Protein AF-A0A496PSF1-F1 (afdb_monomer)

Mean predicted aligned error: 16.34 Å

Sequence (475 aa):
MATSAGADCVTLDYVDIGDPTSEAGHVMAGWGPIEPSTSGGAFGGIDNCRPVYAPEDGDDWATIDLDFGDDPTVCKIFTIHHLDGHTQDSFEVYIDNLLVHTYAGDDLTTEHWYQLKLDMCFTGVKTVKLVSTAPKWASWDIYGQMCFDILMIEECSSDCSMLDMVNIGDPDSEATHSMTGWGPIEPATSGGSYGGIDNCRPVYALEDNSVWATVDLDFGDNIWMPKCITMHHLEGIGDDSFDLYVQPQGESTGNLLVYSFPGDSQNEEIWLQTSVLIGASGMQTLTFVSTAPKWSGWDTYGQMCFDIIRVDECPAQKAMVDIGDPVSEAGFNMVGWGPIEPETSGGAYGGIDNCRPVYAVEDGNDWATIDFDFGCCEGLKCLVMEHLDGATNDAFEVYMYPAGDPGSEQLIFTYPGDGMTAEIWKTSSVLVNGVGPQTIKFVSTEPQWSGWATYGQMCFNKIMLNDYLPAMDAV

Structure (mmCIF, N/CA/C/O backbone):
data_AF-A0A496PSF1-F1
#
_entry.id   AF-A0A496PSF1-F1
#
loop_
_atom_site.group_PDB
_atom_site.id
_atom_site.type_symbol
_atom_site.label_atom_id
_atom_site.label_alt_id
_atom_site.label_comp_id
_atom_site.label_asym_id
_atom_site.label_entity_id
_atom_site.label_seq_id
_atom_site.pdbx_PDB_ins_code
_atom_site.Cartn_x
_atom_site.Cartn_y
_atom_site.Cartn_z
_atom_site.occupancy
_atom_site.B_iso_or_equiv
_atom_site.auth_seq_id
_atom_site.auth_comp_id
_atom_site.auth_asym_id
_atom_site.auth_atom_id
_atom_site.pdbx_PDB_model_num
ATOM 1 N N . MET A 1 1 ? 25.930 4.004 27.716 1.00 32.50 1 MET A N 1
ATOM 2 C CA . MET A 1 1 ? 25.995 4.431 26.307 1.00 32.50 1 MET A CA 1
ATOM 3 C C . MET A 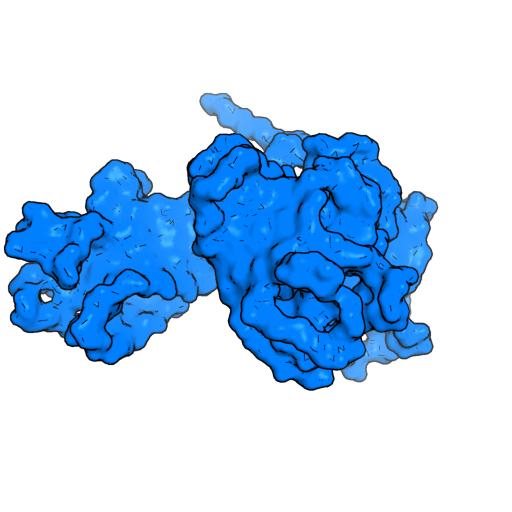1 1 ? 26.133 3.173 25.476 1.00 32.50 1 MET A C 1
ATOM 5 O O . MET A 1 1 ? 27.241 2.679 25.327 1.00 32.50 1 MET A O 1
ATOM 9 N N . ALA A 1 2 ? 25.002 2.588 25.090 1.00 28.31 2 ALA A N 1
ATOM 10 C CA . ALA A 1 2 ? 24.967 1.522 24.102 1.00 28.31 2 ALA A CA 1
ATOM 11 C C . ALA A 1 2 ? 24.776 2.213 22.751 1.00 28.31 2 ALA A C 1
ATOM 13 O O . ALA A 1 2 ? 23.810 2.947 22.571 1.00 28.31 2 ALA A O 1
ATOM 14 N N . THR A 1 3 ? 25.759 2.075 21.873 1.00 31.91 3 THR A N 1
ATOM 15 C CA . THR A 1 3 ? 25.634 2.400 20.455 1.00 31.91 3 THR A CA 1
ATOM 16 C C . THR A 1 3 ? 24.620 1.434 19.857 1.00 31.91 3 THR A C 1
ATOM 18 O O . THR A 1 3 ? 24.816 0.224 19.972 1.00 31.91 3 THR A O 1
ATOM 21 N N . SER A 1 4 ? 23.540 1.948 19.270 1.00 32.97 4 SER A N 1
ATOM 22 C CA . SER A 1 4 ? 22.685 1.162 18.385 1.00 32.97 4 SER A CA 1
ATOM 23 C C . SER A 1 4 ? 23.558 0.640 17.246 1.00 32.97 4 SER A C 1
ATOM 25 O O . SER A 1 4 ? 24.187 1.427 16.537 1.00 32.97 4 SER A O 1
ATOM 27 N N . ALA A 1 5 ? 23.664 -0.681 17.127 1.00 37.09 5 ALA A N 1
ATOM 28 C CA . ALA A 1 5 ? 24.095 -1.285 15.879 1.00 37.09 5 ALA A CA 1
ATOM 29 C C . ALA A 1 5 ? 23.034 -0.900 14.841 1.00 37.09 5 ALA A C 1
ATOM 31 O O . ALA A 1 5 ? 21.849 -1.119 15.092 1.00 37.09 5 ALA A O 1
ATOM 32 N N . GLY A 1 6 ? 23.439 -0.229 13.760 1.00 38.50 6 GLY A N 1
ATOM 33 C CA . GLY A 1 6 ? 22.570 -0.102 12.593 1.00 38.50 6 GLY A CA 1
ATOM 34 C C . GLY A 1 6 ? 22.255 -1.503 12.080 1.00 38.50 6 GLY A C 1
ATOM 35 O O . GLY A 1 6 ? 23.078 -2.403 12.252 1.00 38.50 6 GLY A O 1
ATOM 36 N N . ALA A 1 7 ? 21.063 -1.694 11.528 1.00 49.19 7 ALA A N 1
ATOM 37 C CA . ALA A 1 7 ? 20.730 -2.917 10.818 1.00 49.19 7 ALA A CA 1
ATOM 38 C C . ALA A 1 7 ? 21.828 -3.199 9.774 1.00 49.19 7 ALA A C 1
ATOM 40 O O . ALA A 1 7 ? 22.142 -2.330 8.959 1.00 49.19 7 ALA A O 1
ATOM 41 N N . ASP A 1 8 ? 22.468 -4.369 9.849 1.00 65.06 8 ASP A N 1
ATOM 42 C CA . ASP A 1 8 ? 23.405 -4.822 8.820 1.00 65.06 8 ASP A CA 1
ATOM 43 C C . ASP A 1 8 ? 22.559 -5.320 7.639 1.00 65.06 8 ASP A C 1
ATOM 45 O O . ASP A 1 8 ? 22.035 -6.433 7.673 1.00 65.06 8 ASP A O 1
ATOM 49 N N . CYS A 1 9 ? 22.387 -4.479 6.621 1.00 78.50 9 CYS A N 1
ATOM 50 C CA . CYS A 1 9 ? 21.849 -4.898 5.330 1.00 78.50 9 CYS A CA 1
ATOM 51 C C . CYS A 1 9 ? 22.972 -5.476 4.459 1.00 78.50 9 CYS A C 1
ATOM 53 O O . CYS A 1 9 ? 24.092 -4.956 4.441 1.00 78.50 9 CYS A O 1
ATOM 55 N N . VAL A 1 10 ? 22.677 -6.546 3.725 1.00 88.88 10 VAL A N 1
ATOM 56 C CA . VAL A 1 10 ? 23.576 -7.130 2.726 1.00 88.88 10 VAL A CA 1
ATOM 57 C C . VAL A 1 10 ? 23.006 -6.858 1.344 1.00 88.88 10 VAL A C 1
ATOM 59 O O . VAL A 1 10 ? 21.919 -7.319 1.023 1.00 88.88 10 VAL A O 1
ATOM 62 N N . THR A 1 11 ? 23.749 -6.143 0.503 1.00 93.06 11 THR A N 1
ATOM 63 C CA . THR A 1 11 ? 23.391 -5.984 -0.910 1.00 93.06 11 THR A CA 1
ATOM 64 C C . THR A 1 11 ? 23.509 -7.330 -1.625 1.00 93.06 11 THR A C 1
ATOM 66 O O . THR A 1 11 ? 24.598 -7.910 -1.673 1.00 93.06 11 THR A O 1
ATOM 69 N N . LEU A 1 12 ? 22.393 -7.820 -2.160 1.00 93.81 12 LEU A N 1
ATOM 70 C CA . LEU A 1 12 ? 22.314 -9.039 -2.964 1.00 93.81 12 LEU A CA 1
ATOM 71 C C . LEU A 1 12 ? 22.622 -8.738 -4.430 1.00 93.81 12 LEU A C 1
ATOM 73 O O . LEU A 1 12 ? 23.459 -9.409 -5.031 1.00 93.81 12 LEU A O 1
ATOM 77 N N . ASP A 1 13 ? 22.015 -7.677 -4.961 1.00 97.06 13 ASP A N 1
ATOM 78 C CA . ASP A 1 13 ? 22.252 -7.197 -6.318 1.00 97.06 13 ASP A CA 1
ATOM 79 C C . ASP A 1 13 ? 22.190 -5.666 -6.368 1.00 97.06 13 ASP A C 1
ATOM 81 O O . ASP A 1 13 ? 21.527 -5.017 -5.555 1.00 97.06 13 ASP A O 1
ATOM 85 N N . TYR A 1 14 ? 22.925 -5.083 -7.304 1.00 96.00 14 TYR A N 1
ATOM 86 C CA . TYR A 1 14 ? 23.047 -3.647 -7.483 1.00 96.00 14 TYR A CA 1
ATOM 87 C C . TYR A 1 14 ? 23.375 -3.321 -8.932 1.00 96.00 14 TYR A C 1
ATOM 89 O O . TYR A 1 14 ? 24.290 -3.897 -9.529 1.00 96.00 14 TYR A O 1
ATOM 97 N N . VAL A 1 15 ? 22.688 -2.313 -9.453 1.00 96.44 15 VAL A N 1
ATOM 98 C CA . VAL A 1 15 ? 22.991 -1.720 -10.746 1.00 96.44 15 VAL A CA 1
ATOM 99 C C . VAL A 1 15 ? 22.886 -0.198 -10.673 1.00 96.44 15 VAL A C 1
ATOM 101 O O . VAL A 1 15 ? 21.874 0.363 -10.253 1.00 96.44 15 VAL A O 1
ATOM 104 N N . ASP A 1 16 ? 23.969 0.452 -11.096 1.00 94.00 16 ASP A N 1
ATOM 105 C CA . ASP A 1 16 ? 24.044 1.877 -11.412 1.00 94.00 16 ASP A CA 1
ATOM 106 C C . ASP A 1 16 ? 23.584 2.068 -12.870 1.00 94.00 16 ASP A C 1
ATOM 108 O O . ASP A 1 16 ? 24.323 1.809 -13.827 1.00 94.00 16 ASP A O 1
ATOM 112 N N . ILE A 1 17 ? 22.310 2.415 -13.034 1.00 92.50 17 ILE A N 1
ATOM 113 C CA . ILE A 1 17 ? 21.656 2.656 -14.317 1.00 92.50 17 ILE A CA 1
ATOM 114 C C . ILE A 1 17 ? 22.198 3.963 -14.898 1.00 92.50 17 ILE A C 1
ATOM 116 O O . ILE A 1 17 ? 22.008 5.046 -14.363 1.00 92.50 17 ILE A O 1
ATOM 120 N N . GLY A 1 18 ? 22.852 3.873 -16.049 1.00 89.19 18 GLY A N 1
ATOM 121 C CA . GLY A 1 18 ? 23.622 4.966 -16.631 1.00 89.19 18 GLY A CA 1
ATOM 122 C C . GLY A 1 18 ? 25.135 4.731 -16.599 1.00 89.19 18 GLY A C 1
ATOM 123 O O . GLY A 1 18 ? 25.842 5.412 -17.344 1.00 89.19 18 GLY A O 1
ATOM 124 N N . ASP A 1 19 ? 25.646 3.753 -15.834 1.00 91.75 19 ASP A N 1
ATOM 125 C CA . ASP A 1 19 ? 27.040 3.286 -15.916 1.00 91.75 19 ASP A CA 1
ATOM 126 C C . ASP A 1 19 ? 27.143 1.985 -16.738 1.00 91.75 19 ASP A C 1
ATOM 128 O O . ASP A 1 19 ? 26.847 0.898 -16.231 1.00 91.75 19 ASP A O 1
ATOM 132 N N . PRO A 1 20 ? 27.687 2.030 -17.975 1.00 91.69 20 PRO A N 1
ATOM 133 C CA . PRO A 1 20 ? 27.876 0.841 -18.808 1.00 91.69 20 PRO A CA 1
ATOM 134 C C . PRO A 1 20 ? 28.674 -0.288 -18.146 1.00 91.69 20 PRO A C 1
ATOM 136 O O . PRO A 1 20 ? 28.588 -1.437 -18.577 1.00 91.69 20 PRO A O 1
ATOM 139 N N . THR A 1 21 ? 29.519 0.030 -17.161 1.00 93.06 21 THR A N 1
ATOM 140 C CA . THR A 1 21 ? 30.304 -0.969 -16.428 1.00 93.06 21 THR A CA 1
ATOM 141 C C . THR A 1 21 ? 29.430 -1.735 -15.447 1.00 93.06 21 THR A C 1
ATOM 143 O O . THR A 1 21 ? 29.566 -2.956 -15.365 1.00 93.06 21 THR A O 1
ATOM 146 N N . SER A 1 22 ? 28.551 -1.033 -14.726 1.00 93.94 22 SER A N 1
ATOM 147 C CA . SER A 1 22 ? 27.599 -1.651 -13.804 1.00 93.94 22 SER A CA 1
ATOM 148 C C . SER A 1 22 ? 26.550 -2.459 -14.564 1.00 93.94 22 SER A C 1
ATOM 150 O O . SER A 1 22 ? 26.261 -3.586 -14.186 1.00 93.94 22 SER A O 1
ATOM 152 N N . GLU A 1 23 ? 26.053 -1.928 -15.681 1.00 94.75 23 GLU A N 1
ATOM 153 C CA . GLU A 1 23 ? 25.014 -2.554 -16.510 1.00 94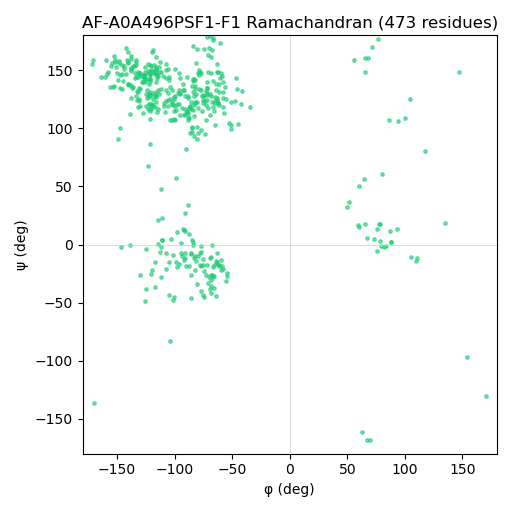.75 23 GLU A CA 1
ATOM 154 C C . GLU A 1 23 ? 25.467 -3.838 -17.217 1.00 94.75 23 GLU A C 1
ATOM 156 O O . GLU A 1 23 ? 24.657 -4.706 -17.529 1.00 94.75 23 GLU A O 1
ATOM 161 N N . ALA A 1 24 ? 26.768 -3.994 -17.491 1.00 92.50 24 ALA A N 1
ATOM 162 C CA . ALA A 1 24 ? 27.290 -5.133 -18.250 1.00 92.50 24 ALA A CA 1
ATOM 163 C C . ALA A 1 24 ? 27.092 -6.499 -17.558 1.00 92.50 24 ALA A C 1
ATOM 165 O O . ALA A 1 24 ? 27.298 -7.535 -18.197 1.00 92.50 24 ALA A O 1
ATOM 166 N N . GLY A 1 25 ? 26.748 -6.503 -16.265 1.00 90.38 25 GLY A N 1
ATOM 167 C CA . GLY A 1 25 ? 26.424 -7.701 -15.492 1.00 90.38 25 GLY A CA 1
ATOM 168 C C . GLY A 1 25 ? 24.993 -8.206 -15.679 1.00 90.38 25 GLY A C 1
ATOM 169 O O . GLY A 1 25 ? 24.723 -9.354 -15.330 1.00 90.38 25 GLY A O 1
ATOM 170 N N . HIS A 1 26 ? 24.108 -7.398 -16.267 1.00 95.38 26 HIS A N 1
ATOM 171 C CA . HIS A 1 26 ? 22.664 -7.610 -16.228 1.00 95.38 26 HIS A CA 1
ATOM 172 C C . HIS A 1 26 ? 22.072 -7.771 -17.631 1.00 95.38 26 HIS A C 1
ATOM 174 O O . HIS A 1 26 ? 22.606 -7.288 -18.634 1.00 95.38 26 HIS A O 1
ATOM 180 N N . VAL A 1 27 ? 20.946 -8.480 -17.722 1.00 96.31 27 VAL A N 1
ATOM 181 C CA . VAL A 1 27 ? 20.166 -8.575 -18.962 1.00 96.31 27 VAL A CA 1
ATOM 182 C C . VAL A 1 27 ? 19.187 -7.411 -18.976 1.00 96.31 27 VAL A C 1
ATOM 184 O O . VAL A 1 27 ? 18.293 -7.360 -18.142 1.00 96.31 27 VAL A O 1
ATOM 187 N N . MET A 1 28 ? 19.362 -6.476 -19.910 1.00 93.69 28 MET A N 1
ATOM 188 C CA . MET A 1 28 ? 18.579 -5.239 -19.993 1.00 93.69 28 MET A CA 1
ATOM 189 C C . MET A 1 28 ? 17.900 -5.094 -21.359 1.00 93.69 28 MET A C 1
ATOM 191 O O . MET A 1 28 ? 18.502 -5.411 -22.389 1.00 93.69 28 MET A O 1
ATOM 195 N N . ALA A 1 29 ? 16.671 -4.572 -21.388 1.00 91.69 29 ALA A N 1
ATOM 196 C CA . ALA A 1 29 ? 15.951 -4.225 -22.620 1.00 91.69 29 ALA A CA 1
ATOM 197 C C . ALA A 1 29 ? 15.022 -3.016 -22.411 1.00 91.69 29 ALA A C 1
ATOM 199 O O . ALA A 1 29 ? 14.661 -2.712 -21.281 1.00 91.69 29 ALA A O 1
ATOM 200 N N . GLY A 1 30 ? 14.664 -2.306 -23.486 1.00 87.69 30 GLY A N 1
ATOM 201 C CA . GLY A 1 30 ? 13.724 -1.168 -23.445 1.00 87.69 30 GLY A CA 1
ATOM 202 C C . GLY A 1 30 ? 14.279 0.146 -22.869 1.00 87.69 30 GLY A C 1
ATOM 203 O O . GLY A 1 30 ? 13.622 1.176 -22.932 1.00 87.69 30 GLY A O 1
ATOM 204 N N . TRP A 1 31 ? 15.507 0.148 -22.344 1.00 88.00 31 TRP A N 1
ATOM 205 C CA . TRP A 1 31 ? 16.122 1.344 -21.767 1.00 88.00 31 TRP A CA 1
ATOM 206 C C . TRP A 1 31 ? 16.521 2.382 -22.820 1.00 88.00 31 TRP A C 1
ATOM 208 O O . TRP A 1 31 ? 17.193 2.059 -23.807 1.00 88.00 31 TRP A O 1
ATOM 218 N N . GLY A 1 32 ? 16.203 3.648 -22.547 1.00 83.31 32 GLY A N 1
ATOM 219 C CA . GLY A 1 32 ? 16.702 4.789 -23.302 1.00 83.31 32 GLY A CA 1
ATOM 220 C C . GLY A 1 32 ? 18.219 4.998 -23.156 1.00 83.31 32 GLY A C 1
ATOM 221 O O . GLY A 1 32 ? 18.919 4.252 -22.457 1.00 83.31 32 GLY A O 1
ATOM 222 N N . PRO A 1 33 ? 18.784 5.996 -23.853 1.00 83.12 33 PRO A N 1
ATOM 223 C CA . PRO A 1 33 ? 20.210 6.274 -23.843 1.00 83.12 33 PRO A CA 1
ATOM 224 C C . PRO A 1 33 ? 20.661 6.833 -22.493 1.00 83.12 33 PRO A C 1
ATOM 226 O O . PRO A 1 33 ? 19.855 7.227 -21.661 1.00 83.12 33 PRO A O 1
ATOM 229 N N . ILE A 1 34 ? 21.976 6.906 -22.298 1.00 86.38 34 ILE A N 1
ATOM 230 C CA . ILE A 1 34 ? 22.547 7.517 -21.097 1.00 86.38 34 ILE A CA 1
ATOM 231 C C . ILE A 1 34 ? 22.433 9.034 -21.214 1.00 86.38 34 ILE A C 1
ATOM 233 O O . ILE A 1 34 ? 22.981 9.649 -22.145 1.00 86.38 34 ILE A O 1
ATOM 237 N N . GLU A 1 35 ? 21.756 9.633 -20.248 1.00 78.62 35 GLU A N 1
ATOM 238 C CA . GLU A 1 35 ? 21.510 11.066 -20.178 1.00 78.62 35 GLU A CA 1
ATOM 239 C C . GLU A 1 35 ? 22.347 11.742 -19.085 1.00 78.62 35 GLU A C 1
ATOM 241 O O . GLU A 1 35 ? 22.705 11.085 -18.106 1.00 78.62 35 GLU A O 1
ATOM 246 N N . PRO A 1 36 ? 22.714 13.032 -19.263 1.00 69.62 36 PRO A N 1
ATOM 247 C CA . PRO A 1 36 ? 22.323 13.979 -20.319 1.00 69.62 36 PRO A CA 1
ATOM 248 C C . PRO A 1 36 ? 23.179 13.878 -21.591 1.00 69.62 36 PRO A C 1
ATOM 250 O O . PRO A 1 36 ? 23.080 14.715 -22.494 1.00 69.62 36 PRO A O 1
ATOM 253 N N . SER A 1 37 ? 24.104 12.911 -21.644 1.00 64.69 37 SER A N 1
ATOM 254 C CA . SER A 1 37 ? 25.152 12.843 -22.670 1.00 64.69 37 SER A CA 1
ATOM 255 C C . SER A 1 37 ? 24.620 12.711 -24.103 1.00 64.69 37 SER A C 1
ATOM 257 O O . SER A 1 37 ? 25.346 13.019 -25.055 1.00 64.69 37 SER A O 1
ATOM 259 N N . THR A 1 38 ? 23.356 12.302 -24.252 1.00 63.66 38 THR A N 1
ATOM 260 C CA . THR A 1 38 ? 22.728 12.005 -25.539 1.00 63.66 38 THR A CA 1
ATOM 261 C C . THR A 1 38 ? 21.754 13.098 -25.988 1.00 63.66 38 THR A C 1
ATOM 263 O O . THR A 1 38 ? 21.830 13.509 -27.150 1.00 63.66 38 THR A O 1
ATOM 266 N N . SER A 1 39 ? 20.906 13.629 -25.098 1.00 62.91 39 SER A N 1
ATOM 267 C CA . SER A 1 39 ? 19.845 14.589 -25.455 1.00 62.91 39 SER A CA 1
ATOM 268 C C . SER A 1 39 ? 20.041 16.005 -24.897 1.00 62.91 39 SER A C 1
ATOM 270 O O . SER A 1 39 ? 19.329 16.923 -25.305 1.00 62.91 39 SER A O 1
ATOM 272 N N . GLY A 1 40 ? 21.047 16.239 -24.045 1.00 53.50 40 GLY A N 1
ATOM 273 C CA . GLY A 1 40 ? 21.519 17.585 -23.691 1.00 53.50 40 GLY A CA 1
ATOM 274 C C . GLY A 1 40 ? 20.661 18.376 -22.692 1.00 53.50 40 GLY A C 1
ATOM 275 O O . GLY A 1 40 ? 20.831 19.595 -22.603 1.00 53.50 40 GLY A O 1
ATOM 276 N N . GLY A 1 41 ? 19.771 17.714 -21.946 1.00 60.97 41 GLY A N 1
ATOM 277 C CA . GLY A 1 41 ? 19.022 18.279 -20.814 1.00 60.97 41 GLY A CA 1
ATOM 278 C C . GLY A 1 41 ? 19.392 17.568 -19.512 1.00 60.97 41 GLY A C 1
ATOM 279 O O . GLY A 1 41 ? 19.585 16.361 -19.532 1.00 60.97 41 GLY A O 1
ATOM 280 N N . ALA A 1 42 ? 19.534 18.305 -18.408 1.00 61.62 42 ALA A N 1
ATOM 281 C CA . ALA A 1 42 ? 19.840 17.718 -17.103 1.00 61.62 42 ALA A CA 1
ATOM 282 C C . ALA A 1 42 ? 18.545 17.224 -16.444 1.00 61.62 42 ALA A C 1
ATOM 284 O O . ALA A 1 42 ? 17.666 18.040 -16.201 1.00 61.62 42 ALA A O 1
ATOM 285 N N . PHE A 1 43 ? 18.464 15.928 -16.143 1.00 68.19 43 PHE A N 1
ATOM 286 C CA . PHE A 1 43 ? 17.364 15.298 -15.406 1.00 68.19 43 PHE A CA 1
ATOM 287 C C . PHE A 1 43 ? 17.560 15.544 -13.905 1.00 68.19 43 PHE A C 1
ATOM 289 O O . PHE A 1 43 ? 18.322 14.839 -13.239 1.00 68.19 43 PHE A O 1
ATOM 296 N N . GLY A 1 44 ? 17.007 16.631 -13.373 1.00 60.62 44 GLY A N 1
ATOM 297 C CA . GLY A 1 44 ? 17.141 17.001 -11.960 1.00 60.62 44 GLY A CA 1
ATOM 298 C C . GLY A 1 44 ? 18.584 17.240 -11.494 1.00 60.62 44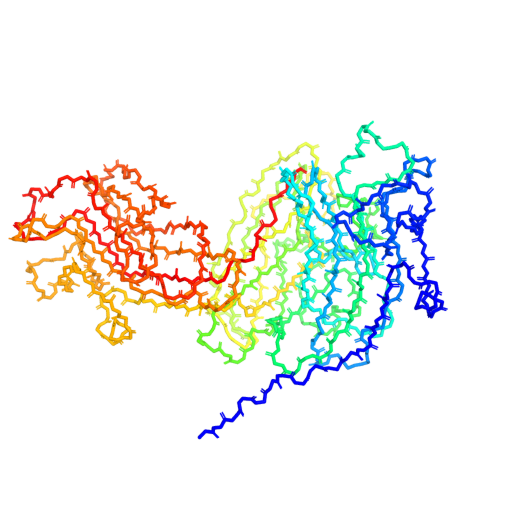 GLY A C 1
ATOM 299 O O . GLY A 1 44 ? 18.853 17.264 -10.296 1.00 60.62 44 GLY A O 1
ATOM 300 N N . GLY A 1 45 ? 19.534 17.403 -12.423 1.00 62.62 45 GLY A N 1
ATOM 301 C CA . GLY A 1 45 ? 20.957 17.599 -12.125 1.00 62.62 45 GLY A CA 1
ATOM 302 C C . GLY A 1 45 ? 21.804 16.329 -11.951 1.00 62.62 45 GLY A C 1
ATOM 303 O O . GLY A 1 45 ? 22.942 16.463 -11.498 1.00 62.62 45 GLY A O 1
ATOM 304 N N . ILE A 1 46 ? 21.303 15.137 -12.306 1.00 64.44 46 ILE A N 1
ATOM 305 C CA . ILE A 1 46 ? 22.112 13.905 -12.388 1.00 64.44 46 ILE A CA 1
ATOM 306 C C . ILE A 1 46 ? 22.649 13.702 -13.810 1.00 64.44 46 ILE A C 1
ATOM 308 O O . ILE A 1 46 ? 21.944 13.925 -14.795 1.00 64.44 46 ILE A O 1
ATOM 312 N N . ASP A 1 47 ? 23.919 13.281 -13.891 1.00 64.62 47 ASP A N 1
ATOM 313 C CA . ASP A 1 47 ? 24.682 13.169 -15.139 1.00 64.62 47 ASP A CA 1
ATOM 314 C C . ASP A 1 47 ? 24.846 11.726 -15.678 1.00 64.62 47 ASP A C 1
ATOM 316 O O . ASP A 1 47 ? 25.542 11.541 -16.675 1.00 64.62 47 ASP A O 1
ATOM 320 N N . ASN A 1 48 ? 24.227 10.718 -15.048 1.00 80.31 48 ASN A N 1
ATOM 321 C CA . ASN A 1 48 ? 24.221 9.320 -15.501 1.00 80.31 48 ASN A CA 1
ATOM 322 C C . ASN A 1 48 ? 22.914 8.639 -15.067 1.00 80.31 48 ASN A C 1
ATOM 324 O O . ASN A 1 48 ? 22.825 8.117 -13.966 1.00 80.31 48 ASN A O 1
ATOM 328 N N . CYS A 1 49 ? 21.894 8.687 -15.913 1.00 86.75 49 CYS A N 1
ATOM 329 C CA . CYS A 1 49 ? 20.641 7.956 -15.719 1.00 86.75 49 CYS A CA 1
ATOM 330 C C . CYS A 1 49 ? 20.142 7.446 -17.072 1.00 86.75 49 CYS A C 1
ATOM 332 O O . CYS A 1 49 ? 20.667 7.849 -18.123 1.00 86.75 49 CYS A O 1
ATOM 334 N N . ARG A 1 50 ? 19.135 6.568 -17.066 1.00 88.31 50 ARG A N 1
ATOM 335 C CA . ARG A 1 50 ? 18.445 6.157 -18.295 1.00 88.31 50 ARG A CA 1
ATOM 336 C C . ARG A 1 50 ? 16.946 6.412 -18.205 1.00 88.31 50 ARG A C 1
ATOM 338 O O . ARG A 1 50 ? 16.333 6.002 -17.216 1.00 88.31 50 ARG A O 1
ATOM 345 N N . PRO A 1 51 ? 16.348 7.019 -19.246 1.00 84.44 51 PRO A N 1
ATOM 346 C CA . PRO A 1 51 ? 14.915 7.179 -19.308 1.00 84.44 51 PRO A CA 1
ATOM 347 C C . PRO A 1 51 ? 14.236 5.866 -19.694 1.00 84.44 51 PRO A C 1
ATOM 349 O O . PRO A 1 51 ? 14.766 5.072 -20.480 1.00 84.44 51 PRO A O 1
ATOM 352 N N . VAL A 1 52 ? 13.036 5.675 -19.166 1.00 82.56 52 VAL A N 1
ATOM 353 C CA . VAL A 1 52 ? 12.052 4.705 -19.652 1.00 82.56 52 VAL A CA 1
ATOM 354 C C . VAL A 1 52 ? 11.050 5.463 -20.516 1.00 82.56 52 VAL A C 1
ATOM 356 O O . VAL A 1 52 ? 10.836 6.652 -20.289 1.00 82.56 52 VAL A O 1
ATOM 359 N N . TYR A 1 53 ? 10.458 4.775 -21.499 1.00 71.69 53 TYR A N 1
ATOM 360 C CA . TYR A 1 53 ? 9.560 5.305 -22.533 1.00 71.69 53 TYR A CA 1
ATOM 361 C C . TYR A 1 53 ? 10.304 5.849 -23.770 1.00 71.69 53 TYR A C 1
ATOM 363 O O . TYR A 1 53 ? 10.921 6.912 -23.753 1.00 71.69 53 TYR A O 1
ATOM 371 N N . ALA A 1 54 ? 10.224 5.114 -24.881 1.00 66.12 54 ALA A N 1
ATOM 372 C CA . ALA A 1 54 ? 10.751 5.472 -26.197 1.00 66.12 54 ALA A CA 1
ATOM 373 C C . ALA A 1 54 ? 9.584 5.480 -27.210 1.00 66.12 54 ALA A C 1
ATOM 375 O O . ALA A 1 54 ? 9.299 4.483 -27.873 1.00 66.12 54 ALA A O 1
ATOM 376 N N . PRO A 1 55 ? 8.862 6.604 -27.351 1.00 58.19 55 PRO A N 1
ATOM 377 C CA . PRO A 1 55 ? 7.611 6.665 -28.109 1.00 58.19 55 PRO A CA 1
ATOM 378 C C . PRO A 1 55 ? 7.787 6.444 -29.614 1.00 58.19 55 PRO A C 1
ATOM 380 O O . PRO A 1 55 ? 6.817 6.121 -30.297 1.00 58.19 55 P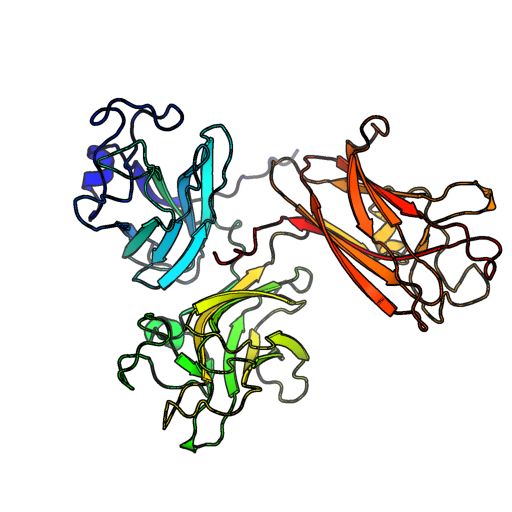RO A O 1
ATOM 383 N N . GLU A 1 56 ? 9.002 6.607 -30.148 1.00 62.09 56 GLU A N 1
ATOM 384 C CA . GLU A 1 56 ? 9.316 6.231 -31.534 1.00 62.09 56 GLU A CA 1
ATOM 385 C C . GLU A 1 56 ? 9.391 4.706 -31.729 1.00 62.09 56 GLU A C 1
ATOM 387 O O . GLU A 1 56 ? 9.097 4.221 -32.824 1.00 62.09 56 GLU A O 1
ATOM 392 N N . ASP A 1 57 ? 9.711 3.967 -30.664 1.00 61.12 57 ASP A N 1
ATOM 393 C CA . ASP A 1 57 ? 9.767 2.504 -30.633 1.00 61.12 57 ASP A CA 1
ATOM 394 C C . ASP A 1 57 ? 8.428 1.883 -30.189 1.00 61.12 57 ASP A C 1
ATOM 396 O O . ASP A 1 57 ? 8.179 0.702 -30.424 1.00 61.12 57 ASP A O 1
ATOM 400 N N . GLY A 1 58 ? 7.518 2.704 -29.648 1.00 66.06 58 GLY A N 1
ATOM 401 C CA . GLY A 1 58 ? 6.205 2.274 -29.160 1.00 66.06 58 GLY A CA 1
ATOM 402 C C . GLY A 1 58 ? 6.260 1.544 -27.818 1.00 66.06 58 GLY A C 1
ATOM 403 O O . GLY A 1 58 ? 5.264 0.937 -27.435 1.00 66.06 58 GLY A O 1
ATOM 404 N N . ASP A 1 59 ? 7.399 1.619 -27.130 1.00 75.81 59 ASP A N 1
ATOM 405 C CA . ASP A 1 59 ? 7.646 0.967 -25.850 1.00 75.81 59 ASP A CA 1
ATOM 406 C C . ASP A 1 59 ? 7.623 2.009 -24.725 1.00 75.81 59 ASP A C 1
ATOM 408 O O . ASP A 1 59 ? 8.365 2.993 -24.744 1.00 75.81 59 ASP A O 1
ATOM 412 N N . ASP A 1 60 ? 6.768 1.789 -23.733 1.00 85.19 60 ASP A N 1
ATOM 413 C CA . ASP A 1 60 ? 6.637 2.573 -22.502 1.00 85.19 60 ASP A CA 1
ATOM 414 C C . ASP A 1 60 ? 7.376 1.941 -21.316 1.00 85.19 60 ASP A C 1
ATOM 416 O O . ASP A 1 60 ? 7.225 2.371 -20.176 1.00 85.19 60 ASP A O 1
ATOM 420 N N . TRP A 1 61 ? 8.199 0.927 -21.576 1.00 89.06 61 TRP A N 1
ATOM 421 C CA . TRP A 1 61 ? 8.730 0.038 -20.555 1.00 89.06 61 TRP A CA 1
ATOM 422 C C . TRP A 1 61 ? 10.233 -0.204 -20.705 1.00 89.06 61 TRP A C 1
ATOM 424 O O . TRP A 1 61 ? 10.802 -0.083 -21.788 1.00 89.06 61 TRP A O 1
ATOM 434 N N . ALA A 1 62 ? 10.871 -0.615 -19.613 1.00 91.94 62 ALA A N 1
ATOM 435 C CA . ALA A 1 62 ? 12.210 -1.187 -19.619 1.00 91.94 62 ALA A CA 1
ATOM 436 C C . ALA A 1 62 ? 12.282 -2.389 -18.677 1.00 91.94 62 ALA A C 1
ATOM 438 O O . ALA A 1 62 ? 11.572 -2.439 -17.675 1.00 91.94 62 ALA A O 1
ATOM 439 N N . THR A 1 63 ? 13.132 -3.365 -18.998 1.00 95.06 63 THR A N 1
ATOM 440 C CA . THR A 1 63 ? 13.363 -4.547 -18.161 1.00 95.06 63 THR A CA 1
ATOM 441 C C . THR A 1 63 ? 14.815 -4.689 -17.754 1.00 95.06 63 THR A C 1
ATOM 443 O O . THR A 1 63 ? 15.724 -4.360 -18.524 1.00 95.06 63 THR A O 1
ATOM 446 N N . ILE A 1 64 ? 15.029 -5.265 -16.578 1.00 97.31 64 ILE A N 1
ATOM 447 C CA . ILE A 1 64 ? 16.331 -5.693 -16.088 1.00 97.31 64 ILE A CA 1
ATOM 448 C C . ILE A 1 64 ? 16.194 -6.935 -15.207 1.00 97.31 64 ILE A C 1
ATOM 450 O O . ILE A 1 64 ? 15.319 -6.998 -14.350 1.00 97.31 64 ILE A O 1
ATOM 454 N N . ASP A 1 65 ? 17.060 -7.921 -15.413 1.00 97.88 65 ASP A N 1
ATOM 455 C CA . ASP A 1 65 ? 17.130 -9.089 -14.534 1.00 97.88 65 ASP A CA 1
ATOM 456 C C . ASP A 1 65 ? 17.942 -8.750 -13.277 1.00 97.88 65 ASP A C 1
ATOM 458 O O . ASP A 1 65 ? 19.101 -8.373 -13.418 1.00 97.88 65 ASP A O 1
ATOM 462 N N . LEU A 1 66 ? 17.359 -8.901 -12.082 1.00 97.31 66 LEU A N 1
ATOM 463 C CA . LEU A 1 66 ? 18.019 -8.707 -10.780 1.00 97.31 66 LEU A CA 1
ATOM 464 C C . LEU A 1 66 ? 17.959 -9.989 -9.935 1.00 97.31 66 LEU A C 1
ATOM 466 O O . LEU A 1 66 ? 16.972 -10.724 -9.986 1.00 97.31 66 LEU A O 1
ATOM 470 N N . ASP A 1 67 ? 18.998 -10.255 -9.145 1.00 95.81 67 ASP A N 1
ATOM 471 C CA . ASP A 1 67 ? 19.082 -11.394 -8.226 1.00 95.81 67 ASP A CA 1
ATOM 472 C C . ASP A 1 67 ? 18.514 -11.055 -6.837 1.00 95.81 67 ASP A C 1
ATOM 474 O O . ASP A 1 67 ? 19.062 -10.251 -6.082 1.00 95.81 67 ASP A O 1
ATOM 478 N N . PHE A 1 68 ? 17.409 -11.713 -6.480 1.00 90.94 68 PHE A N 1
ATOM 479 C CA . PHE A 1 68 ? 16.761 -11.597 -5.173 1.00 90.94 68 PHE A CA 1
ATOM 480 C C . PHE A 1 68 ? 17.325 -12.575 -4.130 1.00 90.94 68 PHE A C 1
ATOM 482 O O . PHE A 1 68 ? 16.776 -12.690 -3.035 1.00 90.94 68 PHE A O 1
ATOM 489 N N . GLY A 1 69 ? 18.420 -13.274 -4.442 1.00 89.44 69 GLY A N 1
ATOM 490 C CA . GLY A 1 69 ? 19.075 -14.237 -3.561 1.00 89.44 69 GLY A CA 1
ATOM 491 C C . GLY A 1 69 ? 18.282 -15.533 -3.385 1.00 89.44 69 GLY A C 1
ATOM 492 O O . GLY A 1 69 ? 17.129 -15.652 -3.784 1.00 89.44 69 GLY A O 1
ATOM 493 N N . ASP A 1 70 ? 18.894 -16.542 -2.771 1.00 85.38 70 ASP A N 1
ATOM 494 C CA . ASP A 1 70 ? 18.318 -17.895 -2.728 1.00 85.38 70 ASP A CA 1
ATOM 495 C C . ASP A 1 70 ? 17.468 -18.190 -1.479 1.00 85.38 70 ASP A C 1
ATOM 497 O O . ASP A 1 70 ? 16.847 -19.250 -1.416 1.00 85.38 70 ASP A O 1
ATOM 501 N N . ASP A 1 71 ? 17.468 -17.321 -0.461 1.00 76.38 71 ASP A N 1
ATOM 502 C CA . ASP A 1 71 ? 16.799 -17.602 0.816 1.00 76.38 71 ASP A CA 1
ATOM 503 C C . ASP A 1 71 ? 15.320 -17.179 0.772 1.00 76.38 71 ASP A C 1
ATOM 505 O O . ASP A 1 71 ? 15.034 -15.980 0.780 1.00 76.38 71 ASP A O 1
ATOM 509 N N . PRO A 1 72 ? 14.353 -18.116 0.747 1.00 69.81 72 PRO A N 1
ATOM 510 C CA . PRO A 1 72 ? 12.930 -17.779 0.720 1.00 69.81 72 PRO A CA 1
ATOM 511 C C . PRO A 1 72 ? 12.396 -17.336 2.087 1.00 69.81 72 PRO A C 1
ATOM 513 O O . PRO A 1 72 ? 11.237 -16.957 2.189 1.00 69.81 72 PRO A O 1
ATOM 516 N N . THR A 1 73 ? 13.200 -17.429 3.149 1.00 64.00 73 THR A N 1
ATOM 517 C CA . THR A 1 73 ? 12.781 -17.109 4.520 1.00 64.00 73 THR A CA 1
ATOM 518 C C . THR A 1 73 ? 13.107 -15.681 4.933 1.00 64.00 73 THR A C 1
ATOM 520 O O . THR A 1 73 ? 12.692 -15.251 6.008 1.00 64.00 73 THR A O 1
ATOM 523 N N . VAL A 1 74 ? 13.840 -14.944 4.094 1.00 68.19 74 VAL A N 1
ATOM 524 C CA . VAL A 1 74 ? 14.212 -13.557 4.358 1.00 68.19 74 VAL A CA 1
ATOM 525 C C . VAL A 1 74 ? 13.579 -12.654 3.312 1.00 68.19 74 VAL A C 1
ATOM 527 O O . VAL A 1 74 ? 13.661 -12.910 2.111 1.00 68.19 74 VAL A O 1
ATOM 530 N N . CYS A 1 75 ? 12.939 -11.592 3.776 1.00 72.62 75 CYS A N 1
ATOM 531 C CA . CYS A 1 75 ? 12.425 -10.535 2.925 1.00 72.62 75 CYS A CA 1
ATOM 532 C C . CYS A 1 75 ? 13.552 -9.572 2.516 1.00 72.62 75 CYS A C 1
ATOM 534 O O . CYS A 1 75 ? 14.510 -9.344 3.258 1.00 72.62 75 CYS A O 1
ATOM 536 N N . LYS A 1 76 ? 13.433 -9.017 1.315 1.00 80.38 76 LYS A N 1
ATOM 537 C CA . LYS A 1 76 ? 14.399 -8.137 0.671 1.00 80.38 76 LYS A CA 1
ATOM 538 C C . LYS A 1 76 ? 13.788 -6.764 0.479 1.00 80.38 76 LYS A C 1
ATOM 540 O O . LYS A 1 76 ? 12.588 -6.638 0.269 1.00 80.38 76 LYS A O 1
ATOM 545 N N . ILE A 1 77 ? 14.632 -5.749 0.479 1.00 82.56 77 ILE A N 1
ATOM 546 C CA . ILE A 1 77 ? 14.263 -4.387 0.127 1.00 82.56 77 ILE A CA 1
ATOM 547 C C . ILE A 1 77 ? 14.727 -4.145 -1.301 1.00 82.56 77 ILE A C 1
ATOM 549 O O . ILE A 1 77 ? 15.926 -4.138 -1.580 1.00 82.56 77 ILE A O 1
ATOM 553 N N . PHE A 1 78 ? 13.775 -3.929 -2.201 1.00 88.25 78 PHE A N 1
ATOM 554 C CA . PHE A 1 78 ? 14.034 -3.412 -3.530 1.00 88.25 78 PHE A CA 1
ATOM 555 C C . PHE A 1 78 ? 14.004 -1.883 -3.490 1.00 88.25 78 PHE A C 1
ATOM 557 O O . PHE A 1 78 ? 12.955 -1.271 -3.296 1.00 88.25 78 PHE A O 1
ATOM 564 N N . THR A 1 79 ? 15.171 -1.264 -3.647 1.00 88.12 79 THR A N 1
ATOM 565 C CA . THR A 1 79 ? 15.318 0.187 -3.753 1.00 88.12 79 THR A CA 1
ATOM 566 C C . THR A 1 79 ? 15.370 0.604 -5.218 1.00 88.12 79 THR A C 1
ATOM 568 O O . THR A 1 79 ? 16.184 0.084 -5.982 1.00 88.12 79 THR A O 1
ATOM 571 N N . ILE A 1 80 ? 14.543 1.582 -5.575 1.00 92.56 80 ILE A N 1
ATOM 572 C CA . ILE A 1 80 ? 14.494 2.243 -6.877 1.00 92.56 80 ILE A CA 1
ATOM 573 C C . ILE A 1 80 ? 14.773 3.727 -6.643 1.00 92.56 80 ILE A C 1
ATOM 575 O O . ILE A 1 80 ? 14.047 4.381 -5.895 1.00 92.56 80 ILE A O 1
ATOM 579 N N . HIS A 1 81 ? 15.814 4.265 -7.266 1.00 90.94 81 HIS A N 1
ATOM 580 C CA . HIS A 1 81 ? 16.068 5.701 -7.290 1.00 90.94 81 HIS A CA 1
ATOM 581 C C . HIS A 1 81 ? 15.642 6.250 -8.651 1.00 90.94 81 HIS A C 1
ATOM 583 O O . HIS A 1 81 ? 16.082 5.767 -9.700 1.00 90.94 81 HIS A O 1
ATOM 589 N N . HIS A 1 82 ? 14.704 7.190 -8.619 1.00 88.75 82 HIS A N 1
ATOM 590 C CA . HIS A 1 82 ? 14.035 7.697 -9.807 1.00 88.75 82 HIS A CA 1
ATOM 591 C C . HIS A 1 82 ? 13.808 9.206 -9.717 1.00 88.75 82 HIS A C 1
ATOM 593 O O . HIS A 1 82 ? 13.798 9.791 -8.630 1.00 88.75 82 HIS A O 1
ATOM 599 N N . LEU A 1 83 ? 13.625 9.823 -10.878 1.00 84.81 83 LEU A N 1
ATOM 600 C CA . LEU A 1 83 ? 13.209 11.212 -11.011 1.00 84.81 83 LEU A CA 1
ATOM 601 C C . LEU A 1 83 ? 11.682 11.323 -10.904 1.00 84.81 83 LEU A C 1
ATOM 603 O O . LEU A 1 83 ? 10.979 10.452 -11.411 1.00 84.81 83 LEU A O 1
ATOM 607 N N . ASP A 1 84 ? 11.195 12.384 -10.268 1.00 83.62 84 ASP A N 1
ATOM 608 C CA . ASP A 1 84 ? 9.811 12.868 -10.372 1.00 83.62 84 ASP A CA 1
ATOM 609 C C . ASP A 1 84 ? 9.791 14.405 -10.222 1.00 83.62 84 ASP A C 1
ATOM 611 O O . ASP A 1 84 ? 10.739 14.990 -9.678 1.00 83.62 84 ASP A O 1
ATOM 615 N N . GLY A 1 85 ? 8.774 15.097 -10.740 1.00 75.69 85 GLY A N 1
ATOM 616 C CA . GLY A 1 85 ? 8.629 16.537 -10.552 1.00 75.69 85 GLY A CA 1
ATOM 617 C C . GLY A 1 85 ? 7.843 17.277 -11.629 1.00 75.69 85 GLY A C 1
ATOM 618 O O . GLY A 1 85 ? 6.636 17.450 -11.535 1.00 75.69 85 GLY A O 1
ATOM 619 N N . HIS A 1 86 ? 8.553 17.868 -12.605 1.00 70.19 86 HIS A N 1
ATOM 620 C CA . HIS A 1 86 ? 8.020 18.922 -13.499 1.00 70.19 86 HIS A CA 1
ATOM 621 C C . HIS A 1 86 ? 6.775 18.487 -14.310 1.00 70.19 86 HIS A C 1
ATOM 623 O O . HIS A 1 86 ? 6.045 19.318 -14.872 1.00 70.19 86 HIS A O 1
ATOM 629 N N . THR A 1 87 ? 6.563 17.188 -14.411 1.00 72.31 87 THR A N 1
ATOM 630 C CA . THR A 1 87 ? 5.450 16.514 -15.061 1.00 72.31 87 THR A CA 1
ATOM 631 C C . THR A 1 87 ? 5.139 15.258 -14.265 1.00 72.31 87 THR A C 1
ATOM 633 O O . THR A 1 87 ? 6.054 14.717 -13.661 1.00 72.31 87 THR A O 1
ATOM 636 N N . GLN A 1 88 ? 3.901 14.771 -14.337 1.00 75.38 88 GLN A N 1
ATOM 637 C CA . GLN A 1 88 ? 3.525 13.481 -13.770 1.00 75.38 88 GLN A CA 1
ATOM 638 C C . GLN A 1 88 ? 4.476 12.365 -14.223 1.00 75.38 88 GLN A C 1
ATOM 640 O O . GLN A 1 88 ? 4.368 11.866 -15.338 1.00 75.38 88 GLN A O 1
ATOM 645 N N . ASP A 1 89 ? 5.381 11.955 -13.342 1.00 79.50 89 ASP A N 1
ATOM 646 C CA . ASP A 1 89 ? 6.371 10.906 -13.574 1.00 79.50 89 ASP A CA 1
ATOM 647 C C . ASP A 1 89 ? 5.869 9.591 -12.952 1.00 79.50 89 ASP A C 1
ATOM 649 O O . ASP A 1 89 ? 6.470 8.984 -12.066 1.00 79.50 89 ASP A O 1
ATOM 653 N N . SER A 1 90 ? 4.681 9.163 -13.387 1.00 83.56 90 SER A N 1
ATOM 654 C CA . SER A 1 90 ? 4.036 7.953 -12.880 1.00 83.56 90 SER A CA 1
ATOM 655 C C . SER A 1 90 ? 4.570 6.695 -13.571 1.00 83.56 90 SER A C 1
ATOM 657 O O . SER A 1 90 ? 4.820 6.674 -14.786 1.00 83.56 90 SER A O 1
ATOM 659 N N . PHE A 1 91 ? 4.738 5.619 -12.802 1.00 87.38 91 PHE A N 1
ATOM 660 C CA . PHE A 1 91 ? 5.217 4.339 -13.315 1.00 87.38 91 PHE A CA 1
ATOM 661 C C . PHE A 1 91 ? 4.718 3.147 -12.507 1.00 87.38 91 PHE A C 1
ATOM 663 O O . PHE A 1 91 ? 4.388 3.252 -11.336 1.00 87.38 91 PHE A O 1
ATOM 670 N N . GLU A 1 92 ? 4.730 1.980 -13.125 1.00 87.62 92 GLU A N 1
ATOM 671 C CA . GLU A 1 92 ? 4.452 0.695 -12.503 1.00 87.62 92 GLU A CA 1
ATOM 672 C C . GLU A 1 92 ? 5.715 -0.161 -12.448 1.00 87.62 92 GLU A C 1
ATOM 674 O O . GLU A 1 92 ? 6.585 -0.090 -13.322 1.00 87.62 92 GLU A O 1
ATOM 679 N N . VAL A 1 93 ? 5.807 -0.995 -11.418 1.00 88.56 93 VAL A N 1
ATOM 680 C CA . VAL A 1 93 ? 6.895 -1.943 -11.194 1.00 88.56 93 VAL A CA 1
ATOM 681 C C . VAL A 1 93 ? 6.316 -3.340 -11.253 1.00 88.56 93 VAL A C 1
ATOM 683 O O . VAL A 1 93 ? 5.445 -3.679 -10.455 1.00 88.56 93 VAL A O 1
ATOM 686 N N . TYR A 1 94 ? 6.844 -4.170 -12.145 1.00 86.94 94 TYR A N 1
ATOM 687 C CA . TYR A 1 94 ? 6.494 -5.577 -12.233 1.00 86.94 94 TYR A CA 1
ATOM 688 C C . TYR A 1 94 ? 7.701 -6.472 -11.957 1.00 86.94 94 TYR A C 1
ATOM 690 O O . TYR A 1 94 ? 8.816 -6.145 -12.362 1.00 86.94 94 TYR A O 1
ATOM 698 N N . ILE A 1 95 ? 7.469 -7.631 -11.342 1.00 87.38 95 ILE A N 1
ATOM 699 C CA . ILE A 1 95 ? 8.456 -8.701 -11.148 1.00 87.38 95 ILE A CA 1
ATOM 700 C C . ILE A 1 95 ? 7.924 -9.964 -11.828 1.00 87.38 95 ILE A C 1
ATOM 702 O O . ILE A 1 95 ? 6.869 -10.457 -11.452 1.00 87.38 95 ILE A O 1
ATOM 706 N N . ASP A 1 96 ? 8.606 -10.478 -12.854 1.00 85.38 96 ASP A N 1
ATOM 707 C CA . ASP A 1 96 ? 8.131 -11.612 -13.673 1.00 85.38 96 ASP A CA 1
ATOM 708 C C . ASP A 1 96 ? 6.685 -11.422 -14.209 1.00 85.38 96 ASP A C 1
ATOM 710 O O . ASP A 1 96 ? 5.916 -12.374 -14.328 1.00 85.38 96 ASP A O 1
ATOM 714 N N . ASN A 1 97 ? 6.326 -10.183 -14.576 1.00 77.25 97 ASN A N 1
ATOM 715 C CA . ASN A 1 97 ? 4.982 -9.724 -14.992 1.00 77.25 97 ASN A CA 1
ATOM 716 C C . ASN A 1 97 ? 3.929 -9.601 -13.880 1.00 77.25 97 ASN A C 1
ATOM 718 O O . ASN A 1 97 ? 2.790 -9.259 -14.183 1.00 77.25 97 ASN A O 1
ATOM 722 N N . LEU A 1 98 ? 4.294 -9.809 -12.618 1.00 73.31 98 LEU A N 1
ATOM 723 C CA . LEU A 1 98 ? 3.435 -9.497 -11.481 1.00 73.31 98 LEU A CA 1
ATOM 724 C C . LEU A 1 98 ? 3.547 -8.012 -11.132 1.00 73.31 98 LEU A C 1
ATOM 726 O O . LEU A 1 98 ? 4.656 -7.572 -10.842 1.00 73.31 98 LEU A O 1
ATOM 730 N N . LEU A 1 99 ? 2.449 -7.251 -11.127 1.00 75.88 99 LEU A N 1
ATOM 731 C CA . LEU A 1 99 ? 2.460 -5.843 -10.708 1.00 75.88 99 LEU A CA 1
ATOM 732 C C . LEU A 1 99 ? 2.702 -5.749 -9.197 1.00 75.88 99 LEU A C 1
ATOM 734 O O . LEU A 1 99 ? 1.843 -6.123 -8.413 1.00 75.88 99 LEU A O 1
ATOM 738 N N . VAL A 1 100 ? 3.853 -5.233 -8.768 1.00 72.88 100 VAL A N 1
ATOM 739 C CA . VAL A 1 100 ? 4.201 -5.133 -7.339 1.00 72.88 100 VAL A CA 1
ATOM 740 C C . VAL A 1 100 ? 4.084 -3.718 -6.772 1.00 72.88 100 VAL A C 1
ATOM 742 O O . VAL A 1 100 ? 4.118 -3.551 -5.551 1.00 72.88 100 VAL A O 1
ATOM 745 N N . HIS A 1 101 ? 3.999 -2.692 -7.626 1.00 77.06 101 HIS A N 1
ATOM 746 C CA . HIS A 1 101 ? 3.863 -1.298 -7.196 1.00 77.06 101 HIS A CA 1
ATOM 747 C C . HIS A 1 101 ? 3.402 -0.374 -8.334 1.00 77.06 101 HIS A C 1
ATOM 749 O O . HIS A 1 101 ? 3.897 -0.507 -9.450 1.00 77.06 101 HIS A O 1
ATOM 755 N N . THR A 1 102 ? 2.575 0.629 -8.022 1.00 76.56 102 THR A N 1
ATOM 756 C CA . THR A 1 102 ? 2.216 1.747 -8.914 1.00 76.56 102 THR A CA 1
ATOM 757 C C . THR A 1 102 ? 2.592 3.090 -8.285 1.00 76.56 102 THR A C 1
ATOM 759 O O . THR A 1 102 ? 1.962 3.585 -7.359 1.00 76.56 102 THR A O 1
ATOM 762 N N . TYR A 1 103 ? 3.622 3.735 -8.797 1.00 80.44 103 TYR A N 1
ATOM 763 C CA . TYR A 1 103 ? 3.996 5.082 -8.404 1.00 80.44 103 TYR A CA 1
ATOM 764 C C . TYR A 1 103 ? 3.147 6.121 -9.149 1.00 80.44 103 TYR A C 1
ATOM 766 O O . TYR A 1 103 ? 3.145 6.162 -10.379 1.00 80.44 103 TYR A O 1
ATOM 774 N N . ALA A 1 104 ? 2.430 6.972 -8.410 1.00 77.75 104 ALA A N 1
ATOM 775 C CA . ALA A 1 104 ? 1.462 7.916 -8.980 1.00 77.75 104 ALA A CA 1
ATOM 776 C C . ALA A 1 104 ? 2.087 9.146 -9.670 1.00 77.75 104 ALA A C 1
ATOM 778 O O . ALA A 1 104 ? 1.397 9.810 -10.449 1.00 77.75 104 ALA A O 1
ATOM 779 N N . GLY A 1 105 ? 3.364 9.441 -9.399 1.00 72.88 105 GLY A N 1
ATOM 780 C CA . GLY A 1 105 ? 4.008 10.692 -9.805 1.00 72.88 105 GLY A CA 1
ATOM 781 C C . GLY A 1 105 ? 3.445 11.917 -9.078 1.00 72.88 105 GLY A C 1
ATOM 782 O O . GLY A 1 105 ? 2.331 11.897 -8.542 1.00 72.88 105 GLY A O 1
ATOM 783 N N . ASP A 1 106 ? 4.202 13.004 -9.070 1.00 69.00 106 ASP A N 1
ATOM 784 C CA . ASP A 1 106 ? 3.754 14.324 -8.656 1.00 69.00 106 ASP A CA 1
ATOM 785 C C . ASP A 1 106 ? 3.802 15.320 -9.834 1.00 69.00 106 ASP A C 1
ATOM 787 O O . ASP A 1 106 ? 4.384 15.066 -10.880 1.00 69.00 106 ASP A O 1
ATOM 791 N N . ASP A 1 107 ? 3.076 16.436 -9.716 1.00 70.06 107 ASP A N 1
ATOM 792 C CA . ASP A 1 107 ? 3.088 17.534 -10.700 1.00 70.06 107 ASP A CA 1
ATOM 793 C C . ASP A 1 107 ? 3.755 18.769 -10.063 1.00 70.06 107 ASP A C 1
ATOM 795 O O . ASP A 1 107 ? 3.208 19.886 -10.037 1.00 70.06 107 ASP A O 1
ATOM 799 N N . LEU A 1 108 ? 4.916 18.574 -9.433 1.00 70.69 108 LEU A N 1
ATOM 800 C CA . LEU A 1 108 ? 5.660 19.671 -8.825 1.00 70.69 108 LEU A CA 1
ATOM 801 C C . LEU A 1 108 ? 6.289 20.591 -9.880 1.00 70.69 108 LEU A C 1
ATOM 803 O O . LEU A 1 108 ? 6.432 20.296 -11.057 1.00 70.69 108 LEU A O 1
ATOM 807 N N . THR A 1 109 ? 6.691 21.792 -9.464 1.00 68.94 109 THR A N 1
ATOM 808 C CA . THR A 1 109 ? 7.360 22.744 -10.376 1.00 68.94 109 THR A CA 1
ATOM 809 C C . THR A 1 109 ? 8.866 22.500 -10.511 1.00 68.94 109 THR A C 1
ATOM 811 O O . THR A 1 109 ? 9.555 23.270 -11.184 1.00 68.94 109 THR A O 1
ATOM 814 N N . THR A 1 110 ? 9.400 21.502 -9.806 1.00 72.62 110 THR A N 1
ATOM 815 C CA . THR A 1 110 ? 10.831 21.217 -9.680 1.00 72.62 110 THR A CA 1
ATOM 816 C C . THR A 1 110 ? 11.073 19.720 -9.717 1.00 72.62 110 THR A C 1
ATOM 818 O O . THR A 1 110 ? 10.344 18.972 -9.087 1.00 72.62 110 THR A O 1
ATOM 821 N N . GLU A 1 111 ? 12.121 19.319 -10.428 1.00 77.50 111 GLU A N 1
ATOM 822 C CA . GLU A 1 111 ? 12.599 17.939 -10.486 1.00 77.50 111 GLU A CA 1
ATOM 823 C C . GLU A 1 111 ? 13.294 17.542 -9.176 1.00 77.50 111 GLU A C 1
ATOM 825 O O . GLU A 1 111 ? 14.169 18.258 -8.672 1.00 77.50 111 GLU A O 1
ATOM 830 N N . HIS A 1 112 ? 12.915 16.382 -8.655 1.00 81.69 112 HIS A N 1
ATOM 831 C CA . HIS A 1 112 ? 13.428 15.767 -7.445 1.00 81.69 112 HIS A CA 1
ATOM 832 C C . HIS A 1 112 ? 13.804 14.313 -7.717 1.00 81.69 112 HIS A C 1
ATOM 834 O O . HIS A 1 112 ? 13.195 13.628 -8.529 1.00 81.69 112 HIS A O 1
ATOM 840 N N . TRP A 1 113 ? 14.836 13.849 -7.019 1.00 83.06 113 TRP A N 1
ATOM 841 C CA . TRP A 1 113 ? 15.234 12.451 -7.039 1.00 83.06 113 TRP A CA 1
ATOM 842 C C . TRP A 1 113 ? 14.736 11.782 -5.765 1.00 83.06 113 TRP A C 1
ATOM 844 O O . TRP A 1 113 ? 15.052 12.231 -4.658 1.00 83.06 113 TRP A O 1
ATOM 854 N N . TYR A 1 114 ? 13.943 10.733 -5.934 1.00 84.25 114 TYR A N 1
ATOM 855 C CA . TYR A 1 114 ? 13.299 10.005 -4.855 1.00 84.25 114 TYR A CA 1
ATOM 856 C C . TYR A 1 114 ? 13.823 8.578 -4.774 1.00 84.25 114 TYR A C 1
ATOM 858 O O . TYR A 1 114 ? 14.142 7.949 -5.780 1.00 84.25 114 TYR A O 1
ATOM 866 N N . GLN A 1 115 ? 13.903 8.062 -3.547 1.00 82.94 115 GLN A N 1
ATOM 867 C CA . GLN A 1 115 ? 14.183 6.655 -3.282 1.00 82.94 115 GLN A CA 1
ATOM 868 C C . GLN A 1 115 ? 12.889 5.960 -2.876 1.00 82.94 115 GLN A C 1
ATOM 870 O O . GLN A 1 115 ? 12.405 6.136 -1.757 1.00 82.94 115 GLN A O 1
ATOM 875 N N . LEU A 1 116 ? 12.360 5.146 -3.779 1.00 80.69 116 LEU A N 1
ATOM 876 C CA . LEU A 1 116 ? 11.295 4.204 -3.493 1.00 80.69 116 LEU A CA 1
ATOM 877 C C . LEU A 1 116 ? 11.910 2.925 -2.918 1.00 80.69 116 LEU A C 1
ATOM 879 O O . LEU A 1 116 ? 12.867 2.389 -3.471 1.00 80.69 116 LEU A O 1
ATOM 883 N N . LYS A 1 117 ? 11.369 2.437 -1.803 1.00 80.00 117 LYS A N 1
ATOM 884 C CA . LYS A 1 117 ? 11.780 1.178 -1.173 1.00 80.00 117 LYS A CA 1
ATOM 885 C C . LYS A 1 117 ? 10.585 0.253 -1.066 1.00 80.00 117 LYS A C 1
ATOM 887 O O . LYS A 1 117 ? 9.557 0.650 -0.523 1.00 80.00 117 LYS A O 1
ATOM 892 N N . LEU A 1 118 ? 10.738 -0.961 -1.573 1.00 77.81 118 LEU A N 1
ATOM 893 C CA . LEU A 1 118 ? 9.686 -1.961 -1.617 1.00 77.81 118 LEU A CA 1
ATOM 894 C C . LEU A 1 118 ? 10.141 -3.240 -0.920 1.00 77.81 118 LEU A C 1
ATOM 896 O O . LEU A 1 118 ? 11.159 -3.819 -1.290 1.00 77.81 118 LEU A O 1
ATOM 900 N N . ASP A 1 119 ? 9.358 -3.707 0.043 1.00 77.94 119 ASP A N 1
ATOM 901 C CA . ASP A 1 119 ? 9.574 -5.009 0.673 1.00 77.94 119 ASP A CA 1
ATOM 902 C C . ASP A 1 119 ? 9.105 -6.137 -0.255 1.00 77.94 119 ASP A C 1
ATOM 904 O O . ASP A 1 119 ? 7.969 -6.107 -0.736 1.00 77.94 119 ASP A O 1
ATOM 908 N N . MET A 1 120 ? 9.977 -7.117 -0.500 1.00 74.56 120 MET A N 1
ATOM 909 C CA . MET A 1 120 ? 9.843 -8.163 -1.519 1.00 74.56 120 MET A CA 1
ATOM 910 C C . MET A 1 120 ? 10.335 -9.526 -1.005 1.00 74.56 120 MET A C 1
ATOM 912 O O . MET A 1 120 ? 11.403 -9.624 -0.415 1.00 74.56 120 MET A O 1
ATOM 916 N N . CYS A 1 121 ? 9.616 -10.612 -1.295 1.00 75.06 121 CYS A N 1
ATOM 917 C CA . CYS A 1 121 ? 9.960 -11.975 -0.844 1.00 75.06 121 CYS A CA 1
ATOM 918 C C . CYS A 1 121 ? 10.325 -12.910 -2.002 1.00 75.06 121 CYS A C 1
ATOM 920 O O . CYS A 1 121 ? 10.274 -14.131 -1.872 1.00 75.06 121 CYS A O 1
ATOM 922 N N . PHE A 1 122 ? 10.717 -12.352 -3.146 1.00 81.50 122 PHE A N 1
ATOM 923 C CA . PHE A 1 122 ? 11.195 -13.155 -4.265 1.00 81.50 122 PHE A CA 1
ATOM 924 C C . PHE A 1 122 ? 12.545 -13.814 -3.954 1.00 81.50 122 PHE A C 1
ATOM 926 O O . PHE A 1 122 ? 13.278 -13.405 -3.049 1.00 81.50 122 PHE A O 1
ATOM 933 N N . THR A 1 123 ? 12.866 -14.850 -4.723 1.00 84.31 123 THR A N 1
ATOM 934 C CA . THR A 1 123 ? 14.164 -15.530 -4.701 1.00 84.31 123 THR A CA 1
ATOM 935 C C . THR A 1 123 ? 14.660 -15.793 -6.113 1.00 84.31 123 THR A C 1
ATOM 937 O O . THR A 1 123 ? 13.856 -16.001 -7.026 1.00 84.31 123 THR A O 1
ATOM 940 N N 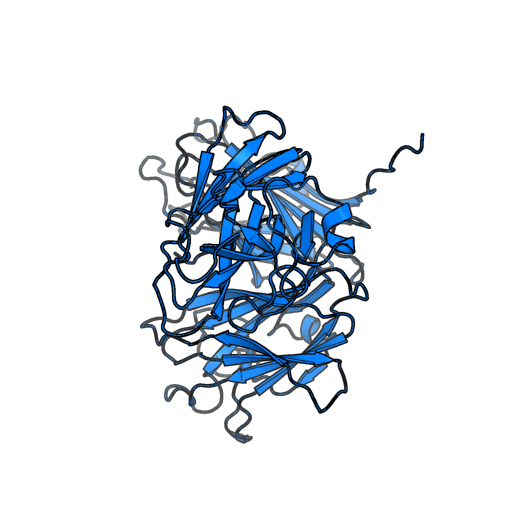. GLY A 1 124 ? 15.976 -15.884 -6.259 1.00 88.50 124 GLY A N 1
ATOM 941 C CA . GLY A 1 124 ? 16.676 -16.092 -7.513 1.00 88.50 124 GLY A CA 1
ATOM 942 C C . GLY A 1 124 ? 16.605 -14.874 -8.424 1.00 88.50 124 GLY A C 1
ATOM 943 O O . GLY A 1 124 ? 16.174 -13.789 -8.036 1.00 88.50 124 GLY A O 1
ATOM 944 N N . VAL A 1 125 ? 17.015 -15.079 -9.671 1.00 95.06 125 VAL A N 1
ATOM 945 C CA . VAL A 1 125 ? 16.971 -14.036 -10.696 1.00 95.06 125 VAL A CA 1
ATOM 946 C C . VAL A 1 125 ? 15.534 -13.817 -11.158 1.00 95.06 125 VAL A C 1
ATOM 948 O O . VAL A 1 125 ? 14.855 -14.772 -11.548 1.00 95.06 125 VAL A O 1
ATOM 951 N N . LYS A 1 126 ? 15.101 -12.557 -11.132 1.00 93.69 126 LYS A N 1
ATOM 952 C CA . LYS A 1 126 ? 13.777 -12.098 -11.551 1.00 93.69 126 LYS A CA 1
ATOM 953 C C . LYS A 1 126 ? 13.888 -10.983 -12.571 1.00 93.69 126 LYS A C 1
ATOM 955 O O . LYS A 1 126 ? 14.761 -10.125 -12.449 1.00 93.69 126 LYS A O 1
ATOM 960 N N . THR A 1 127 ? 12.975 -10.958 -13.536 1.00 95.81 127 THR A N 1
ATOM 961 C CA . THR A 1 127 ? 12.879 -9.842 -14.476 1.00 95.81 127 THR A CA 1
ATOM 962 C C . THR A 1 127 ? 12.062 -8.730 -13.835 1.00 95.81 127 THR A C 1
ATOM 964 O O . THR A 1 127 ? 10.849 -8.852 -13.665 1.00 95.81 127 THR A O 1
ATOM 967 N N . VAL A 1 128 ? 12.722 -7.623 -13.509 1.00 96.44 128 VAL A N 1
ATOM 968 C CA . VAL A 1 128 ? 12.067 -6.376 -13.121 1.00 96.44 128 VAL A CA 1
ATOM 969 C C . VAL A 1 128 ? 11.668 -5.625 -14.380 1.00 96.44 128 VAL A C 1
ATOM 971 O O . VAL A 1 128 ? 12.510 -5.398 -15.247 1.00 96.44 128 VAL A O 1
ATOM 974 N N . LYS A 1 129 ? 10.406 -5.215 -14.484 1.00 94.06 129 LYS A N 1
ATOM 975 C CA . LYS A 1 129 ? 9.896 -4.360 -15.558 1.00 94.06 129 LYS A CA 1
ATOM 976 C C . LYS A 1 129 ? 9.367 -3.060 -14.965 1.00 94.06 129 LYS A C 1
ATOM 978 O O . LYS A 1 129 ? 8.508 -3.086 -14.094 1.00 94.06 129 LYS A O 1
ATOM 983 N N . LEU A 1 130 ? 9.867 -1.939 -15.458 1.00 93.50 130 LEU A N 1
ATOM 984 C CA . LEU A 1 130 ? 9.403 -0.596 -15.122 1.00 93.50 130 LEU A CA 1
ATOM 985 C C . LEU A 1 130 ? 8.578 -0.092 -16.302 1.00 93.50 130 LEU A C 1
ATOM 987 O O . LEU A 1 130 ? 9.075 -0.122 -17.427 1.00 93.50 130 LEU A O 1
ATOM 991 N N . VAL A 1 131 ? 7.337 0.327 -16.071 1.00 90.12 131 VAL A N 1
ATOM 992 C CA . VAL A 1 131 ? 6.413 0.791 -17.119 1.00 90.12 131 VAL A CA 1
ATOM 993 C C . VAL A 1 131 ? 5.992 2.212 -16.800 1.00 90.12 131 VAL A C 1
ATOM 995 O O . VAL A 1 131 ? 5.389 2.447 -15.765 1.00 90.12 131 VAL A O 1
ATOM 998 N N . SER A 1 132 ? 6.307 3.172 -17.660 1.00 87.81 132 SER A N 1
ATOM 999 C CA . SER A 1 132 ? 5.809 4.536 -17.506 1.00 87.81 132 SER A CA 1
ATOM 1000 C C . SER A 1 132 ? 4.317 4.570 -17.833 1.00 87.81 132 SER A C 1
ATOM 1002 O O . SER A 1 132 ? 3.911 4.156 -18.916 1.00 87.81 132 SER A O 1
ATOM 1004 N N . THR A 1 133 ? 3.506 5.062 -16.899 1.00 84.69 133 THR A N 1
ATOM 1005 C CA . THR A 1 133 ? 2.047 5.173 -17.068 1.00 84.69 133 THR A CA 1
ATOM 1006 C C . THR A 1 133 ? 1.615 6.580 -17.469 1.00 84.69 133 THR A C 1
ATOM 1008 O O . THR A 1 133 ? 0.506 6.782 -17.968 1.00 84.69 133 THR A O 1
ATOM 1011 N N . ALA A 1 134 ? 2.505 7.559 -17.313 1.00 78.75 134 ALA A N 1
ATOM 1012 C CA . ALA A 1 134 ? 2.259 8.931 -17.709 1.00 78.75 134 ALA A CA 1
ATOM 1013 C C . ALA A 1 134 ? 2.430 9.162 -19.221 1.00 78.75 134 ALA A C 1
ATOM 1015 O O . ALA A 1 134 ? 3.254 8.530 -19.892 1.00 78.75 134 ALA A O 1
ATOM 1016 N N . PRO A 1 135 ? 1.690 10.125 -19.797 1.00 72.75 135 PRO A N 1
ATOM 1017 C CA . PRO A 1 135 ? 1.874 10.508 -21.187 1.00 72.75 135 PRO A CA 1
ATOM 1018 C C . PRO A 1 135 ? 3.220 11.211 -21.413 1.00 72.75 135 PRO A C 1
ATOM 1020 O O . PRO A 1 135 ? 3.676 12.015 -20.602 1.00 72.75 135 PRO A O 1
ATOM 1023 N N . LYS A 1 136 ? 3.801 11.014 -22.606 1.00 71.56 136 LYS A N 1
ATOM 1024 C CA . LYS A 1 136 ? 5.007 11.733 -23.056 1.00 71.56 136 LYS A CA 1
ATOM 1025 C C . LYS A 1 136 ? 4.918 13.239 -22.816 1.00 71.56 136 LYS A C 1
ATOM 1027 O O . LYS A 1 136 ? 3.904 13.872 -23.127 1.00 71.56 136 LYS A O 1
ATOM 1032 N N . TRP A 1 137 ? 6.042 13.862 -22.453 1.00 68.94 137 TRP A N 1
ATOM 1033 C CA . TRP A 1 137 ? 6.101 15.321 -22.422 1.00 68.94 137 TRP A CA 1
ATOM 1034 C C . TRP A 1 137 ? 6.055 15.881 -23.832 1.00 68.94 137 TRP A C 1
ATOM 1036 O O . TRP A 1 137 ? 6.859 15.520 -24.690 1.00 68.94 137 TRP A O 1
ATOM 1046 N N . ALA A 1 138 ? 5.161 16.837 -24.062 1.00 67.50 138 ALA A N 1
ATOM 1047 C CA . ALA A 1 138 ? 5.027 17.481 -25.363 1.00 67.50 138 ALA A CA 1
ATOM 1048 C C . ALA A 1 138 ? 6.312 18.195 -25.834 1.00 67.50 138 ALA A C 1
ATOM 1050 O O . ALA A 1 138 ? 6.460 18.434 -27.030 1.00 67.50 138 ALA A O 1
ATOM 1051 N N . SER A 1 139 ? 7.218 18.552 -24.915 1.00 65.44 139 SER A N 1
ATOM 1052 C CA . SER A 1 139 ? 8.462 19.270 -25.226 1.00 65.44 139 SER A CA 1
ATOM 1053 C C . SER A 1 139 ? 9.658 18.356 -25.509 1.00 65.44 139 SER A C 1
ATOM 1055 O O . SER A 1 139 ? 10.701 18.869 -25.918 1.00 65.44 139 SER A O 1
ATOM 1057 N N . TRP A 1 140 ? 9.534 17.037 -25.305 1.00 65.00 140 TRP A N 1
ATOM 1058 C CA . TRP A 1 140 ? 10.637 16.097 -25.494 1.00 65.00 140 TRP A CA 1
ATOM 1059 C C . TRP A 1 140 ? 10.287 15.012 -26.499 1.00 65.00 140 TRP A C 1
ATOM 1061 O O . TRP A 1 140 ? 9.349 14.243 -26.310 1.00 65.00 140 TRP A O 1
ATOM 1071 N N . ASP A 1 141 ? 11.009 14.979 -27.620 1.00 57.38 141 ASP A N 1
ATOM 1072 C CA . ASP A 1 141 ? 10.517 14.250 -28.782 1.00 57.38 141 ASP A CA 1
ATOM 1073 C C . ASP A 1 141 ? 10.850 12.752 -28.805 1.00 57.38 141 ASP A C 1
ATOM 1075 O O . ASP A 1 141 ? 10.053 12.005 -29.367 1.00 57.38 141 ASP A O 1
ATOM 1079 N N . ILE A 1 142 ? 11.930 12.313 -28.145 1.00 59.72 142 ILE A N 1
ATOM 1080 C CA . ILE A 1 142 ? 12.567 11.011 -28.429 1.00 59.72 142 ILE A CA 1
ATOM 1081 C C . ILE A 1 142 ? 12.519 10.027 -27.247 1.00 59.72 142 ILE A C 1
ATOM 1083 O O . ILE A 1 142 ? 12.324 8.840 -27.477 1.00 59.72 142 ILE A O 1
ATOM 1087 N N . TYR A 1 143 ? 12.646 10.498 -26.003 1.00 60.75 143 TYR A N 1
ATOM 1088 C CA . TYR A 1 143 ? 12.597 9.663 -24.795 1.00 60.75 143 TYR A CA 1
ATOM 1089 C C . TYR A 1 143 ? 11.687 10.304 -23.739 1.00 60.75 143 TYR A C 1
ATOM 1091 O O . TYR A 1 143 ? 11.436 11.511 -23.790 1.00 60.75 143 TYR A O 1
ATOM 1099 N N . GLY A 1 144 ? 11.128 9.478 -22.857 1.00 61.59 144 GLY A N 1
ATOM 1100 C CA . GLY A 1 144 ? 10.178 9.863 -21.821 1.00 61.59 144 GLY A CA 1
ATOM 1101 C C . GLY A 1 144 ? 10.776 10.661 -20.674 1.00 61.59 144 GLY A C 1
ATOM 1102 O O . GLY A 1 144 ? 11.967 10.959 -20.649 1.00 61.59 144 GLY A O 1
ATOM 1103 N N . GLN A 1 145 ? 9.891 11.039 -19.753 1.00 67.00 145 GLN A N 1
ATOM 1104 C CA . GLN A 1 145 ? 10.160 11.934 -18.621 1.00 67.00 145 GLN A CA 1
ATOM 1105 C C . GLN A 1 145 ? 10.834 11.205 -17.443 1.00 67.00 145 GLN A C 1
ATOM 1107 O O . GLN A 1 145 ? 11.730 11.745 -16.799 1.00 67.00 145 GLN A O 1
ATOM 1112 N N . MET A 1 146 ? 10.473 9.935 -17.261 1.00 80.69 146 MET A N 1
ATOM 1113 C CA . MET A 1 146 ? 10.886 9.074 -16.159 1.00 80.69 146 MET A CA 1
ATOM 1114 C C . MET A 1 146 ? 12.316 8.557 -16.317 1.00 80.69 146 MET A C 1
ATOM 1116 O O . MET A 1 146 ? 12.582 7.742 -17.203 1.00 80.69 146 MET A O 1
ATOM 1120 N N . CYS A 1 147 ? 13.214 8.967 -15.421 1.00 86.00 147 CYS A N 1
ATOM 1121 C CA . CYS A 1 147 ? 14.606 8.515 -15.382 1.00 86.00 147 CYS A CA 1
ATOM 1122 C C . CYS A 1 147 ? 14.923 7.728 -14.112 1.00 86.00 147 CYS A C 1
ATOM 1124 O O . CYS A 1 147 ? 14.471 8.082 -13.027 1.00 86.00 147 CYS A O 1
ATOM 1126 N N . PHE A 1 148 ? 15.760 6.702 -14.258 1.00 90.69 148 PHE A N 1
ATOM 1127 C CA . PHE A 1 148 ? 16.254 5.872 -13.160 1.00 90.69 148 PHE A CA 1
ATOM 1128 C C . PHE A 1 148 ? 17.782 5.826 -13.185 1.00 90.69 148 PHE A C 1
ATOM 1130 O O . PHE A 1 148 ? 18.381 5.827 -14.265 1.00 90.69 148 PHE A O 1
ATOM 1137 N N . ASP A 1 149 ? 18.402 5.769 -12.009 1.00 91.31 149 ASP A N 1
ATOM 1138 C CA . ASP A 1 149 ? 19.862 5.678 -11.852 1.00 91.31 149 ASP A CA 1
ATOM 1139 C C . ASP A 1 149 ? 20.305 4.554 -10.895 1.00 91.31 149 ASP A C 1
ATOM 1141 O O . ASP A 1 149 ? 21.396 4.023 -11.048 1.00 91.31 149 ASP A O 1
ATOM 1145 N N . ILE A 1 150 ? 19.489 4.127 -9.928 1.00 93.06 150 ILE A N 1
ATOM 1146 C CA . ILE A 1 150 ? 19.856 3.036 -9.014 1.00 93.06 150 ILE A CA 1
ATOM 1147 C C . ILE A 1 150 ? 18.709 2.050 -8.881 1.00 93.06 150 ILE A C 1
ATOM 1149 O O . ILE A 1 150 ? 17.599 2.420 -8.500 1.00 93.06 150 ILE A O 1
ATOM 1153 N N . LEU A 1 151 ? 19.025 0.775 -9.101 1.00 95.94 151 LEU A N 1
ATOM 1154 C CA . LEU A 1 151 ? 18.203 -0.351 -8.674 1.00 95.94 151 LEU A CA 1
ATOM 1155 C C . LEU A 1 151 ? 19.053 -1.248 -7.772 1.00 95.94 151 LEU A C 1
ATOM 1157 O O . LEU A 1 151 ? 20.183 -1.603 -8.116 1.00 95.94 151 LEU A O 1
ATOM 1161 N N . MET A 1 152 ? 18.538 -1.588 -6.595 1.00 93.62 152 MET A N 1
ATOM 1162 C CA . MET A 1 152 ? 19.303 -2.330 -5.594 1.00 93.62 152 MET A CA 1
ATOM 1163 C C . MET A 1 152 ? 18.411 -3.282 -4.810 1.00 93.62 152 MET A C 1
ATOM 1165 O O . MET A 1 152 ? 17.353 -2.877 -4.334 1.00 93.62 152 MET A O 1
ATOM 1169 N N . ILE A 1 153 ? 18.870 -4.520 -4.637 1.00 93.62 153 ILE A N 1
ATOM 1170 C CA . ILE A 1 153 ? 18.243 -5.511 -3.768 1.00 93.62 153 ILE A CA 1
ATOM 1171 C C . ILE A 1 153 ? 19.107 -5.692 -2.526 1.00 93.62 153 ILE A C 1
ATOM 1173 O O . ILE A 1 153 ? 20.286 -6.039 -2.620 1.00 93.62 153 ILE A O 1
ATOM 1177 N N . GLU A 1 154 ? 18.517 -5.485 -1.355 1.00 89.38 154 GLU A N 1
ATOM 1178 C CA . GLU A 1 154 ? 19.179 -5.680 -0.068 1.00 89.38 154 GLU A CA 1
ATOM 1179 C C . GLU A 1 154 ? 18.430 -6.697 0.787 1.00 89.38 154 GLU A C 1
ATOM 1181 O O . GLU A 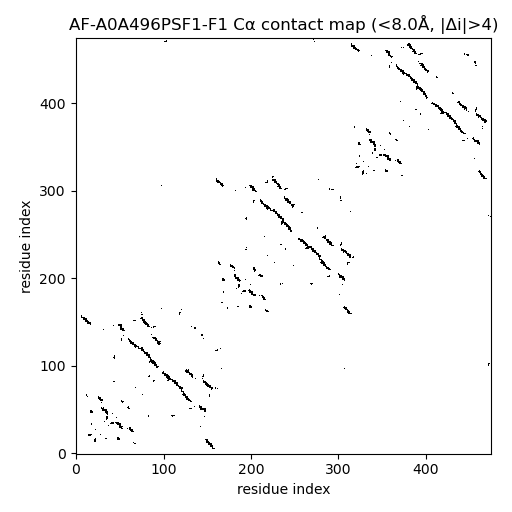1 154 ? 17.208 -6.688 0.862 1.00 89.38 154 GLU A O 1
ATOM 1186 N N . GLU A 1 155 ? 19.166 -7.547 1.486 1.00 84.25 155 GLU A N 1
ATOM 1187 C CA . GLU A 1 155 ? 18.650 -8.379 2.564 1.00 84.25 155 GLU A CA 1
ATOM 1188 C C . GLU A 1 155 ? 18.911 -7.669 3.897 1.00 84.25 155 GLU A C 1
ATOM 1190 O O . GLU A 1 155 ? 20.064 -7.520 4.309 1.00 84.25 155 GLU A O 1
ATOM 1195 N N . CYS A 1 156 ? 17.857 -7.208 4.573 1.00 70.31 156 CYS A N 1
ATOM 1196 C CA . CYS A 1 156 ? 17.960 -6.471 5.833 1.00 70.31 156 CYS A CA 1
ATOM 1197 C C . CYS A 1 156 ? 17.276 -7.251 6.957 1.00 70.31 156 CYS A C 1
ATOM 1199 O O . CYS A 1 156 ? 16.065 -7.451 6.941 1.00 70.31 156 CYS A O 1
ATOM 1201 N N . SER A 1 157 ? 18.027 -7.645 7.987 1.00 58.41 157 SER A N 1
ATOM 1202 C CA . SER A 1 157 ? 17.526 -8.524 9.058 1.00 58.41 157 SER A CA 1
ATOM 1203 C C . SER A 1 157 ? 16.450 -7.922 9.988 1.00 58.41 157 SER A C 1
ATOM 1205 O O . SER A 1 157 ? 16.040 -8.592 10.935 1.00 58.41 157 SER A O 1
ATOM 1207 N N . SER A 1 158 ? 16.029 -6.667 9.793 1.00 56.50 158 SER A N 1
ATOM 1208 C CA . SER A 1 158 ? 15.097 -5.968 10.700 1.00 56.50 158 SER A CA 1
ATOM 1209 C C . SER A 1 158 ? 14.136 -4.969 10.054 1.00 56.50 158 SER A C 1
ATOM 1211 O O . SER A 1 158 ? 13.337 -4.387 10.782 1.00 56.50 158 SER A O 1
ATOM 1213 N N . ASP A 1 159 ? 14.217 -4.747 8.740 1.00 55.91 159 ASP A N 1
ATOM 1214 C CA . ASP A 1 159 ? 13.582 -3.578 8.109 1.00 55.91 159 ASP A CA 1
ATOM 1215 C C . ASP A 1 159 ? 12.449 -3.947 7.142 1.00 55.91 159 ASP A C 1
ATOM 1217 O O . ASP A 1 159 ? 11.827 -3.050 6.584 1.00 55.91 159 ASP A O 1
ATOM 1221 N N . CYS A 1 160 ? 12.150 -5.239 6.969 1.00 61.47 160 CYS A N 1
ATOM 1222 C CA . CYS A 1 160 ? 11.006 -5.653 6.169 1.00 61.47 160 CYS A CA 1
ATOM 1223 C C . CYS A 1 160 ? 9.727 -5.676 7.008 1.00 61.47 160 CYS A C 1
ATOM 1225 O O . CYS A 1 160 ? 9.643 -6.374 8.021 1.00 61.47 160 CYS A O 1
ATOM 1227 N N . SER A 1 161 ? 8.736 -4.915 6.554 1.00 67.94 161 SER A N 1
ATOM 1228 C CA . SER A 1 161 ? 7.389 -4.884 7.117 1.00 67.94 161 SER A CA 1
ATOM 1229 C C . SER A 1 161 ? 6.513 -6.026 6.602 1.00 67.94 161 SER A C 1
ATOM 1231 O O . SER A 1 161 ? 5.565 -6.414 7.273 1.00 67.94 161 SER A O 1
ATOM 1233 N N . MET A 1 162 ? 6.838 -6.613 5.452 1.00 73.69 162 MET A N 1
ATOM 1234 C CA . MET A 1 162 ? 6.064 -7.708 4.877 1.00 73.69 162 MET A CA 1
ATOM 1235 C C . MET A 1 162 ? 6.233 -9.011 5.660 1.00 73.69 162 MET A C 1
ATOM 1237 O O . MET A 1 162 ? 7.345 -9.470 5.920 1.00 73.69 162 MET A O 1
ATOM 1241 N N . LEU A 1 163 ? 5.100 -9.610 6.014 1.00 79.31 163 LEU A N 1
ATOM 1242 C CA . LEU A 1 163 ? 5.011 -10.824 6.819 1.00 79.31 163 LEU A CA 1
ATOM 1243 C C . LEU A 1 163 ? 4.755 -12.055 5.966 1.00 79.31 163 LEU A C 1
ATOM 1245 O O . LEU A 1 163 ? 5.408 -13.075 6.164 1.00 79.31 163 LEU A O 1
ATOM 1249 N N . ASP A 1 164 ? 3.824 -11.946 5.020 1.00 86.75 164 ASP A N 1
ATOM 1250 C CA . ASP A 1 164 ? 3.476 -13.046 4.131 1.00 86.75 164 ASP A CA 1
ATOM 1251 C C . ASP A 1 164 ? 2.874 -12.534 2.820 1.00 86.75 164 ASP A C 1
ATOM 1253 O O . ASP A 1 164 ? 2.302 -11.442 2.762 1.00 86.75 164 ASP A O 1
ATOM 1257 N N . MET A 1 165 ? 3.008 -13.311 1.751 1.00 87.56 165 MET A N 1
ATOM 1258 C CA . MET A 1 165 ? 2.487 -12.965 0.433 1.00 87.56 165 MET A CA 1
ATOM 1259 C C . MET A 1 165 ? 2.254 -14.215 -0.402 1.00 87.56 165 MET A C 1
ATOM 1261 O O . MET A 1 165 ? 3.134 -15.061 -0.553 1.00 87.56 165 MET A O 1
ATOM 1265 N N . VAL A 1 166 ? 1.106 -14.243 -1.067 1.00 89.50 166 VAL A N 1
ATOM 1266 C CA . VAL A 1 166 ? 0.793 -15.205 -2.116 1.00 89.50 166 VAL A CA 1
ATOM 1267 C C . VAL A 1 166 ? 0.587 -14.477 -3.445 1.00 89.50 166 VAL A C 1
ATOM 1269 O O . VAL A 1 166 ? -0.198 -13.530 -3.541 1.00 89.50 166 VAL A O 1
ATOM 1272 N N . ASN A 1 167 ? 1.299 -14.933 -4.476 1.00 86.62 167 ASN A N 1
ATOM 1273 C CA . ASN A 1 167 ? 1.029 -14.585 -5.867 1.00 86.62 167 ASN A CA 1
ATOM 1274 C C . ASN A 1 167 ? -0.048 -15.545 -6.393 1.00 86.62 167 ASN A C 1
ATOM 1276 O O . ASN A 1 167 ? 0.215 -16.715 -6.679 1.00 86.62 167 ASN A O 1
ATOM 1280 N N . ILE A 1 168 ? -1.284 -15.060 -6.437 1.00 89.12 168 ILE A N 1
ATOM 1281 C CA . ILE A 1 168 ? -2.452 -15.801 -6.892 1.00 89.12 168 ILE A CA 1
ATOM 1282 C C . ILE A 1 168 ? -2.374 -15.942 -8.413 1.00 89.12 168 ILE A C 1
ATOM 1284 O O . ILE A 1 168 ? -2.408 -14.971 -9.145 1.00 89.12 168 ILE A O 1
ATOM 1288 N N . GLY A 1 169 ? -2.331 -17.170 -8.908 1.00 85.69 169 GLY A N 1
ATOM 1289 C CA . GLY A 1 169 ? -2.116 -17.481 -10.317 1.00 85.69 169 GLY A CA 1
ATOM 1290 C C . GLY A 1 169 ? -0.719 -18.020 -10.622 1.00 85.69 169 GLY A C 1
ATOM 1291 O O . GLY A 1 169 ? -0.532 -18.570 -11.707 1.00 85.69 169 GLY A O 1
ATOM 1292 N N . ASP A 1 170 ? 0.227 -17.961 -9.677 1.00 83.44 170 ASP A N 1
ATOM 1293 C CA . ASP A 1 170 ? 1.553 -18.584 -9.784 1.00 83.44 170 ASP A CA 1
ATOM 1294 C C . ASP A 1 170 ? 1.607 -19.914 -9.004 1.00 83.44 170 ASP A C 1
ATOM 1296 O O . ASP A 1 170 ? 1.661 -19.908 -7.771 1.00 83.44 170 ASP A O 1
ATOM 1300 N N . PRO A 1 171 ? 1.651 -21.078 -9.686 1.00 85.88 171 PRO A N 1
ATOM 1301 C CA . PRO A 1 171 ? 1.661 -22.381 -9.027 1.00 85.88 171 PRO A CA 1
ATOM 1302 C C . PRO A 1 171 ? 2.773 -22.583 -7.992 1.00 85.88 171 PRO A C 1
ATOM 1304 O O . PRO A 1 171 ? 2.568 -23.348 -7.048 1.00 85.88 171 PRO A O 1
ATOM 1307 N N . ASP A 1 172 ? 3.940 -21.957 -8.172 1.00 79.56 172 ASP A N 1
ATOM 1308 C CA . ASP A 1 172 ? 5.069 -22.138 -7.259 1.00 79.56 172 ASP A CA 1
ATOM 1309 C C . ASP A 1 172 ? 4.857 -21.338 -5.961 1.00 79.56 172 ASP A C 1
ATOM 1311 O O . ASP A 1 172 ? 5.096 -21.870 -4.874 1.00 79.56 172 ASP A O 1
ATOM 1315 N N . SER A 1 173 ? 4.329 -20.110 -6.054 1.00 82.31 173 SER A N 1
ATOM 1316 C CA . SER A 1 173 ? 3.939 -19.300 -4.886 1.00 82.31 173 SER A CA 1
ATOM 1317 C C . SER A 1 173 ? 2.717 -19.877 -4.162 1.00 82.31 173 SER A C 1
ATOM 1319 O O . SER A 1 173 ? 2.659 -19.916 -2.933 1.00 82.31 173 SER A O 1
ATOM 1321 N N . GLU A 1 174 ? 1.744 -20.402 -4.901 1.00 88.44 174 GLU A N 1
ATOM 1322 C CA . GLU A 1 174 ? 0.551 -21.014 -4.312 1.00 88.44 174 GLU A CA 1
ATOM 1323 C C . GLU A 1 174 ? 0.859 -22.323 -3.582 1.00 88.44 174 GLU A C 1
ATOM 1325 O O . GLU A 1 174 ? 0.208 -22.652 -2.592 1.00 88.44 174 GLU A O 1
ATOM 1330 N N . ALA A 1 175 ? 1.869 -23.077 -4.030 1.00 86.88 175 ALA A N 1
ATOM 1331 C CA . ALA A 1 175 ? 2.254 -24.345 -3.413 1.00 86.88 175 ALA A CA 1
ATOM 1332 C C . ALA A 1 175 ? 2.802 -24.193 -1.983 1.00 86.88 175 ALA A C 1
ATOM 1334 O O . ALA A 1 175 ? 2.852 -25.184 -1.245 1.00 86.88 175 ALA A O 1
ATOM 1335 N N . THR A 1 176 ? 3.210 -22.986 -1.583 1.00 86.06 176 THR A N 1
ATOM 1336 C CA . THR A 1 176 ? 3.645 -22.698 -0.210 1.00 86.06 176 THR A CA 1
ATOM 1337 C C . THR A 1 176 ? 2.484 -22.346 0.720 1.00 86.06 176 THR A C 1
ATOM 1339 O O . THR A 1 176 ? 2.687 -22.293 1.930 1.00 86.06 176 THR A O 1
ATOM 1342 N N . HIS A 1 177 ? 1.269 -22.186 0.184 1.00 91.62 177 HIS A N 1
ATOM 1343 C CA . HIS A 1 177 ? 0.085 -21.757 0.919 1.00 91.62 177 HIS A CA 1
ATOM 1344 C C . HIS A 1 177 ? -1.019 -22.822 0.917 1.00 91.62 177 HIS A C 1
ATOM 1346 O O . HIS A 1 177 ? -1.136 -23.674 0.035 1.00 91.62 177 HIS A O 1
ATOM 1352 N N . SER A 1 178 ? -1.872 -22.776 1.939 1.00 94.25 178 SER A N 1
ATOM 1353 C CA . SER A 1 178 ? -3.091 -23.583 1.994 1.00 94.25 178 SER A CA 1
ATOM 1354 C C . SER A 1 178 ? -4.229 -22.778 1.377 1.00 94.25 178 SER A C 1
ATOM 1356 O O . SER A 1 178 ? -4.638 -21.748 1.908 1.00 94.25 178 SER A O 1
ATOM 1358 N N . MET A 1 179 ? -4.715 -23.235 0.222 1.00 93.12 179 MET A N 1
ATOM 1359 C CA . MET A 1 179 ? -5.714 -22.538 -0.587 1.00 93.12 179 MET A CA 1
ATOM 1360 C C . MET A 1 179 ? -6.902 -23.451 -0.896 1.00 93.12 179 MET A C 1
ATOM 1362 O O . MET A 1 179 ? -6.743 -24.652 -1.118 1.00 93.12 179 MET A O 1
ATOM 1366 N N . THR A 1 180 ? -8.123 -22.914 -0.902 1.00 91.06 180 THR A N 1
ATOM 1367 C CA . THR A 1 180 ? -9.348 -23.672 -1.226 1.00 91.06 180 THR A CA 1
ATOM 1368 C C . THR A 1 180 ? -10.368 -22.777 -1.925 1.00 91.06 180 THR A C 1
ATOM 1370 O O . THR A 1 180 ? -10.455 -21.597 -1.626 1.00 91.06 180 THR A O 1
ATOM 1373 N N . GLY A 1 181 ? -11.154 -23.323 -2.857 1.00 88.00 181 GLY A N 1
ATOM 1374 C CA . GLY A 1 181 ? -12.272 -22.604 -3.492 1.00 88.00 181 GLY A CA 1
ATOM 1375 C C . GLY A 1 181 ? -11.895 -21.667 -4.648 1.00 88.00 181 GLY A C 1
ATOM 1376 O O . GLY A 1 181 ? -12.787 -21.108 -5.280 1.00 88.00 181 GLY A O 1
ATOM 1377 N N . TRP A 1 182 ? -10.606 -21.535 -4.966 1.00 88.88 182 TRP A N 1
ATOM 1378 C CA . TRP A 1 182 ? -10.121 -20.743 -6.098 1.00 88.88 182 TRP A CA 1
ATOM 1379 C C . TRP A 1 182 ? -10.433 -21.397 -7.449 1.00 88.88 182 TRP A C 1
ATOM 1381 O O . TRP A 1 182 ? -10.291 -22.613 -7.616 1.00 88.88 182 TRP A O 1
ATOM 1391 N N . GLY A 1 183 ? -10.824 -20.579 -8.426 1.00 84.62 183 GLY A N 1
ATOM 1392 C CA . GLY A 1 183 ? -10.962 -20.974 -9.824 1.00 84.62 183 GLY A CA 1
ATOM 1393 C C . GLY A 1 183 ? -9.612 -21.254 -10.503 1.00 84.62 183 GLY A C 1
ATOM 1394 O O . GLY A 1 183 ? -8.556 -21.187 -9.865 1.00 84.62 183 GLY A O 1
ATOM 1395 N N . PRO A 1 184 ? -9.620 -21.632 -11.792 1.00 83.50 184 PRO A N 1
ATOM 1396 C CA . PRO A 1 184 ? -8.410 -21.953 -12.542 1.00 83.50 184 PRO A CA 1
ATOM 1397 C C . PRO A 1 184 ? -7.520 -20.722 -12.762 1.00 83.50 184 PRO A C 1
ATOM 1399 O O . PRO A 1 184 ? -7.950 -19.595 -12.553 1.00 83.50 184 PRO A O 1
ATOM 1402 N N . ILE A 1 185 ? -6.283 -20.951 -13.210 1.00 85.94 185 ILE A N 1
ATOM 1403 C CA . ILE A 1 185 ? -5.376 -19.870 -13.616 1.00 85.94 185 ILE A CA 1
ATOM 1404 C C . ILE A 1 185 ? -5.818 -19.353 -14.985 1.00 85.94 185 ILE A C 1
ATOM 1406 O O . ILE A 1 185 ? -5.986 -20.139 -15.931 1.00 85.94 185 ILE A O 1
ATOM 1410 N N . GLU A 1 186 ? -5.992 -18.043 -15.082 1.00 79.25 186 GLU A N 1
ATOM 1411 C CA . GLU A 1 186 ? -6.480 -17.352 -16.275 1.00 79.25 186 GLU A CA 1
ATOM 1412 C C . GLU A 1 186 ? -5.402 -16.446 -16.889 1.00 79.25 186 GLU A C 1
ATOM 1414 O O . GLU A 1 186 ? -4.491 -16.028 -16.175 1.00 79.25 186 GLU A O 1
ATOM 1419 N N . PRO A 1 187 ? -5.445 -16.188 -18.216 1.00 70.50 187 PRO A N 1
ATOM 1420 C CA . PRO A 1 187 ? -6.448 -16.625 -19.201 1.00 70.50 187 PRO A CA 1
ATOM 1421 C C . PRO A 1 187 ? -6.204 -18.036 -19.765 1.00 70.50 187 PRO A C 1
ATOM 1423 O O . PRO A 1 187 ? -6.917 -18.484 -20.668 1.00 70.50 187 PRO A O 1
ATOM 1426 N N . ALA A 1 188 ? -5.169 -18.741 -19.294 1.00 67.81 188 ALA A N 1
ATOM 1427 C CA . ALA A 1 188 ? -4.712 -20.004 -19.880 1.00 67.81 188 ALA A CA 1
ATOM 1428 C C . ALA A 1 188 ? -5.792 -21.103 -19.931 1.00 67.81 188 ALA A C 1
ATOM 1430 O O . ALA A 1 188 ? -5.677 -22.038 -20.731 1.00 67.81 188 ALA A O 1
ATOM 1431 N N . THR A 1 189 ? -6.834 -20.997 -19.100 1.00 67.81 189 THR A N 1
ATOM 1432 C CA . THR A 1 189 ? -7.877 -22.017 -18.966 1.00 67.81 189 THR A CA 1
ATOM 1433 C C . THR A 1 189 ? -9.165 -21.663 -19.708 1.00 67.81 189 THR A C 1
ATOM 1435 O O . THR A 1 189 ? -9.673 -22.509 -20.451 1.00 67.81 189 THR A O 1
ATOM 1438 N N . SER A 1 190 ? -9.687 -20.444 -19.556 1.00 64.69 190 SER A N 1
ATOM 1439 C CA . SER A 1 190 ? -10.981 -20.044 -20.127 1.00 64.69 190 SER A CA 1
ATOM 1440 C C . SER A 1 190 ? -10.858 -19.083 -21.318 1.00 64.69 190 SER A C 1
ATOM 1442 O O . SER A 1 190 ? -11.842 -18.855 -22.022 1.00 64.69 190 SER A O 1
ATOM 1444 N N . GLY A 1 191 ? -9.651 -18.595 -21.625 1.00 57.31 191 GLY A N 1
ATOM 1445 C CA . GLY A 1 191 ? -9.312 -17.917 -22.882 1.00 57.31 191 GLY A CA 1
ATOM 1446 C C . GLY A 1 191 ? -9.753 -16.456 -23.004 1.00 57.31 191 GLY A C 1
ATOM 1447 O O . GLY A 1 191 ? -9.547 -15.862 -24.063 1.00 57.31 191 GLY A O 1
ATOM 1448 N N . GLY A 1 192 ? -10.351 -15.878 -21.963 1.00 62.03 192 GLY A N 1
ATOM 1449 C CA . GLY A 1 192 ? -10.589 -14.437 -21.862 1.00 62.03 192 GLY A CA 1
ATOM 1450 C C . GLY A 1 192 ? -9.657 -13.817 -20.829 1.00 62.03 192 GLY A C 1
ATOM 1451 O O . GLY A 1 192 ? -9.333 -14.443 -19.825 1.00 62.03 192 GLY A O 1
ATOM 1452 N N . SER A 1 193 ? -9.198 -12.606 -21.124 1.00 63.75 193 SER A N 1
ATOM 1453 C CA . SER A 1 193 ? -8.298 -11.830 -20.279 1.00 63.75 193 SER A CA 1
ATOM 1454 C C . SER A 1 193 ? -9.110 -11.022 -19.271 1.00 63.75 193 SER A C 1
ATOM 1456 O O . SER A 1 193 ? -9.883 -10.161 -19.692 1.00 63.75 193 SER A O 1
ATOM 1458 N N . TYR A 1 194 ? -8.921 -11.281 -17.980 1.00 69.69 194 TYR A N 1
ATOM 1459 C CA . TYR A 1 194 ? -9.490 -10.484 -16.890 1.00 69.69 194 TYR A CA 1
ATOM 1460 C C . TYR A 1 194 ? -8.725 -9.156 -16.814 1.00 69.69 194 TYR A C 1
ATOM 1462 O O . TYR A 1 194 ? -7.601 -9.107 -16.319 1.00 69.69 194 TYR A O 1
ATOM 1470 N N . GLY A 1 195 ? -9.242 -8.108 -17.451 1.00 59.72 195 GLY A N 1
ATOM 1471 C CA . GLY A 1 195 ? -8.583 -6.800 -17.540 1.00 59.72 195 GLY A CA 1
ATOM 1472 C C . GLY A 1 195 ? -7.199 -6.802 -18.205 1.00 59.72 195 GLY A C 1
ATOM 1473 O O . GLY A 1 195 ? -6.449 -5.850 -18.044 1.00 59.72 195 GLY A O 1
ATOM 1474 N N . GLY A 1 196 ? -6.833 -7.856 -18.944 1.00 61.25 196 GLY A N 1
ATOM 1475 C CA . GLY A 1 196 ? -5.528 -7.949 -19.616 1.00 61.25 196 GLY A CA 1
ATOM 1476 C C . GLY A 1 196 ? -4.385 -8.550 -18.788 1.00 61.25 196 GLY A C 1
ATOM 1477 O O . GLY A 1 196 ? -3.284 -8.648 -19.326 1.00 61.25 196 GLY A O 1
ATOM 1478 N N . ILE A 1 197 ? -4.624 -8.988 -17.544 1.00 65.00 197 ILE A N 1
ATOM 1479 C CA . ILE A 1 197 ? -3.609 -9.687 -16.740 1.00 65.00 197 ILE A CA 1
ATOM 1480 C C . ILE A 1 197 ? -3.540 -11.172 -17.109 1.00 65.00 197 ILE A C 1
ATOM 1482 O O . ILE A 1 197 ? -4.560 -11.854 -17.261 1.00 65.00 197 ILE A O 1
ATOM 1486 N N . ASP A 1 198 ? -2.302 -11.657 -17.218 1.00 65.62 198 ASP A N 1
ATOM 1487 C CA . ASP A 1 198 ? -1.958 -13.071 -17.281 1.00 65.62 198 ASP A CA 1
ATOM 1488 C C . ASP A 1 198 ? -1.553 -13.546 -15.875 1.00 65.62 198 ASP A C 1
ATOM 1490 O O . ASP A 1 198 ? -0.680 -12.944 -15.256 1.00 65.62 198 ASP A O 1
ATOM 1494 N N . ASN A 1 199 ? -2.134 -14.658 -15.410 1.00 77.25 199 ASN A N 1
ATOM 1495 C CA . ASN A 1 199 ? -1.917 -15.295 -14.100 1.00 77.25 199 ASN A CA 1
ATOM 1496 C C . ASN A 1 199 ? -2.682 -14.661 -12.929 1.00 77.25 199 ASN A C 1
ATOM 1498 O O . ASN A 1 199 ? -2.083 -14.255 -11.947 1.00 77.25 199 ASN A O 1
ATOM 1502 N N . CYS A 1 200 ? -4.013 -14.662 -13.001 1.00 85.12 200 CYS A N 1
ATOM 1503 C CA . CYS A 1 200 ? -4.879 -14.432 -11.839 1.00 85.12 200 CYS A CA 1
ATOM 1504 C C . CYS A 1 200 ? -5.766 -15.660 -11.572 1.00 85.12 200 CYS A C 1
ATOM 1506 O O . CYS A 1 200 ? -5.881 -16.550 -12.430 1.00 85.12 200 CYS A O 1
ATOM 1508 N N . ARG A 1 201 ? -6.421 -15.724 -10.402 1.00 88.06 201 ARG A N 1
ATOM 1509 C CA . ARG A 1 201 ? -7.481 -16.716 -10.136 1.00 88.06 201 ARG A CA 1
ATOM 1510 C C . ARG A 1 201 ? -8.816 -16.073 -9.784 1.00 88.06 201 ARG A C 1
ATOM 1512 O O . ARG A 1 201 ? -8.869 -15.237 -8.878 1.00 88.06 201 ARG A O 1
ATOM 1519 N N . PRO A 1 202 ? -9.917 -16.513 -10.419 1.00 86.38 202 PRO A N 1
ATOM 1520 C CA . PRO A 1 202 ? -11.233 -16.018 -10.085 1.00 86.38 202 PRO A CA 1
ATOM 1521 C C . PRO A 1 202 ? -11.772 -16.674 -8.811 1.00 86.38 202 PRO A C 1
ATOM 1523 O O . PRO A 1 202 ? -11.570 -17.867 -8.564 1.00 86.38 202 PRO A O 1
ATOM 1526 N N . VAL A 1 203 ? -12.534 -15.911 -8.036 1.00 84.75 203 VAL A N 1
ATOM 1527 C CA . VAL A 1 203 ? -13.437 -16.438 -7.005 1.00 84.75 203 VAL A CA 1
ATOM 1528 C C . VAL A 1 203 ? -14.824 -16.543 -7.634 1.00 84.75 203 VAL A C 1
ATOM 1530 O O . VAL A 1 203 ? -15.195 -15.681 -8.428 1.00 84.75 203 VAL A O 1
ATOM 1533 N N . TYR A 1 204 ? -15.571 -17.597 -7.273 1.00 73.50 204 TYR A N 1
ATOM 1534 C CA . TYR A 1 204 ? -16.856 -18.042 -7.848 1.00 73.50 204 TYR A CA 1
ATOM 1535 C C . TYR A 1 204 ? -16.710 -19.210 -8.842 1.00 73.50 204 TYR A C 1
ATOM 1537 O O . TYR A 1 204 ? -16.270 -19.033 -9.978 1.00 73.50 204 TYR A O 1
ATOM 1545 N N . ALA A 1 205 ? -17.155 -20.407 -8.434 1.00 63.53 205 ALA A N 1
ATOM 1546 C CA . ALA A 1 205 ? -17.207 -21.613 -9.269 1.00 63.53 205 ALA A CA 1
ATOM 1547 C C . ALA A 1 205 ? -18.639 -22.165 -9.365 1.00 63.53 205 ALA A C 1
ATOM 1549 O O . ALA A 1 205 ? -19.268 -22.526 -8.363 1.00 63.53 205 ALA A O 1
ATOM 1550 N N . LEU A 1 206 ? -19.160 -22.248 -10.593 1.00 55.25 206 LEU A N 1
ATOM 1551 C CA . LEU A 1 206 ? -20.572 -22.549 -10.855 1.00 55.25 206 LEU A CA 1
ATOM 1552 C C . LEU A 1 206 ? -20.957 -24.003 -10.549 1.00 55.25 206 LEU A C 1
ATOM 1554 O O . LEU A 1 206 ? -22.079 -24.261 -10.115 1.00 55.25 206 LEU A O 1
ATOM 1558 N N . GLU A 1 207 ? -20.037 -24.951 -10.741 1.00 58.78 207 GLU A N 1
ATOM 1559 C CA . GLU A 1 207 ? -20.325 -26.383 -10.560 1.00 58.78 207 GLU A CA 1
ATOM 1560 C C . GLU A 1 207 ? -20.651 -26.746 -9.100 1.00 58.78 207 GLU A C 1
ATOM 1562 O O . GLU A 1 207 ? -21.463 -27.644 -8.866 1.00 58.78 207 GLU A O 1
ATOM 1567 N N . ASP A 1 208 ? -20.124 -25.978 -8.138 1.00 53.75 208 ASP A N 1
ATOM 1568 C CA . ASP A 1 208 ? -20.291 -26.216 -6.699 1.00 53.75 208 ASP A CA 1
ATOM 1569 C C . ASP A 1 208 ? -21.156 -25.157 -5.989 1.00 53.75 208 ASP A C 1
ATOM 1571 O O . ASP A 1 208 ? -21.403 -25.263 -4.785 1.00 53.75 208 ASP A O 1
ATOM 1575 N N . ASN A 1 209 ? -21.627 -24.127 -6.711 1.00 61.97 209 ASN A N 1
ATOM 1576 C CA . ASN A 1 209 ? -22.251 -22.927 -6.132 1.00 61.97 209 ASN A CA 1
ATOM 1577 C C . ASN A 1 209 ? -21.387 -22.315 -5.003 1.00 61.97 209 ASN A C 1
ATOM 1579 O O . ASN A 1 209 ? -21.908 -21.787 -4.015 1.00 61.97 209 ASN A O 1
ATOM 1583 N N . SER A 1 210 ? -20.062 -22.442 -5.139 1.00 71.69 210 SER A N 1
ATOM 1584 C CA . SER A 1 210 ? -19.088 -21.919 -4.188 1.00 71.69 210 SER A CA 1
ATOM 1585 C C . SER A 1 210 ? -18.760 -20.492 -4.584 1.00 71.69 210 SER A C 1
ATOM 1587 O O . SER A 1 210 ? -18.103 -20.253 -5.594 1.00 71.69 210 SER A O 1
ATOM 1589 N N . VAL A 1 211 ? -19.258 -19.548 -3.794 1.00 86.56 211 VAL A N 1
ATOM 1590 C CA . VAL A 1 211 ? -19.044 -18.104 -3.972 1.00 86.56 211 VAL A CA 1
ATOM 1591 C C . VAL A 1 211 ? -17.844 -17.599 -3.177 1.00 86.56 211 VAL A C 1
ATOM 1593 O O . VAL A 1 211 ? -17.709 -16.402 -2.963 1.00 86.56 211 VAL A O 1
ATOM 1596 N N . TRP A 1 212 ? -17.010 -18.509 -2.678 1.00 89.19 212 TRP A N 1
ATOM 1597 C CA . TRP A 1 212 ? -15.935 -18.180 -1.759 1.00 89.19 212 TRP A CA 1
ATOM 1598 C C . TRP A 1 212 ? -14.633 -18.887 -2.110 1.00 89.19 212 TRP A C 1
ATOM 1600 O O . TRP A 1 212 ? -14.646 -19.983 -2.678 1.00 89.19 212 TRP A O 1
ATOM 1610 N N . ALA A 1 213 ? -13.530 -18.264 -1.714 1.00 91.81 213 ALA A N 1
ATOM 1611 C CA . ALA A 1 213 ? -12.197 -18.841 -1.724 1.00 91.81 213 ALA A CA 1
ATOM 1612 C C . ALA A 1 213 ? -11.462 -18.475 -0.431 1.00 91.81 213 ALA A C 1
ATOM 1614 O O . ALA A 1 213 ? -11.746 -17.446 0.185 1.00 91.81 213 ALA A O 1
ATOM 1615 N N . THR A 1 214 ? -10.533 -19.329 -0.010 1.00 93.75 214 THR A N 1
ATOM 1616 C CA . THR A 1 214 ? -9.694 -19.097 1.163 1.00 93.75 214 THR A CA 1
ATOM 1617 C C . THR A 1 214 ? -8.222 -19.203 0.837 1.00 93.75 214 THR A C 1
ATOM 1619 O O . THR A 1 214 ? -7.817 -20.030 0.014 1.00 93.75 214 THR A O 1
ATOM 1622 N N . VAL A 1 215 ? -7.421 -18.426 1.553 1.00 95.88 215 VAL A N 1
ATOM 1623 C CA . VAL A 1 215 ? -5.974 -18.602 1.636 1.00 95.88 215 VAL A CA 1
ATOM 1624 C C . VAL A 1 215 ? -5.526 -18.408 3.077 1.00 95.88 215 VAL A C 1
ATOM 1626 O O . VAL A 1 215 ? -6.025 -17.524 3.776 1.00 95.88 215 VAL A O 1
ATOM 1629 N N . ASP A 1 216 ? -4.627 -19.273 3.528 1.00 95.75 216 ASP A N 1
ATOM 1630 C CA . ASP A 1 216 ? -3.975 -19.126 4.821 1.00 95.75 216 ASP A CA 1
ATOM 1631 C C . ASP A 1 216 ? -2.717 -18.266 4.659 1.00 95.75 216 ASP A C 1
ATOM 1633 O O . ASP A 1 216 ? -1.889 -18.590 3.814 1.00 95.75 216 ASP A O 1
ATOM 1637 N N . LEU A 1 217 ? -2.581 -17.213 5.469 1.00 94.25 217 LEU A N 1
ATOM 1638 C CA . LEU A 1 217 ? -1.425 -16.307 5.499 1.00 94.25 217 LEU A CA 1
ATOM 1639 C C . LEU A 1 217 ? -0.938 -16.112 6.941 1.00 94.25 217 LEU A C 1
ATOM 1641 O O . LEU A 1 217 ? -1.742 -16.123 7.882 1.00 94.25 217 LEU A O 1
ATOM 1645 N N . ASP A 1 218 ? 0.366 -15.929 7.124 1.00 91.44 218 ASP A N 1
ATOM 1646 C CA . ASP A 1 218 ? 0.996 -15.649 8.412 1.00 91.44 218 ASP A CA 1
ATOM 1647 C C . ASP A 1 218 ? 0.979 -14.147 8.732 1.00 91.44 218 ASP A C 1
ATOM 1649 O O . ASP A 1 218 ? 1.596 -13.321 8.066 1.00 91.44 218 ASP A O 1
ATOM 1653 N N . PHE A 1 219 ? 0.273 -13.777 9.801 1.00 86.81 219 PHE A N 1
ATOM 1654 C CA . PHE A 1 219 ? 0.199 -12.400 10.289 1.00 86.81 219 PHE A CA 1
ATOM 1655 C C . PHE A 1 219 ? 1.294 -12.109 11.317 1.00 86.81 219 PHE A C 1
ATOM 1657 O O . PHE A 1 219 ? 1.231 -11.088 11.999 1.00 86.81 219 PHE A O 1
ATOM 1664 N N . GLY A 1 220 ? 2.282 -12.993 11.470 1.00 81.62 220 GLY A N 1
ATOM 1665 C CA . GLY A 1 220 ? 3.394 -12.847 12.400 1.00 81.62 220 GLY A CA 1
ATOM 1666 C C . GLY A 1 220 ? 2.967 -12.880 13.871 1.00 81.62 220 GLY A C 1
ATOM 1667 O O . GLY A 1 220 ? 1.820 -12.642 14.240 1.00 81.62 220 GLY A O 1
ATOM 1668 N N . ASP A 1 221 ? 3.901 -13.147 14.776 1.00 76.88 221 ASP A N 1
ATOM 1669 C CA . ASP A 1 221 ? 3.562 -13.383 16.190 1.00 76.88 221 ASP A CA 1
ATOM 1670 C C . ASP A 1 221 ? 3.270 -12.103 17.002 1.00 76.88 221 ASP A C 1
ATOM 1672 O O . ASP A 1 221 ? 2.879 -12.164 18.174 1.00 76.88 221 ASP A O 1
ATOM 1676 N N . ASN A 1 222 ? 3.483 -10.920 16.420 1.00 64.75 222 ASN A N 1
ATOM 1677 C CA . ASN A 1 222 ? 3.372 -9.658 17.142 1.00 64.75 222 ASN A CA 1
ATOM 1678 C C . ASN A 1 222 ? 1.920 -9.170 17.234 1.00 64.75 222 ASN A C 1
ATOM 1680 O O . ASN A 1 222 ? 1.443 -8.436 16.368 1.00 64.75 222 ASN A O 1
ATOM 1684 N N . ILE A 1 223 ? 1.265 -9.530 18.342 1.00 60.66 223 ILE A N 1
ATOM 1685 C CA . ILE A 1 223 ? -0.123 -9.167 18.680 1.00 60.66 223 ILE A CA 1
ATOM 1686 C C . ILE A 1 223 ? -0.371 -7.662 18.867 1.00 60.66 223 ILE A C 1
ATOM 1688 O O . ILE A 1 223 ? -1.523 -7.240 18.907 1.00 60.66 223 ILE A O 1
ATOM 1692 N N . TRP A 1 224 ? 0.680 -6.859 19.054 1.00 55.44 224 TRP A N 1
ATOM 1693 C CA . TRP A 1 224 ? 0.550 -5.431 19.368 1.00 55.44 224 TRP A CA 1
ATOM 1694 C C . TRP A 1 224 ? 0.666 -4.539 18.137 1.00 55.44 224 TRP A C 1
ATOM 1696 O O . TRP A 1 224 ? 0.284 -3.375 18.200 1.00 55.44 224 TRP A O 1
ATOM 1706 N N . MET A 1 225 ? 1.195 -5.072 17.036 1.00 56.62 225 MET A N 1
ATOM 1707 C CA . MET A 1 225 ? 1.346 -4.331 15.790 1.00 56.62 225 MET A CA 1
ATOM 1708 C C . MET A 1 225 ? 0.163 -4.632 14.873 1.00 56.62 225 MET A C 1
ATOM 1710 O O . MET A 1 225 ? -0.016 -5.802 14.514 1.00 56.62 225 MET A O 1
ATOM 1714 N N . PRO A 1 226 ? -0.624 -3.624 14.461 1.00 63.25 226 PRO A N 1
ATOM 1715 C CA . PRO A 1 226 ? -1.666 -3.837 13.472 1.00 63.25 226 PRO A CA 1
ATOM 1716 C C . PRO A 1 226 ? -1.049 -4.269 12.139 1.00 63.25 226 PRO A C 1
ATOM 1718 O O . PRO A 1 226 ? 0.072 -3.888 11.795 1.00 63.25 226 PRO A O 1
ATOM 1721 N N . LYS A 1 227 ? -1.794 -5.079 11.393 1.00 73.25 227 LYS A N 1
ATOM 1722 C CA . LYS A 1 227 ? -1.400 -5.579 10.079 1.00 73.25 227 LYS A CA 1
ATOM 1723 C C . LYS A 1 227 ? -2.207 -4.906 8.988 1.00 73.25 227 LYS A C 1
ATOM 1725 O O . LYS A 1 227 ? -3.323 -4.450 9.239 1.00 73.25 227 LYS A O 1
ATOM 1730 N N . CYS A 1 228 ? -1.646 -4.868 7.791 1.00 76.81 228 CYS A N 1
ATOM 1731 C CA . CYS A 1 228 ? -2.328 -4.411 6.596 1.00 76.81 228 CYS A CA 1
ATOM 1732 C C . CYS A 1 228 ? -2.377 -5.547 5.576 1.00 76.81 228 CYS A C 1
ATOM 1734 O O . CYS A 1 228 ? -1.346 -6.085 5.193 1.00 76.81 228 CYS A O 1
ATOM 1736 N N . ILE A 1 229 ? -3.593 -5.939 5.192 1.00 82.88 229 ILE A N 1
ATOM 1737 C CA . ILE A 1 229 ? -3.838 -6.891 4.108 1.00 82.88 229 ILE A CA 1
ATOM 1738 C C . ILE A 1 229 ? -3.952 -6.072 2.831 1.00 82.88 229 ILE A C 1
ATOM 1740 O O . ILE A 1 229 ? -4.901 -5.302 2.710 1.00 82.88 229 ILE A O 1
ATOM 1744 N N . THR A 1 230 ? -3.024 -6.237 1.900 1.00 80.75 230 THR A N 1
ATOM 1745 C CA . THR A 1 230 ? -3.056 -5.595 0.584 1.00 80.75 230 THR A CA 1
ATOM 1746 C C . THR A 1 230 ? -3.438 -6.623 -0.469 1.00 80.75 230 THR A C 1
ATOM 1748 O O . THR A 1 230 ? -2.886 -7.720 -0.509 1.00 80.75 230 THR A O 1
ATOM 1751 N N . MET A 1 231 ? -4.415 -6.284 -1.302 1.00 84.62 231 MET A N 1
ATOM 1752 C CA . MET A 1 231 ? -4.980 -7.168 -2.318 1.00 84.62 231 MET A CA 1
ATOM 1753 C C . MET A 1 231 ? -5.002 -6.432 -3.643 1.00 84.62 231 MET A C 1
ATOM 1755 O O . MET A 1 231 ? -5.460 -5.289 -3.679 1.00 84.62 231 MET A O 1
ATOM 1759 N N . HIS A 1 232 ? -4.568 -7.091 -4.708 1.00 84.25 232 HIS A N 1
ATOM 1760 C CA . HIS A 1 232 ? -4.757 -6.611 -6.067 1.00 84.25 232 HIS A CA 1
ATOM 1761 C C . HIS A 1 232 ? -5.843 -7.461 -6.729 1.00 84.25 232 HIS A C 1
ATOM 1763 O O . HIS A 1 232 ? -5.793 -8.696 -6.727 1.00 84.25 232 HIS A O 1
ATOM 1769 N N . HIS A 1 233 ? -6.920 -6.789 -7.128 1.00 85.38 233 HIS A N 1
ATOM 1770 C CA . HIS A 1 233 ? -8.173 -7.424 -7.503 1.00 85.38 233 HIS A CA 1
ATOM 1771 C C . HIS A 1 233 ? -8.853 -6.701 -8.655 1.00 85.38 233 HIS A C 1
ATOM 1773 O O . HIS A 1 233 ? -8.649 -5.510 -8.880 1.00 85.38 233 HIS A O 1
ATOM 1779 N N . LEU A 1 234 ? -9.643 -7.456 -9.403 1.00 82.38 234 LEU A N 1
ATOM 1780 C CA . LEU A 1 234 ? -10.367 -6.970 -10.561 1.00 82.38 234 LEU A CA 1
ATOM 1781 C C . LEU A 1 234 ? -11.700 -6.328 -10.159 1.00 82.38 234 LEU A C 1
ATOM 1783 O O . LEU A 1 234 ? -12.472 -6.919 -9.405 1.00 82.38 234 LEU A O 1
ATOM 1787 N N . GLU A 1 235 ? -11.989 -5.184 -10.763 1.00 79.69 235 GLU A N 1
ATOM 1788 C CA . GLU A 1 235 ? -13.321 -4.595 -10.896 1.00 79.69 235 GLU A CA 1
ATOM 1789 C C . GLU A 1 235 ? -13.635 -4.427 -12.387 1.00 79.69 235 GLU A C 1
ATOM 1791 O O . GLU A 1 235 ? -12.725 -4.280 -13.205 1.00 79.69 235 GLU A O 1
ATOM 1796 N N . GLY A 1 236 ? -14.903 -4.405 -12.793 1.00 75.12 236 GLY A N 1
ATOM 1797 C CA . GLY A 1 236 ? -15.188 -4.080 -14.174 1.00 75.12 236 GLY A CA 1
ATOM 1798 C C . GLY A 1 236 ? -16.609 -4.269 -14.657 1.00 75.12 236 GLY A C 1
ATOM 1799 O O . GLY A 1 236 ? -17.565 -3.734 -14.118 1.00 75.12 236 GLY A O 1
ATOM 1800 N N . ILE A 1 237 ? -16.743 -4.955 -15.794 1.00 75.19 237 ILE A N 1
ATOM 1801 C CA . ILE A 1 237 ? -18.017 -5.084 -16.523 1.00 75.19 237 ILE A CA 1
ATOM 1802 C C . ILE A 1 237 ? -19.030 -5.930 -15.728 1.00 75.19 237 ILE A C 1
ATOM 1804 O O . ILE A 1 237 ? -20.250 -5.799 -15.910 1.00 75.19 237 ILE A O 1
ATOM 1808 N N . GLY A 1 238 ? -18.526 -6.828 -14.879 1.00 76.25 238 GLY A N 1
ATOM 1809 C CA . GLY A 1 238 ? -19.290 -7.526 -13.852 1.00 76.25 238 GLY A CA 1
ATOM 1810 C C . GLY A 1 238 ? -19.485 -6.668 -12.599 1.00 76.25 238 GLY A C 1
ATOM 1811 O O . GLY A 1 238 ? -18.894 -5.617 -12.450 1.00 76.25 238 GLY A O 1
ATOM 1812 N N . ASP A 1 239 ? -20.362 -7.097 -11.695 1.00 80.12 239 ASP A N 1
ATOM 1813 C CA . ASP A 1 239 ? -20.404 -6.541 -10.334 1.00 80.12 239 ASP A CA 1
ATOM 1814 C C . ASP A 1 239 ? -19.408 -7.331 -9.482 1.00 80.12 239 ASP A C 1
ATOM 1816 O O . ASP A 1 239 ? -19.727 -8.439 -9.058 1.00 80.12 239 ASP A O 1
ATOM 1820 N N . ASP A 1 240 ? -18.185 -6.844 -9.301 1.00 84.25 240 ASP A N 1
ATOM 1821 C CA . ASP A 1 240 ? -17.111 -7.632 -8.677 1.00 84.25 240 ASP A CA 1
ATOM 1822 C C . ASP A 1 240 ? -17.031 -7.445 -7.157 1.00 84.25 240 ASP A C 1
ATOM 1824 O O . ASP A 1 240 ? -16.001 -7.659 -6.518 1.00 84.25 240 ASP A O 1
ATOM 1828 N N . SER A 1 241 ? -18.176 -7.112 -6.555 1.00 85.25 241 SER A N 1
ATOM 1829 C CA . SER A 1 241 ? -18.332 -6.940 -5.117 1.00 85.25 241 SER A CA 1
ATOM 1830 C C . SER A 1 241 ? -18.024 -8.200 -4.307 1.00 85.25 241 SER A C 1
ATOM 1832 O O . SER A 1 241 ? -18.339 -9.345 -4.679 1.00 85.25 241 SER A O 1
ATOM 1834 N N . PHE A 1 242 ? -17.411 -7.974 -3.143 1.00 89.69 242 PHE A N 1
ATOM 1835 C CA . PHE A 1 242 ? -17.010 -9.036 -2.233 1.00 89.69 242 PHE A CA 1
ATOM 1836 C C . PHE A 1 242 ? -16.920 -8.601 -0.778 1.00 89.69 242 PHE A C 1
ATOM 1838 O O . PHE A 1 242 ? -16.665 -7.445 -0.459 1.00 89.69 242 PHE A O 1
ATOM 1845 N N . ASP A 1 243 ? -17.050 -9.580 0.106 1.00 89.62 243 ASP A N 1
ATOM 1846 C CA . ASP A 1 243 ? -16.715 -9.471 1.516 1.00 89.62 243 ASP A CA 1
ATOM 1847 C C . ASP A 1 243 ? -15.398 -10.203 1.801 1.00 89.62 243 ASP A C 1
ATOM 1849 O O . ASP A 1 243 ? -15.159 -11.306 1.299 1.00 89.62 243 ASP A O 1
ATOM 1853 N N . LEU A 1 244 ? -14.575 -9.618 2.670 1.00 91.25 244 LEU A N 1
ATOM 1854 C CA . LEU A 1 244 ? -13.387 -10.243 3.237 1.00 91.25 244 LEU A CA 1
ATOM 1855 C C . LEU A 1 244 ? -13.625 -10.561 4.710 1.00 91.25 244 LEU A C 1
ATOM 1857 O O . LEU A 1 244 ? -13.849 -9.669 5.536 1.00 91.25 244 LEU A O 1
ATOM 1861 N N . TYR A 1 245 ? -13.496 -11.840 5.045 1.00 89.19 245 TYR A N 1
ATOM 1862 C CA . TYR A 1 245 ? -13.502 -12.316 6.418 1.00 89.19 245 TYR A CA 1
ATOM 1863 C C . TYR A 1 245 ? -12.120 -12.814 6.829 1.00 89.19 245 TYR A C 1
ATOM 1865 O O . TYR A 1 245 ? -11.418 -13.430 6.030 1.00 89.19 245 TYR A O 1
ATOM 1873 N N . VAL A 1 246 ? -11.763 -12.608 8.095 1.00 87.31 246 VAL A N 1
ATOM 1874 C CA . VAL A 1 246 ? -10.525 -13.131 8.685 1.00 87.31 246 VAL A CA 1
ATOM 1875 C C . VAL A 1 246 ? -10.850 -13.923 9.943 1.00 87.31 246 VAL A C 1
ATOM 1877 O O . VAL A 1 246 ? -11.726 -13.545 10.725 1.00 87.31 246 VAL A O 1
ATOM 1880 N N . GLN A 1 247 ? -10.150 -15.039 10.127 1.00 87.06 247 GLN A N 1
ATOM 1881 C CA . GLN A 1 247 ? -10.224 -15.852 11.336 1.00 87.06 247 GLN A CA 1
ATOM 1882 C C . GLN A 1 247 ? -8.910 -16.609 11.586 1.00 87.06 247 GLN A C 1
ATOM 1884 O O . GLN A 1 247 ? -8.194 -16.897 10.626 1.00 87.06 247 GLN A O 1
ATOM 1889 N N . PRO A 1 248 ? -8.616 -17.013 12.836 1.00 88.44 248 PRO A N 1
ATOM 1890 C CA . PRO A 1 248 ? -7.474 -17.876 13.117 1.00 88.44 248 PRO A CA 1
ATOM 1891 C C . PRO A 1 248 ? -7.554 -19.201 12.351 1.00 88.44 248 PRO A C 1
ATOM 1893 O O . PRO A 1 248 ? -8.625 -19.814 12.249 1.00 88.44 248 PRO A O 1
ATOM 1896 N N . GLN A 1 249 ? -6.415 -19.668 11.836 1.00 88.31 249 GLN A N 1
ATOM 1897 C CA . GLN A 1 249 ? -6.357 -20.904 11.058 1.00 88.31 249 GLN A CA 1
ATOM 1898 C C . GLN A 1 249 ? -6.891 -22.101 11.865 1.00 88.31 249 GLN A C 1
ATOM 1900 O O . GLN A 1 249 ? -6.488 -22.356 13.002 1.00 88.31 249 GLN A O 1
ATOM 1905 N N . GLY A 1 250 ? -7.785 -22.879 11.250 1.00 81.25 250 GLY A N 1
ATOM 1906 C CA . GLY A 1 250 ? -8.355 -24.093 11.844 1.00 81.25 250 GLY A CA 1
ATOM 1907 C C . GLY A 1 250 ? -9.545 -23.866 12.782 1.00 81.25 250 GLY A C 1
ATOM 1908 O O . GLY A 1 250 ? -10.129 -24.844 13.260 1.00 81.25 250 GLY A O 1
ATOM 1909 N N . GLU A 1 251 ? -9.952 -22.618 13.017 1.00 77.75 251 GLU A N 1
ATOM 1910 C CA . GLU A 1 251 ? -11.213 -22.319 13.690 1.00 77.75 251 GLU A CA 1
ATOM 1911 C C . GLU A 1 251 ? -12.384 -22.350 12.695 1.00 77.75 251 GLU A C 1
ATOM 1913 O O . GLU A 1 251 ? -12.263 -21.981 11.532 1.00 77.75 251 GLU A O 1
ATOM 1918 N N . SER A 1 252 ? -13.539 -22.858 13.131 1.00 63.75 252 SER A N 1
ATOM 1919 C CA . SER A 1 252 ? -14.750 -22.961 12.295 1.00 63.75 252 SER A CA 1
ATOM 1920 C C . SER A 1 252 ? -15.869 -22.020 12.748 1.00 63.75 252 SER A C 1
ATOM 1922 O O . SER A 1 252 ? -16.999 -22.114 12.270 1.00 63.75 252 SER A O 1
ATOM 1924 N N . THR A 1 253 ? -15.603 -21.186 13.751 1.00 51.62 253 THR A N 1
ATOM 1925 C CA . THR A 1 253 ? -16.564 -20.261 14.353 1.00 51.62 253 THR A CA 1
ATOM 1926 C C . THR A 1 253 ? -15.860 -18.940 14.602 1.00 51.62 253 THR A C 1
ATOM 1928 O O . THR A 1 253 ? -15.013 -18.896 15.484 1.00 51.62 253 THR A O 1
ATOM 1931 N N . GLY A 1 254 ? -16.233 -17.878 13.886 1.00 56.41 254 GLY A N 1
ATOM 1932 C CA . GLY A 1 254 ? -15.702 -16.544 14.179 1.00 56.41 254 GLY A CA 1
ATOM 1933 C C . GLY A 1 254 ? -15.236 -15.700 12.999 1.00 56.41 254 GLY A C 1
ATOM 1934 O O . GLY A 1 254 ? -14.525 -14.745 13.270 1.00 56.41 254 GLY A O 1
ATOM 1935 N N . ASN A 1 255 ? -15.635 -15.995 11.752 1.00 71.44 255 ASN A N 1
ATOM 1936 C CA . ASN A 1 255 ? -15.393 -15.113 10.600 1.00 71.44 255 ASN A CA 1
ATOM 1937 C C . ASN A 1 255 ? -15.710 -13.651 10.952 1.00 71.44 255 ASN A C 1
ATOM 1939 O O . ASN A 1 255 ? -16.881 -13.262 11.022 1.00 71.44 255 ASN A O 1
ATOM 1943 N N . LEU A 1 256 ? -14.669 -12.852 11.177 1.00 79.88 256 LEU A N 1
ATOM 1944 C CA . LEU A 1 256 ? -14.799 -11.421 11.373 1.00 79.88 256 LEU A CA 1
ATOM 1945 C C . LEU A 1 256 ? -14.848 -10.793 9.989 1.00 79.88 256 LEU A C 1
ATOM 1947 O O . LEU A 1 256 ? -13.874 -10.897 9.251 1.00 79.88 256 LEU A O 1
ATOM 1951 N N . LEU A 1 257 ? -15.967 -10.162 9.638 1.00 81.75 257 LEU A N 1
ATOM 1952 C CA . LEU A 1 257 ? -16.024 -9.305 8.457 1.00 81.75 257 LEU A CA 1
ATOM 1953 C C . LEU A 1 257 ? -15.112 -8.105 8.714 1.00 81.75 257 LEU A C 1
ATOM 1955 O O . LEU A 1 257 ? -15.380 -7.326 9.629 1.00 81.75 257 LEU A O 1
ATOM 1959 N N . VAL A 1 258 ? -14.039 -7.984 7.939 1.00 77.56 258 VAL A N 1
ATOM 1960 C CA . VAL A 1 258 ? -13.061 -6.894 8.088 1.00 77.56 258 VAL A CA 1
ATOM 1961 C C . VAL A 1 258 ? -13.162 -5.870 6.970 1.00 77.56 258 VAL A C 1
ATOM 1963 O O . VAL A 1 258 ? -12.742 -4.732 7.150 1.00 77.56 258 VAL A O 1
ATOM 1966 N N . TYR A 1 259 ? -13.743 -6.253 5.833 1.00 84.19 259 TYR A N 1
ATOM 1967 C CA . TYR A 1 259 ? -13.918 -5.365 4.697 1.00 84.19 259 TYR A CA 1
ATOM 1968 C C . TYR A 1 259 ? -15.038 -5.847 3.773 1.00 84.19 259 TYR A C 1
ATOM 1970 O O . TYR A 1 259 ? -15.249 -7.050 3.632 1.00 84.19 259 TYR A O 1
ATOM 1978 N N . SER A 1 260 ? -15.718 -4.897 3.133 1.00 86.56 260 SER A N 1
ATOM 1979 C CA . SER A 1 260 ? -16.684 -5.139 2.061 1.00 86.56 260 SER A CA 1
ATOM 1980 C C . SER A 1 260 ? -16.372 -4.190 0.910 1.00 86.56 260 SER A C 1
ATOM 1982 O O . SER A 1 260 ? -16.452 -2.970 1.075 1.00 86.56 260 SER A O 1
ATOM 1984 N N . PHE A 1 261 ? -16.037 -4.748 -0.248 1.00 84.31 261 PHE A N 1
ATOM 1985 C CA . PHE A 1 261 ? -15.919 -4.015 -1.496 1.00 84.31 261 PHE A CA 1
ATOM 1986 C C . PHE A 1 261 ? -17.299 -3.951 -2.160 1.00 84.31 261 PHE A C 1
ATOM 1988 O O . PHE A 1 261 ? -17.885 -5.000 -2.445 1.00 84.31 261 PHE A O 1
ATOM 1995 N N . PRO A 1 262 ? -17.855 -2.750 -2.381 1.00 79.62 262 PRO A N 1
ATOM 1996 C CA . PRO A 1 262 ? -19.230 -2.610 -2.843 1.00 79.62 262 PRO A CA 1
ATOM 1997 C C . PRO A 1 262 ? -19.434 -3.024 -4.300 1.00 79.62 262 PRO A C 1
ATOM 1999 O O . PRO A 1 262 ? -20.584 -3.261 -4.663 1.00 79.62 262 PRO A O 1
ATOM 2002 N N . GLY A 1 263 ? -18.359 -3.109 -5.091 1.00 73.81 263 GLY A N 1
ATOM 2003 C CA . GLY A 1 263 ? -18.428 -3.220 -6.543 1.00 73.81 263 GLY A CA 1
ATOM 2004 C C . GLY A 1 263 ? -19.024 -1.962 -7.183 1.00 73.81 263 GLY A C 1
ATOM 2005 O O . GLY A 1 263 ? -19.877 -1.286 -6.600 1.00 73.81 263 GLY A O 1
ATOM 2006 N N . ASP A 1 264 ? -18.605 -1.619 -8.389 1.00 68.44 264 ASP A N 1
ATOM 2007 C CA . ASP A 1 264 ? -19.326 -0.642 -9.204 1.00 68.44 264 ASP A CA 1
ATOM 2008 C C . ASP A 1 264 ? -19.166 -1.026 -10.662 1.00 68.44 264 ASP A C 1
ATOM 2010 O O . ASP A 1 264 ? -18.131 -0.743 -11.244 1.00 68.44 264 ASP A O 1
ATOM 2014 N N . SER A 1 265 ? -20.190 -1.667 -11.233 1.00 66.62 265 SER A N 1
ATOM 2015 C CA . SER A 1 265 ? -20.171 -2.183 -12.602 1.00 66.62 265 SER A CA 1
ATOM 2016 C C . SER A 1 265 ? -19.727 -1.105 -13.601 1.00 66.62 265 SER A C 1
ATOM 2018 O O . SER A 1 265 ? -20.529 -0.254 -14.013 1.00 66.62 265 SER A O 1
ATOM 2020 N N . GLN A 1 266 ? -18.458 -1.149 -13.989 1.00 69.88 266 GLN A N 1
ATOM 2021 C CA . GLN A 1 266 ? -17.824 -0.230 -14.920 1.00 69.88 266 GLN A CA 1
ATOM 2022 C C . GLN A 1 266 ? -18.062 -0.660 -16.374 1.00 69.88 266 GLN A C 1
ATOM 2024 O O . GLN A 1 266 ? -18.585 -1.729 -16.693 1.00 69.88 266 GLN A O 1
ATOM 2029 N N . ASN A 1 267 ? -17.697 0.210 -17.313 1.00 71.75 267 ASN A N 1
ATOM 2030 C CA . ASN A 1 267 ? -17.722 -0.091 -18.747 1.00 71.75 267 ASN A CA 1
ATOM 2031 C C . ASN A 1 267 ? -16.479 -0.853 -19.238 1.00 71.75 267 ASN A C 1
ATOM 2033 O O . ASN A 1 267 ? -16.469 -1.293 -20.390 1.00 71.75 267 ASN A O 1
ATOM 2037 N N . GLU A 1 268 ? -15.454 -0.979 -18.399 1.00 72.62 268 GLU A N 1
ATOM 2038 C CA . GLU A 1 268 ? -14.153 -1.583 -18.692 1.00 72.62 268 GLU A CA 1
ATOM 2039 C C . GLU A 1 268 ? -13.699 -2.400 -17.482 1.00 72.62 268 GLU A C 1
ATOM 2041 O O . GLU A 1 268 ? -14.182 -2.165 -16.381 1.00 72.62 268 GLU A O 1
ATOM 2046 N N . GLU A 1 269 ? -12.811 -3.370 -17.692 1.00 75.88 269 GLU A N 1
ATOM 2047 C CA . GLU A 1 269 ? -12.185 -4.093 -16.586 1.00 75.88 269 GLU A CA 1
ATOM 2048 C C . GLU A 1 269 ? -10.921 -3.365 -16.138 1.00 75.88 269 GLU A C 1
ATOM 2050 O O . GLU A 1 269 ? -10.043 -3.077 -16.952 1.00 75.88 269 GLU A O 1
ATOM 2055 N N . ILE A 1 270 ? -10.865 -3.063 -14.847 1.00 74.56 270 ILE A N 1
ATOM 2056 C CA . ILE A 1 270 ? -9.821 -2.307 -14.172 1.00 74.56 270 ILE A CA 1
ATOM 2057 C C . ILE A 1 270 ? -9.282 -3.133 -13.008 1.00 74.56 270 ILE A C 1
ATOM 2059 O O . ILE A 1 270 ? -10.010 -3.872 -12.350 1.00 74.56 270 ILE A O 1
ATOM 2063 N N . TRP A 1 271 ? -7.994 -2.997 -12.741 1.00 74.56 271 TRP A N 1
ATOM 2064 C CA . TRP A 1 271 ? -7.370 -3.634 -11.596 1.00 74.56 271 TRP A CA 1
ATOM 2065 C C . TRP A 1 271 ? -7.151 -2.610 -10.489 1.00 74.56 271 TRP A C 1
ATOM 2067 O O . TRP A 1 271 ? -6.702 -1.491 -10.737 1.00 74.56 271 TRP A O 1
ATOM 2077 N N . LEU A 1 272 ? -7.530 -2.980 -9.271 1.00 72.69 272 LEU A N 1
ATOM 2078 C CA . LEU A 1 272 ? -7.512 -2.126 -8.097 1.00 72.69 272 LEU A CA 1
ATOM 2079 C C . LEU A 1 272 ? -6.651 -2.757 -7.014 1.00 72.69 272 LEU A C 1
ATOM 2081 O O . LEU A 1 272 ? -6.755 -3.948 -6.721 1.00 72.69 272 LEU A O 1
ATOM 2085 N N . GLN A 1 273 ? -5.849 -1.932 -6.350 1.00 72.25 273 GLN A N 1
ATOM 2086 C CA . GLN A 1 273 ? -5.185 -2.319 -5.115 1.00 72.25 273 GLN A CA 1
ATOM 2087 C C . GLN A 1 273 ? -5.999 -1.823 -3.916 1.00 72.25 273 GLN A C 1
ATOM 2089 O O . GLN A 1 273 ? -6.426 -0.674 -3.860 1.00 72.25 273 GLN A O 1
ATOM 2094 N N . THR A 1 274 ? -6.234 -2.682 -2.930 1.00 71.25 274 THR A N 1
ATOM 2095 C CA . THR A 1 274 ? -6.986 -2.348 -1.715 1.00 71.25 274 THR A CA 1
ATOM 2096 C C . THR A 1 274 ? -6.244 -2.827 -0.481 1.00 71.25 274 THR A C 1
ATOM 2098 O O . THR A 1 274 ? -5.849 -3.989 -0.418 1.00 71.25 274 THR A O 1
ATOM 2101 N N . SER A 1 275 ? -6.109 -1.950 0.517 1.00 76.94 275 SER A N 1
ATOM 2102 C CA . SER A 1 275 ? -5.470 -2.264 1.798 1.00 76.94 275 SER A CA 1
ATOM 2103 C C . SER A 1 275 ? -6.464 -2.209 2.960 1.00 76.94 275 SER A C 1
ATOM 2105 O O . SER A 1 275 ? -7.228 -1.253 3.097 1.00 76.94 275 SER A O 1
ATOM 2107 N N . VAL A 1 276 ? -6.438 -3.227 3.823 1.00 72.12 276 VAL A N 1
ATOM 2108 C CA . VAL A 1 276 ? -7.336 -3.383 4.978 1.00 72.12 276 VAL A CA 1
ATOM 2109 C C . VAL A 1 276 ? -6.520 -3.498 6.262 1.00 72.12 276 VAL A C 1
ATOM 2111 O O . VAL A 1 276 ? -5.717 -4.418 6.412 1.00 72.12 276 VAL A O 1
ATOM 2114 N N . LEU A 1 277 ? -6.750 -2.585 7.209 1.00 70.00 277 LEU A N 1
ATOM 2115 C CA . LEU A 1 277 ? -6.121 -2.603 8.532 1.00 70.00 277 LEU A CA 1
ATOM 2116 C C . LEU A 1 277 ? -6.808 -3.624 9.450 1.00 70.00 277 LEU A C 1
ATOM 2118 O O . LEU A 1 277 ? -8.033 -3.626 9.575 1.00 70.00 277 LEU A O 1
ATOM 2122 N N . ILE A 1 278 ? -6.028 -4.440 10.157 1.00 67.94 278 ILE A N 1
ATOM 2123 C CA . ILE A 1 278 ? -6.556 -5.463 11.063 1.00 67.94 278 ILE A CA 1
ATOM 2124 C C . ILE A 1 278 ? -5.632 -5.731 12.256 1.00 67.94 278 ILE A C 1
ATOM 2126 O O . ILE A 1 278 ? -4.412 -5.778 12.138 1.00 67.94 278 ILE A O 1
ATOM 2130 N N . GLY A 1 279 ? -6.225 -5.946 13.433 1.00 72.44 279 GLY A N 1
AT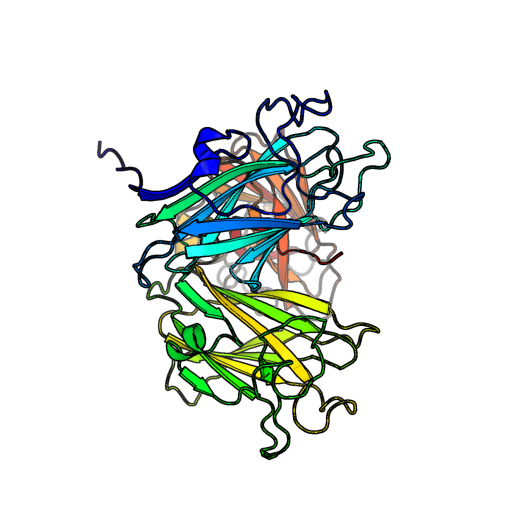OM 2131 C CA . GLY A 1 279 ? -5.524 -6.458 14.612 1.00 72.44 279 GLY A CA 1
ATOM 2132 C C . GLY A 1 279 ? -5.570 -7.984 14.667 1.00 72.44 279 GLY A C 1
ATOM 2133 O O . GLY A 1 279 ? -6.422 -8.538 15.358 1.00 72.44 279 GLY A O 1
ATOM 2134 N N . ALA A 1 280 ? -4.679 -8.656 13.937 1.00 73.56 280 ALA A N 1
ATOM 2135 C CA . ALA A 1 280 ? -4.541 -10.114 13.933 1.00 73.56 280 ALA A CA 1
ATOM 2136 C C . ALA A 1 280 ? -3.058 -10.527 13.955 1.00 73.56 280 ALA A C 1
ATOM 2138 O O . ALA A 1 280 ? -2.182 -9.730 13.627 1.00 73.56 280 ALA A O 1
ATOM 2139 N N . SER A 1 281 ? -2.781 -11.762 14.376 1.00 79.38 281 SER A N 1
ATOM 2140 C CA . SER A 1 281 ? -1.423 -12.302 14.542 1.00 79.38 281 SER A CA 1
ATOM 2141 C C . SER A 1 281 ? -1.398 -13.815 14.332 1.00 79.38 281 SER A C 1
ATOM 2143 O O . SER A 1 281 ? -2.374 -14.492 14.665 1.00 79.38 281 SER A O 1
ATOM 2145 N N . GLY A 1 282 ? -0.263 -14.354 13.902 1.00 85.12 282 GLY A N 1
ATOM 2146 C CA . GLY A 1 282 ? -0.055 -15.761 13.573 1.00 85.12 282 GLY A CA 1
ATOM 2147 C C . GLY A 1 282 ? -0.849 -16.180 12.339 1.00 85.12 282 GLY A C 1
ATOM 2148 O O . GLY A 1 282 ? -1.426 -15.345 11.647 1.00 85.12 282 GLY A O 1
ATOM 2149 N N . MET A 1 283 ? -0.939 -17.484 12.085 1.00 92.56 283 MET A N 1
ATOM 2150 C CA . MET A 1 283 ? -1.668 -18.002 10.924 1.00 92.56 283 MET A CA 1
ATOM 2151 C C . MET A 1 283 ? -3.159 -17.644 10.954 1.00 92.56 283 MET A C 1
ATOM 2153 O O . MET A 1 283 ? -3.899 -18.069 11.850 1.00 92.56 283 MET A O 1
ATOM 2157 N N . GLN A 1 284 ? -3.606 -16.922 9.929 1.00 92.94 284 GLN A N 1
ATOM 2158 C CA . GLN A 1 284 ? -5.006 -16.593 9.686 1.00 92.94 284 GLN A CA 1
ATOM 2159 C C . GLN A 1 284 ? -5.484 -17.221 8.381 1.00 92.94 284 GLN A C 1
ATOM 2161 O O . GLN A 1 284 ? -4.726 -17.347 7.427 1.00 92.94 284 GLN A O 1
ATOM 2166 N N . THR A 1 285 ? -6.769 -17.549 8.324 1.00 94.62 285 THR A N 1
ATOM 2167 C CA . THR A 1 285 ? -7.477 -17.879 7.090 1.00 94.62 285 THR A CA 1
ATOM 2168 C C . THR A 1 285 ? -8.241 -16.643 6.626 1.00 94.62 285 THR A C 1
ATOM 2170 O O . THR A 1 285 ? -9.182 -16.201 7.295 1.00 94.62 285 THR A O 1
ATOM 2173 N N . LEU A 1 286 ? -7.868 -16.103 5.466 1.00 95.19 286 LEU A N 1
ATOM 2174 C CA . LEU A 1 286 ? -8.661 -15.103 4.753 1.00 95.19 286 LEU A CA 1
ATOM 2175 C C . LEU A 1 286 ? -9.735 -15.830 3.954 1.00 95.19 286 LEU A C 1
ATOM 2177 O O . LEU A 1 286 ? -9.443 -16.811 3.276 1.00 95.19 286 LEU A O 1
ATOM 2181 N N . THR A 1 287 ? -10.974 -15.351 4.025 1.00 93.62 287 THR A N 1
ATOM 2182 C CA . THR A 1 287 ? -12.095 -15.848 3.223 1.00 93.62 287 THR A CA 1
ATOM 2183 C C . THR A 1 287 ? -12.665 -14.713 2.391 1.00 93.62 287 THR A C 1
ATOM 2185 O O . THR A 1 287 ? -13.249 -13.776 2.932 1.00 93.62 287 THR A O 1
ATOM 2188 N N . PHE A 1 288 ? -12.533 -14.841 1.080 1.00 92.94 288 PHE A N 1
ATOM 2189 C CA . PHE A 1 288 ? -13.131 -13.957 0.091 1.00 92.94 288 PHE A CA 1
ATOM 2190 C C . PHE A 1 288 ? -14.486 -14.518 -0.287 1.00 92.94 288 PHE A C 1
ATOM 2192 O O . PHE A 1 288 ? -14.576 -15.699 -0.619 1.00 92.94 288 PHE A O 1
ATOM 2199 N N . VAL A 1 289 ? -15.534 -13.705 -0.224 1.00 90.62 289 VAL A N 1
ATOM 2200 C CA . VAL A 1 289 ? -16.897 -14.115 -0.563 1.00 90.62 289 VAL A CA 1
ATOM 2201 C C . VAL A 1 289 ? -17.456 -13.135 -1.576 1.00 90.62 289 VAL A C 1
ATOM 2203 O O . VAL A 1 289 ? -17.706 -11.986 -1.236 1.00 90.62 289 VAL A O 1
ATOM 2206 N N . SER A 1 290 ? -17.695 -13.590 -2.801 1.00 88.94 290 SER A N 1
ATOM 2207 C CA . SER A 1 290 ? -18.398 -12.794 -3.804 1.00 88.94 290 SER A CA 1
ATOM 2208 C C . SER A 1 290 ? -19.828 -12.520 -3.328 1.00 88.94 290 SER A C 1
ATOM 2210 O O . SER A 1 290 ? -20.561 -13.444 -2.953 1.00 88.94 290 SER A O 1
ATOM 2212 N N . THR A 1 291 ? -20.212 -11.244 -3.304 1.00 87.25 291 THR A N 1
ATOM 2213 C CA . THR A 1 291 ? -21.538 -10.792 -2.853 1.00 87.25 291 THR A CA 1
ATOM 2214 C C . THR A 1 291 ? -22.491 -10.556 -4.026 1.00 87.25 291 THR A C 1
ATOM 2216 O O . THR A 1 291 ? -23.715 -10.621 -3.855 1.00 87.25 291 THR A O 1
ATOM 2219 N N . ALA A 1 292 ? -21.945 -10.394 -5.229 1.00 80.50 292 ALA A N 1
ATOM 2220 C CA . ALA A 1 292 ? -22.683 -10.309 -6.475 1.00 80.50 292 ALA A CA 1
ATOM 2221 C C . ALA A 1 292 ? -23.097 -11.669 -7.068 1.00 80.50 292 ALA A C 1
ATOM 2223 O O . ALA A 1 292 ? -22.479 -12.713 -6.828 1.00 80.50 292 ALA A O 1
ATOM 2224 N N . PRO A 1 293 ? -24.157 -11.691 -7.898 1.00 75.75 293 PRO A N 1
ATOM 2225 C CA . PRO A 1 293 ? -24.453 -12.839 -8.742 1.00 75.75 293 PRO A CA 1
ATOM 2226 C C . PRO A 1 293 ? -23.434 -12.954 -9.879 1.00 75.75 293 PRO A C 1
ATOM 2228 O O . PRO A 1 293 ? -23.025 -11.943 -10.434 1.00 75.75 293 PRO A O 1
ATOM 2231 N N . LYS A 1 294 ? -23.148 -14.191 -10.310 1.00 75.00 294 LYS A N 1
ATOM 2232 C CA . LYS A 1 294 ? -22.284 -14.467 -11.465 1.00 75.00 294 LYS A CA 1
ATOM 2233 C C . LYS A 1 294 ? -22.612 -13.590 -12.674 1.00 75.00 294 LYS A C 1
ATOM 2235 O O . LYS A 1 294 ? -23.764 -13.562 -13.132 1.00 75.00 294 LYS A O 1
ATOM 2240 N N . TRP A 1 295 ? -21.578 -13.037 -13.287 1.00 73.12 295 TRP A N 1
ATOM 2241 C CA . TRP A 1 295 ? -21.676 -12.307 -14.525 1.00 73.12 295 TRP A CA 1
ATOM 2242 C C . TRP A 1 295 ? -22.142 -13.234 -15.648 1.00 73.12 295 TRP A C 1
ATOM 2244 O O . TRP A 1 295 ? -21.673 -14.359 -15.836 1.00 73.12 295 TRP A O 1
ATOM 2254 N N . SER A 1 296 ? -23.117 -12.763 -16.424 1.00 70.56 296 SER A N 1
ATOM 2255 C CA . SER A 1 296 ? -23.715 -13.563 -17.499 1.00 70.56 296 SER A CA 1
ATOM 2256 C C . SER A 1 296 ? -22.771 -13.829 -18.680 1.00 70.56 296 SER A C 1
ATOM 2258 O O . SER A 1 296 ? -23.123 -14.625 -19.548 1.00 70.56 296 SER A O 1
ATOM 2260 N N . GLY A 1 297 ? -21.613 -13.157 -18.727 1.00 67.25 297 GLY A N 1
ATOM 2261 C CA . GLY A 1 297 ? -20.619 -13.271 -19.797 1.00 67.25 297 GLY A CA 1
ATOM 2262 C C . GLY A 1 297 ? -19.800 -14.565 -19.775 1.00 67.25 297 GLY A C 1
ATOM 2263 O O . GLY A 1 297 ? -19.327 -14.986 -20.829 1.00 67.25 297 GLY A O 1
ATOM 2264 N N . TRP A 1 298 ? -19.697 -15.235 -18.623 1.00 66.19 298 TRP A N 1
ATOM 2265 C CA . TRP A 1 298 ? -18.918 -16.467 -18.459 1.00 66.19 298 TRP A CA 1
ATOM 2266 C C . TRP A 1 298 ? -19.772 -17.621 -17.973 1.00 66.19 298 TRP A C 1
ATOM 2268 O O . TRP A 1 298 ? -20.622 -17.433 -17.112 1.00 66.19 298 TRP A O 1
ATOM 2278 N N . ASP A 1 299 ? -19.531 -18.840 -18.458 1.00 60.22 299 ASP A N 1
ATOM 2279 C CA . ASP A 1 299 ? -20.337 -20.017 -18.105 1.00 60.22 299 ASP A CA 1
ATOM 2280 C C . ASP A 1 299 ? -19.828 -20.797 -16.879 1.00 60.22 299 ASP A C 1
ATOM 2282 O O . ASP A 1 299 ? -20.617 -21.529 -16.288 1.00 60.22 299 ASP A O 1
ATOM 2286 N N . THR A 1 300 ? -18.573 -20.628 -16.455 1.00 60.12 300 THR A N 1
ATOM 2287 C CA . THR A 1 300 ? -17.916 -21.506 -15.458 1.00 60.12 300 THR A CA 1
ATOM 2288 C C . THR A 1 300 ? -17.334 -20.775 -14.246 1.00 60.12 300 THR A C 1
ATOM 2290 O O . THR A 1 300 ? -17.621 -21.171 -13.114 1.00 60.12 300 THR A O 1
ATOM 2293 N N . TYR A 1 301 ? -16.575 -19.702 -14.470 1.00 62.50 301 TYR A N 1
ATOM 2294 C CA . TYR A 1 301 ? -15.913 -18.887 -13.444 1.00 62.50 301 TYR A CA 1
ATOM 2295 C C . TYR A 1 301 ? -16.069 -17.408 -13.794 1.00 62.50 301 TYR A C 1
ATOM 2297 O O . TYR A 1 301 ? -16.336 -17.100 -14.951 1.00 62.50 301 TYR A O 1
ATOM 2305 N N . GLY A 1 302 ? -15.874 -16.501 -12.839 1.00 63.59 302 GLY A N 1
ATOM 2306 C CA . GLY A 1 302 ? -15.697 -15.085 -13.169 1.00 63.59 302 GLY A CA 1
ATOM 2307 C C . GLY A 1 302 ? -16.773 -14.184 -12.606 1.00 63.59 302 GLY A C 1
ATOM 2308 O O . GLY A 1 302 ? -17.683 -13.769 -13.321 1.00 63.59 302 GLY A O 1
ATOM 2309 N N . GLN A 1 303 ? -16.611 -13.867 -11.329 1.00 70.38 303 GLN A N 1
ATOM 2310 C CA . GLN A 1 303 ? -17.001 -12.546 -10.878 1.00 70.38 303 GLN A CA 1
ATOM 2311 C C . GLN A 1 303 ? -15.717 -11.740 -10.695 1.00 70.38 303 GLN A C 1
ATOM 2313 O O . GLN A 1 303 ? -15.208 -11.174 -11.645 1.00 70.38 303 GLN A O 1
ATOM 2318 N N . MET A 1 304 ? -15.074 -11.899 -9.552 1.00 82.62 304 MET A N 1
ATOM 2319 C CA . MET A 1 304 ? -13.831 -11.223 -9.199 1.00 82.62 304 MET A CA 1
ATOM 2320 C C . MET A 1 304 ? -12.581 -12.073 -9.483 1.00 82.62 304 MET A C 1
ATOM 2322 O O . MET A 1 304 ? -12.633 -13.296 -9.312 1.00 82.62 304 MET A O 1
ATOM 2326 N N . CYS A 1 305 ? -11.457 -11.443 -9.842 1.00 86.25 305 CYS A N 1
ATOM 2327 C CA . CYS A 1 305 ? -10.131 -12.077 -9.936 1.00 86.25 305 CYS A CA 1
ATOM 2328 C C . CYS A 1 305 ? -9.143 -11.426 -8.962 1.00 86.25 305 CYS A C 1
ATOM 2330 O O . CYS A 1 305 ? -9.244 -10.232 -8.705 1.00 86.25 305 CYS A O 1
ATOM 2332 N N . PHE A 1 306 ? -8.190 -12.207 -8.452 1.00 90.00 306 PHE A N 1
ATOM 2333 C CA . PHE A 1 306 ? -7.044 -11.719 -7.677 1.00 90.00 306 PHE A CA 1
ATOM 2334 C C . PHE A 1 306 ? -5.753 -12.253 -8.283 1.00 90.00 306 PHE A C 1
ATOM 2336 O O . PHE A 1 306 ? -5.735 -13.397 -8.748 1.00 90.00 306 PHE A O 1
ATOM 2343 N N . ASP A 1 307 ? -4.689 -11.462 -8.224 1.00 86.75 307 ASP A N 1
ATOM 2344 C CA . ASP A 1 307 ? -3.324 -11.868 -8.579 1.00 86.75 307 ASP A CA 1
ATOM 2345 C C . ASP A 1 307 ? -2.342 -11.724 -7.398 1.00 86.75 307 ASP A C 1
ATOM 2347 O O . ASP A 1 307 ? -1.379 -12.473 -7.296 1.00 86.75 307 ASP A O 1
ATOM 2351 N N . ILE A 1 308 ? -2.605 -10.839 -6.431 1.00 85.19 308 ILE A N 1
ATOM 2352 C CA . ILE A 1 308 ? -1.768 -10.687 -5.232 1.00 85.19 308 ILE A CA 1
ATOM 2353 C C . ILE A 1 308 ? -2.619 -10.558 -3.988 1.00 85.19 308 ILE A C 1
ATOM 2355 O O . ILE A 1 308 ? -3.558 -9.760 -3.927 1.00 85.19 308 ILE A O 1
ATOM 2359 N N . ILE A 1 309 ? -2.215 -11.289 -2.949 1.00 91.00 309 ILE A N 1
ATOM 2360 C CA . ILE A 1 309 ? -2.625 -11.017 -1.576 1.00 91.00 309 ILE A CA 1
ATOM 2361 C C . ILE A 1 309 ? -1.376 -11.009 -0.697 1.00 91.00 309 ILE A C 1
ATOM 2363 O O . ILE A 1 309 ? -0.615 -11.974 -0.662 1.00 91.00 309 ILE A O 1
ATOM 2367 N N . ARG A 1 310 ? -1.180 -9.913 0.028 1.00 85.75 310 ARG A N 1
ATOM 2368 C CA . ARG A 1 310 ? -0.012 -9.645 0.867 1.00 85.75 310 ARG A CA 1
ATOM 2369 C C . ARG A 1 310 ? -0.446 -9.187 2.252 1.00 85.75 310 ARG A C 1
ATOM 2371 O O . ARG A 1 310 ? -1.456 -8.500 2.391 1.00 85.75 310 ARG A O 1
ATOM 2378 N N . VAL A 1 311 ? 0.328 -9.546 3.268 1.00 83.31 311 VAL A N 1
ATOM 2379 C CA . VAL A 1 311 ? 0.176 -9.075 4.644 1.00 83.31 311 VAL A CA 1
ATOM 2380 C C . VAL A 1 311 ? 1.465 -8.408 5.091 1.00 83.31 311 VAL A C 1
ATOM 2382 O O . VAL A 1 311 ? 2.545 -8.988 5.009 1.00 83.31 311 VAL A O 1
ATOM 2385 N N . ASP A 1 312 ? 1.318 -7.208 5.630 1.00 77.31 312 ASP A N 1
ATOM 2386 C CA . ASP A 1 312 ? 2.393 -6.409 6.200 1.00 77.31 312 ASP A CA 1
ATOM 2387 C C . ASP A 1 312 ? 2.125 -6.122 7.674 1.00 77.31 312 ASP A C 1
ATOM 2389 O O . ASP A 1 312 ? 0.977 -5.944 8.086 1.00 77.31 312 ASP A O 1
ATOM 2393 N N . GLU A 1 313 ? 3.175 -5.977 8.477 1.00 70.75 313 GLU A N 1
ATOM 2394 C CA . GLU A 1 313 ? 3.146 -5.038 9.590 1.00 70.75 313 GLU A CA 1
ATOM 2395 C C . GLU A 1 313 ? 2.834 -3.668 9.002 1.00 70.75 313 GLU A C 1
ATOM 2397 O O . GLU A 1 313 ? 3.599 -3.122 8.210 1.00 70.75 313 GLU A O 1
ATOM 2402 N N . CYS A 1 314 ? 1.663 -3.126 9.331 1.00 64.50 314 CYS A N 1
ATOM 2403 C CA . CYS A 1 314 ? 1.261 -1.861 8.740 1.00 64.50 314 CYS A CA 1
ATOM 2404 C C . CYS A 1 314 ? 2.290 -0.786 9.148 1.00 64.50 314 CYS A C 1
ATOM 2406 O O . CYS A 1 314 ? 2.717 -0.818 10.311 1.00 64.50 314 CYS A O 1
ATOM 2408 N N . PRO A 1 315 ? 2.719 0.119 8.235 1.00 54.22 315 PRO A N 1
ATOM 2409 C CA . PRO A 1 315 ? 3.793 1.080 8.477 1.00 54.22 315 PRO A CA 1
ATOM 2410 C C . PRO A 1 315 ? 3.663 1.684 9.868 1.00 54.22 315 PRO A C 1
ATOM 2412 O O . PRO A 1 315 ? 2.608 2.217 10.225 1.00 54.22 315 PRO A O 1
ATOM 2415 N N . ALA A 1 316 ? 4.726 1.471 10.651 1.00 51.53 316 ALA A N 1
ATOM 2416 C CA . ALA A 1 316 ? 4.736 1.523 12.103 1.00 51.53 316 ALA A CA 1
ATOM 2417 C C . ALA A 1 316 ? 3.784 2.591 12.643 1.00 51.53 316 ALA A C 1
ATOM 2419 O O . ALA A 1 316 ? 3.946 3.788 12.390 1.00 51.53 316 ALA A O 1
ATOM 2420 N N . GLN A 1 317 ? 2.789 2.15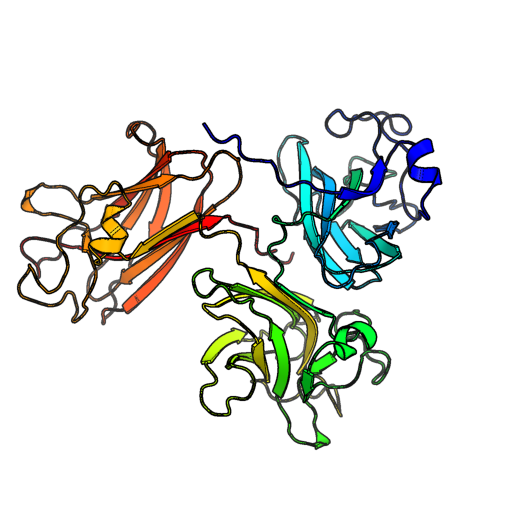3 13.414 1.00 54.03 317 GLN A N 1
ATOM 2421 C CA . GLN A 1 317 ? 2.041 3.056 14.270 1.00 54.03 317 GLN A CA 1
ATOM 2422 C C . GLN A 1 317 ? 3.061 3.815 15.128 1.00 54.03 317 GLN A C 1
ATOM 2424 O O . GLN A 1 317 ? 3.645 3.254 16.057 1.00 54.03 317 GLN A O 1
ATOM 2429 N N . LYS A 1 318 ? 3.316 5.086 14.796 1.00 62.50 318 LYS A N 1
ATOM 2430 C CA . LYS A 1 318 ? 4.277 5.915 15.532 1.00 62.50 318 LYS A CA 1
ATOM 2431 C C . LYS A 1 318 ? 3.789 6.156 16.942 1.00 62.50 318 LYS A C 1
ATOM 2433 O O . LYS A 1 318 ? 4.585 6.190 17.878 1.00 62.50 318 LYS A O 1
ATOM 2438 N N . ALA A 1 319 ? 2.480 6.329 17.084 1.00 73.69 319 ALA A N 1
ATOM 2439 C CA . ALA A 1 319 ? 1.847 6.501 18.371 1.00 73.69 319 ALA A CA 1
ATOM 2440 C C . ALA A 1 319 ? 0.355 6.165 18.325 1.00 73.69 319 ALA A C 1
ATOM 2442 O O . ALA A 1 319 ? -0.338 6.453 17.348 1.00 73.69 319 ALA A O 1
ATOM 2443 N N . MET A 1 320 ? -0.141 5.626 19.436 1.00 82.94 320 MET A N 1
ATOM 2444 C CA . MET A 1 320 ? -1.562 5.511 19.748 1.00 82.94 320 MET A CA 1
ATOM 2445 C C . MET A 1 320 ? -1.815 6.092 21.123 1.00 82.94 320 MET A C 1
ATOM 2447 O O . MET A 1 320 ? -1.055 5.815 22.053 1.00 82.94 320 MET A O 1
ATOM 2451 N N . VAL A 1 321 ? -2.923 6.810 21.255 1.00 85.94 321 VAL A N 1
ATOM 2452 C CA . VAL A 1 321 ? -3.474 7.188 22.552 1.00 85.94 321 VAL A CA 1
ATOM 2453 C C . VAL A 1 321 ? -4.915 6.715 22.612 1.00 85.94 321 VAL A C 1
ATOM 2455 O O . VAL A 1 321 ? -5.738 7.114 21.785 1.00 85.94 321 VAL A O 1
ATOM 2458 N N . ASP A 1 322 ? -5.193 5.838 23.572 1.00 83.62 322 ASP A N 1
ATOM 2459 C CA . ASP A 1 322 ? -6.544 5.466 23.981 1.00 83.62 322 ASP A CA 1
ATOM 2460 C C . ASP A 1 322 ? -7.058 6.573 24.911 1.00 83.62 322 ASP A C 1
ATOM 2462 O O . ASP A 1 322 ? -6.622 6.713 26.058 1.00 83.62 322 ASP A O 1
ATOM 2466 N N . ILE A 1 323 ? -7.885 7.457 24.356 1.00 87.50 323 ILE A N 1
ATOM 2467 C CA . ILE A 1 323 ? -8.351 8.665 25.032 1.00 87.50 323 ILE A CA 1
ATOM 2468 C C . ILE A 1 323 ? -9.475 8.259 25.983 1.00 87.50 323 ILE A C 1
ATOM 2470 O O . ILE A 1 323 ? -10.532 7.808 25.565 1.00 87.50 323 ILE A O 1
ATOM 2474 N N . GLY A 1 324 ? -9.268 8.454 27.279 1.00 82.50 324 GLY A N 1
ATOM 2475 C CA . GLY A 1 324 ? -10.122 7.913 28.331 1.00 82.50 324 GLY A CA 1
ATOM 2476 C C . GLY A 1 324 ? -9.448 6.817 29.160 1.00 82.50 324 GLY A C 1
ATOM 2477 O O . GLY A 1 324 ? -9.963 6.504 30.232 1.00 82.50 324 GLY A O 1
ATOM 2478 N N . ASP A 1 325 ? -8.291 6.284 28.740 1.00 83.25 325 ASP A N 1
ATOM 2479 C CA . ASP A 1 325 ? -7.467 5.365 29.539 1.00 83.25 325 ASP A CA 1
ATOM 2480 C C . ASP A 1 325 ? -6.256 6.096 30.160 1.00 83.25 325 ASP A C 1
ATOM 2482 O O . ASP A 1 325 ? -5.268 6.368 29.469 1.00 83.25 325 ASP A O 1
ATOM 2486 N N . PRO A 1 326 ? -6.246 6.347 31.488 1.00 82.75 326 PRO A N 1
ATOM 2487 C CA . PRO A 1 326 ? -5.128 7.004 32.165 1.00 82.75 326 PRO A CA 1
ATOM 2488 C C . PRO A 1 326 ? -3.763 6.338 31.953 1.00 82.75 326 PRO A C 1
ATOM 2490 O O . PRO A 1 326 ? -2.737 7.003 32.101 1.00 82.75 326 PRO A O 1
ATOM 2493 N N . VAL A 1 327 ? -3.723 5.026 31.688 1.00 76.88 327 VAL A N 1
ATOM 2494 C CA . VAL A 1 327 ? -2.466 4.301 31.462 1.00 76.88 327 VAL A CA 1
ATOM 2495 C C . VAL A 1 327 ? -1.902 4.629 30.084 1.00 76.88 327 VAL A C 1
ATOM 2497 O O . VAL A 1 327 ? -0.708 4.916 29.988 1.00 76.88 327 VAL A O 1
ATOM 2500 N N . SER A 1 328 ? -2.743 4.625 29.045 1.00 81.75 328 SER A N 1
ATOM 2501 C CA . SER A 1 328 ? -2.347 5.025 27.691 1.00 81.75 328 SER A CA 1
ATOM 2502 C C . SER A 1 328 ? -1.937 6.501 27.645 1.00 81.75 328 SER A C 1
ATOM 2504 O O . SER A 1 328 ? -0.875 6.841 27.124 1.00 81.75 328 SER A O 1
ATOM 2506 N N . GLU A 1 329 ? -2.711 7.373 28.289 1.00 83.56 329 GLU A N 1
ATOM 2507 C CA . GLU A 1 329 ? -2.499 8.825 28.288 1.00 83.56 329 GLU A CA 1
ATOM 2508 C C . GLU A 1 329 ? -1.219 9.272 29.005 1.00 83.56 329 GLU A C 1
ATOM 2510 O O . GLU A 1 329 ? -0.632 10.292 28.648 1.00 83.56 329 GLU A O 1
ATOM 2515 N N . ALA A 1 330 ? -0.743 8.516 30.001 1.00 78.81 330 ALA A N 1
ATOM 2516 C CA . ALA A 1 330 ? 0.435 8.880 30.794 1.00 78.81 330 ALA A CA 1
ATOM 2517 C C . ALA A 1 330 ? 1.734 9.001 29.970 1.00 78.81 330 ALA A C 1
ATOM 2519 O O . ALA A 1 330 ? 2.707 9.592 30.448 1.00 78.81 330 ALA A O 1
ATOM 2520 N N . GLY A 1 331 ? 1.763 8.437 28.759 1.00 81.75 331 GLY A N 1
ATOM 2521 C CA . GLY A 1 331 ? 2.878 8.558 27.819 1.00 81.75 331 GLY A CA 1
ATOM 2522 C C . GLY A 1 331 ? 2.920 9.877 27.041 1.00 81.75 331 GLY A C 1
ATOM 2523 O O . GLY A 1 331 ? 3.927 10.146 26.389 1.00 81.75 331 GLY A O 1
ATOM 2524 N N . PHE A 1 332 ? 1.869 10.700 27.114 1.00 88.25 332 PHE A N 1
ATOM 2525 C CA . PHE A 1 332 ? 1.663 11.841 26.223 1.00 88.25 332 PHE A CA 1
ATOM 2526 C C . PHE A 1 332 ? 1.515 13.158 26.989 1.00 88.25 332 PHE A C 1
ATOM 2528 O O . PHE A 1 332 ? 1.018 13.213 28.114 1.00 88.25 332 PHE A O 1
ATOM 2535 N N . ASN A 1 333 ? 1.945 14.257 26.363 1.00 91.69 333 ASN A N 1
ATOM 2536 C CA . ASN A 1 333 ? 1.686 15.595 26.883 1.00 91.69 333 ASN A CA 1
ATOM 2537 C C . ASN A 1 333 ? 0.307 16.059 26.404 1.00 91.69 333 ASN A C 1
ATOM 2539 O O . ASN A 1 333 ? 0.146 16.457 25.252 1.00 91.69 333 ASN A O 1
ATOM 2543 N N . MET A 1 334 ? -0.684 15.975 27.290 1.00 92.38 334 MET A N 1
ATOM 2544 C CA . MET A 1 334 ? -2.083 16.298 27.010 1.00 92.38 334 MET A CA 1
ATOM 2545 C C . MET A 1 334 ? -2.521 17.538 27.799 1.00 92.38 334 MET A C 1
ATOM 2547 O O . MET A 1 334 ? -2.334 17.607 29.015 1.00 92.38 334 MET A O 1
ATOM 2551 N N . VAL A 1 335 ? -3.131 18.517 27.123 1.00 91.06 335 VAL A N 1
ATOM 2552 C CA . VAL A 1 335 ? -3.604 19.776 27.735 1.00 91.06 335 VAL A CA 1
ATOM 2553 C C . VAL A 1 335 ? -5.014 20.100 27.244 1.00 91.06 335 VAL A C 1
ATOM 2555 O O . VAL A 1 335 ? -5.336 19.845 26.093 1.00 91.06 335 VAL A O 1
ATOM 2558 N N . GLY A 1 336 ? -5.867 20.659 28.106 1.00 88.12 336 GLY A N 1
ATOM 2559 C CA . GLY A 1 336 ? -7.210 21.127 27.723 1.00 88.12 336 GLY A CA 1
ATOM 2560 C C . GLY A 1 336 ? -8.282 20.035 27.604 1.00 88.12 336 GLY A C 1
ATOM 2561 O O . GLY A 1 336 ? -9.443 20.348 27.367 1.00 88.12 336 GLY A O 1
ATOM 2562 N N . TRP A 1 337 ? -7.923 18.767 27.818 1.00 88.00 337 TRP A N 1
ATOM 2563 C CA . TRP A 1 337 ? -8.870 17.653 27.814 1.00 88.00 337 TRP A CA 1
ATOM 2564 C C . TRP A 1 337 ? -9.776 17.667 29.048 1.00 88.00 337 TRP A C 1
ATOM 2566 O O . TRP A 1 337 ? -9.306 17.824 30.180 1.00 88.00 337 TRP A O 1
ATOM 2576 N N . GLY A 1 338 ? -11.073 17.453 28.830 1.00 82.12 338 GLY A N 1
ATOM 2577 C CA . GLY A 1 338 ? -12.051 17.242 29.890 1.00 82.12 338 GLY A CA 1
ATOM 2578 C C . GLY A 1 338 ? -11.825 15.928 30.649 1.00 82.12 338 GLY A C 1
ATOM 2579 O O . GLY A 1 338 ? -10.906 15.155 30.343 1.00 82.12 338 GLY A O 1
ATOM 2580 N N . PRO A 1 339 ? -12.622 15.671 31.694 1.00 80.50 339 PRO A N 1
ATOM 2581 C CA . PRO A 1 339 ? -12.433 14.503 32.536 1.00 80.50 339 PRO A CA 1
ATOM 2582 C C . PRO A 1 339 ? -12.894 13.220 31.816 1.00 80.50 339 PRO A C 1
ATOM 2584 O O . PRO A 1 339 ? -13.507 13.278 30.756 1.00 80.50 339 PRO A O 1
ATOM 2587 N N . ILE A 1 340 ? -12.561 12.055 32.375 1.00 81.44 340 ILE A N 1
ATOM 2588 C CA . ILE A 1 340 ? -12.960 10.765 31.792 1.00 81.44 340 ILE A CA 1
ATOM 2589 C C . ILE A 1 340 ? -14.442 10.537 32.078 1.00 81.44 340 ILE A C 1
ATOM 2591 O O . ILE A 1 340 ? -14.866 10.541 33.243 1.00 81.44 340 ILE A O 1
ATOM 2595 N N . GLU A 1 341 ? -15.213 10.316 31.019 1.00 73.88 341 GLU A N 1
ATOM 2596 C CA . GLU A 1 341 ? -16.629 9.976 31.115 1.00 73.88 341 GLU A CA 1
ATOM 2597 C C . GLU A 1 341 ? -16.841 8.454 31.211 1.00 73.88 341 GLU A C 1
ATOM 2599 O O . GLU A 1 341 ? -16.092 7.689 30.594 1.00 73.88 341 GLU A O 1
ATOM 2604 N N . PRO A 1 342 ? -17.841 7.987 31.992 1.00 63.41 342 PRO A N 1
ATOM 2605 C CA . PRO A 1 342 ? -18.899 8.757 32.671 1.00 63.41 342 PRO A CA 1
ATOM 2606 C C . PRO A 1 342 ? -18.586 9.124 34.138 1.00 63.41 342 PRO A C 1
ATOM 2608 O O . PRO A 1 342 ? -19.438 9.660 34.855 1.00 63.41 342 PRO A O 1
ATOM 2611 N N . GLU A 1 343 ? -17.408 8.749 34.651 1.00 57.94 343 GLU A N 1
ATOM 2612 C CA . GLU A 1 343 ? -17.167 8.623 36.099 1.00 57.94 343 GLU A CA 1
ATOM 2613 C C . GLU A 1 343 ? -17.140 9.957 36.866 1.00 57.94 343 GLU A C 1
ATOM 2615 O O . GLU A 1 343 ? -17.197 9.969 38.099 1.00 57.94 343 GLU A O 1
ATOM 2620 N N . THR A 1 344 ? -17.086 11.088 36.163 1.00 56.53 344 THR A N 1
ATOM 2621 C CA . THR A 1 344 ? -16.824 12.406 36.760 1.00 56.53 344 THR A CA 1
ATOM 2622 C C . THR A 1 344 ? -17.935 13.442 36.562 1.00 56.53 344 THR A C 1
ATOM 2624 O O . THR A 1 344 ? -18.058 14.325 37.415 1.00 56.53 344 THR A O 1
ATOM 2627 N N . SER A 1 345 ? -18.807 13.302 35.552 1.00 53.22 345 SER A N 1
ATOM 2628 C CA . SER A 1 345 ? -19.836 14.312 35.223 1.00 53.22 345 SER A CA 1
ATOM 2629 C C . SER A 1 345 ? -21.286 13.885 35.493 1.00 53.22 345 SER A C 1
ATOM 2631 O O . SER A 1 345 ? -22.219 14.655 35.262 1.00 53.22 345 SER A O 1
ATOM 2633 N N . GLY A 1 346 ? -21.512 12.700 36.071 1.00 46.75 346 GLY A N 1
ATOM 2634 C CA . GLY A 1 346 ? -22.834 12.293 36.570 1.00 46.75 346 GLY A CA 1
ATOM 2635 C C . GLY A 1 346 ? -23.823 11.821 35.496 1.00 46.75 346 GLY A C 1
ATOM 2636 O O . GLY A 1 346 ? -25.024 11.740 35.765 1.00 46.75 346 GLY A O 1
ATOM 2637 N N . GLY A 1 347 ? -23.327 11.477 34.310 1.00 52.34 347 GLY A N 1
ATOM 2638 C CA . GLY A 1 347 ? -24.085 10.870 33.223 1.00 52.34 347 GLY A CA 1
ATOM 2639 C C . GLY A 1 347 ? -23.147 10.441 32.100 1.00 52.34 347 GLY A C 1
ATOM 2640 O O . GLY A 1 347 ? -22.060 10.982 31.967 1.00 52.34 347 GLY A O 1
ATOM 2641 N N . ALA A 1 348 ? -23.561 9.461 31.306 1.00 53.72 348 ALA A N 1
ATOM 2642 C CA . ALA A 1 348 ? -22.805 9.050 30.134 1.00 53.72 348 ALA A CA 1
ATOM 2643 C C . ALA A 1 348 ? -23.008 10.063 28.999 1.00 53.72 348 ALA A C 1
ATOM 2645 O O . ALA A 1 348 ? -24.149 10.451 28.723 1.00 53.72 348 ALA A O 1
ATOM 2646 N N . TYR A 1 349 ? -21.925 10.482 28.343 1.00 54.88 349 TYR A N 1
ATOM 2647 C CA . TYR A 1 349 ? -21.982 11.315 27.140 1.00 54.88 349 TYR A CA 1
ATOM 2648 C C . TYR A 1 349 ? -22.659 10.479 26.048 1.00 54.88 349 TYR A C 1
ATOM 2650 O O . TYR A 1 349 ? -22.107 9.481 25.595 1.00 54.88 349 TYR A O 1
ATOM 2658 N N . GLY A 1 350 ? -23.936 10.738 25.760 1.00 54.16 350 GLY A N 1
ATOM 2659 C CA . GLY A 1 350 ? -24.694 9.901 24.823 1.00 54.16 350 GLY A CA 1
ATOM 2660 C C . GLY A 1 350 ? -24.984 8.455 25.257 1.00 54.16 350 GLY A C 1
ATOM 2661 O O . GLY A 1 350 ? -25.538 7.697 24.465 1.00 54.16 350 GLY A O 1
ATOM 2662 N N . GLY A 1 351 ? -24.649 8.042 26.488 1.00 55.69 351 GLY A N 1
ATOM 2663 C CA . GLY A 1 351 ? -24.689 6.622 26.884 1.00 55.69 351 GLY A CA 1
ATOM 2664 C C . GLY A 1 351 ? -23.365 5.866 26.718 1.00 55.69 351 GLY A C 1
ATOM 2665 O O . GLY A 1 351 ? -23.389 4.638 26.759 1.00 55.69 351 GLY A O 1
ATOM 2666 N N . ILE A 1 352 ? -22.253 6.576 26.510 1.00 60.28 352 ILE A N 1
ATOM 2667 C CA . ILE A 1 352 ? -20.958 6.010 26.128 1.00 60.28 352 ILE A CA 1
ATOM 2668 C C . ILE A 1 352 ? -19.907 6.209 27.233 1.00 60.28 352 ILE A C 1
ATOM 2670 O O . ILE A 1 352 ? -19.906 7.231 27.925 1.00 60.28 352 ILE A O 1
ATOM 2674 N N . ASP A 1 353 ? -19.025 5.213 27.369 1.00 65.88 353 ASP A N 1
ATOM 2675 C CA . ASP A 1 353 ? -17.948 5.132 28.359 1.00 65.88 353 ASP A CA 1
ATOM 2676 C C . ASP A 1 353 ? -16.564 5.228 27.681 1.00 65.88 353 ASP A C 1
ATOM 2678 O O . ASP A 1 353 ? -16.428 4.867 26.511 1.00 65.88 353 ASP A O 1
ATOM 2682 N N . ASN A 1 354 ? -15.536 5.642 28.437 1.00 75.50 354 ASN A N 1
ATOM 2683 C CA . ASN A 1 354 ? -14.119 5.687 28.029 1.00 75.50 354 ASN A CA 1
ATOM 2684 C C . ASN A 1 354 ? -13.823 6.675 26.887 1.00 75.50 354 ASN A C 1
ATOM 2686 O O . ASN A 1 354 ? -13.294 6.302 25.846 1.00 75.50 354 ASN A O 1
ATOM 2690 N N . CYS A 1 355 ? -14.176 7.945 27.084 1.00 82.94 355 CYS A N 1
ATOM 2691 C CA . CYS A 1 355 ? -13.768 9.037 26.201 1.00 82.94 355 CYS A CA 1
ATOM 2692 C C . CYS A 1 355 ? -13.424 10.292 27.017 1.00 82.94 355 CYS A C 1
ATOM 2694 O O . CYS A 1 355 ? -13.764 10.379 28.207 1.00 82.94 355 CYS A O 1
ATOM 2696 N N . ARG A 1 356 ? -12.760 11.274 26.393 1.00 86.25 356 ARG A N 1
ATOM 2697 C CA . ARG A 1 356 ? -12.575 12.615 26.974 1.00 86.25 356 ARG A CA 1
ATOM 2698 C C . ARG A 1 356 ? -13.220 13.697 26.111 1.00 86.25 356 ARG A C 1
ATOM 2700 O O . ARG A 1 356 ? -12.947 13.744 24.907 1.00 86.25 356 ARG A O 1
ATOM 2707 N N . PRO A 1 357 ? -14.023 14.596 26.706 1.00 83.94 357 PRO A N 1
ATOM 2708 C CA . PRO A 1 357 ? -14.618 15.695 25.976 1.00 83.94 357 PRO A CA 1
ATOM 2709 C C . PRO A 1 357 ? -13.609 16.825 25.744 1.00 83.94 357 PRO A C 1
ATOM 2711 O O . PRO A 1 357 ? -12.741 17.094 26.579 1.00 83.94 357 PRO A O 1
ATOM 2714 N N . VAL A 1 358 ? -13.772 17.529 24.630 1.00 83.25 358 VAL A N 1
ATOM 2715 C CA . VAL A 1 358 ? -13.123 18.813 24.341 1.00 83.25 358 VAL A CA 1
ATOM 2716 C C . VAL A 1 358 ? -14.174 19.913 24.509 1.00 83.25 358 VAL A C 1
ATOM 2718 O O . VAL A 1 358 ? -15.348 19.687 24.206 1.00 83.25 358 VAL A O 1
ATOM 2721 N N . TYR A 1 359 ? -13.746 21.081 25.012 1.00 72.25 359 TYR A N 1
ATOM 2722 C CA . TYR A 1 359 ? -14.550 22.218 25.501 1.00 72.25 359 TYR A CA 1
ATOM 2723 C C . TYR A 1 359 ? -14.802 22.193 27.021 1.00 72.25 359 TYR A C 1
ATOM 2725 O O . TYR A 1 359 ? -15.636 21.435 27.519 1.00 72.25 359 TYR A O 1
ATOM 2733 N N . ALA A 1 360 ? -14.114 23.071 27.763 1.00 64.50 360 ALA A N 1
ATOM 2734 C CA . ALA A 1 360 ? -14.274 23.273 29.206 1.00 64.50 360 ALA A CA 1
ATOM 2735 C C . ALA A 1 360 ? -14.806 24.684 29.501 1.00 64.50 360 ALA A C 1
ATOM 2737 O O . ALA A 1 360 ? -14.135 25.697 29.293 1.00 64.50 360 ALA A O 1
ATOM 2738 N N . VAL A 1 361 ? -16.029 24.746 30.023 1.00 58.69 361 VAL A N 1
ATOM 2739 C CA . VAL A 1 361 ? -16.811 25.986 30.174 1.00 58.69 361 VAL A CA 1
ATOM 2740 C C . VAL A 1 361 ? -16.210 26.917 31.222 1.00 58.69 361 VAL A C 1
ATOM 2742 O O . VAL A 1 361 ? -16.242 28.137 31.070 1.00 58.69 361 VAL A O 1
ATOM 2745 N N . GLU A 1 362 ? -15.654 26.343 32.290 1.00 62.62 362 GLU A N 1
ATOM 2746 C CA . GLU A 1 362 ? -15.094 27.101 33.413 1.00 62.62 362 GLU A CA 1
ATOM 2747 C C . GLU A 1 362 ? -13.795 27.834 33.042 1.00 62.62 362 GLU A C 1
ATOM 2749 O O . GLU A 1 362 ? -13.527 28.907 33.586 1.00 62.62 362 GLU A O 1
ATOM 2754 N N . ASP A 1 363 ? -13.049 27.308 32.066 1.00 60.41 363 ASP A N 1
ATOM 2755 C CA . ASP A 1 363 ? -11.768 27.859 31.612 1.00 60.41 363 ASP A CA 1
ATOM 2756 C C . ASP A 1 363 ? -11.886 28.667 30.308 1.00 60.41 363 ASP A C 1
ATOM 2758 O O . ASP A 1 363 ? -10.934 29.338 29.907 1.00 60.41 363 ASP A O 1
ATOM 2762 N N . GLY A 1 364 ? -13.054 28.634 29.651 1.00 66.38 364 GLY A N 1
ATOM 2763 C CA . GLY A 1 364 ? -13.306 29.317 28.378 1.00 66.38 364 GLY A CA 1
ATOM 2764 C C . GLY A 1 364 ? -12.482 28.775 27.206 1.00 66.38 364 GLY A C 1
ATOM 2765 O O . GLY A 1 364 ? -12.338 29.473 26.205 1.00 66.38 364 GLY A O 1
ATOM 2766 N N . ASN A 1 365 ? -11.931 27.566 27.343 1.00 77.31 365 ASN A N 1
ATOM 2767 C CA . ASN A 1 365 ? -11.141 26.903 26.313 1.00 77.31 365 ASN A CA 1
ATOM 2768 C C . ASN A 1 365 ? -12.028 25.916 25.554 1.00 77.31 365 ASN A C 1
ATOM 2770 O O . ASN A 1 365 ? -12.575 24.976 26.131 1.00 77.31 365 ASN A O 1
ATOM 2774 N N . ASP A 1 366 ? -12.132 26.131 24.253 1.00 87.31 366 ASP A N 1
ATOM 2775 C CA . ASP A 1 366 ? -12.815 25.292 23.269 1.00 87.31 366 ASP A CA 1
ATOM 2776 C C . ASP A 1 366 ? -11.879 24.261 22.624 1.00 87.31 366 ASP A C 1
ATOM 2778 O O . ASP A 1 366 ? -12.238 23.632 21.632 1.00 87.31 366 ASP A O 1
ATOM 2782 N N . TRP A 1 367 ? -10.682 24.074 23.185 1.00 91.12 367 TRP A N 1
ATOM 2783 C CA . TRP A 1 367 ? -9.612 23.308 22.564 1.00 91.12 367 TRP A CA 1
ATOM 2784 C C . TRP A 1 367 ? -8.940 22.320 23.518 1.00 91.12 367 TRP A C 1
ATOM 2786 O O . TRP A 1 367 ? -8.922 22.511 24.735 1.00 91.12 367 TRP A O 1
ATOM 2796 N N . ALA A 1 368 ? -8.328 21.292 22.937 1.00 92.75 368 ALA A N 1
ATOM 2797 C CA . ALA A 1 368 ? -7.421 20.371 23.611 1.00 92.75 368 ALA A CA 1
ATOM 2798 C C . ALA A 1 368 ? -6.211 20.076 22.718 1.00 92.75 368 ALA A C 1
ATOM 2800 O O . ALA A 1 368 ? -6.313 20.126 21.494 1.00 92.75 368 ALA A O 1
ATOM 2801 N N . THR A 1 369 ? -5.058 19.779 23.313 1.00 95.06 369 THR A N 1
ATOM 2802 C CA . THR A 1 369 ? -3.834 19.431 22.582 1.00 95.06 369 THR A CA 1
ATOM 2803 C C . THR A 1 369 ? -3.253 18.105 23.027 1.00 95.06 369 THR A C 1
ATOM 2805 O O . THR A 1 369 ? -3.381 17.712 24.191 1.00 95.06 369 THR A O 1
ATOM 2808 N N . ILE A 1 370 ? -2.543 17.460 22.111 1.00 96.06 370 ILE A N 1
ATOM 2809 C CA . ILE A 1 370 ? -1.696 16.304 22.379 1.00 96.06 370 ILE A CA 1
ATOM 2810 C C . ILE A 1 370 ? -0.400 16.400 21.575 1.00 96.06 370 ILE A C 1
ATOM 2812 O O . ILE A 1 370 ? -0.427 16.773 20.402 1.00 96.06 370 ILE A O 1
ATOM 2816 N N . ASP A 1 371 ? 0.727 16.076 22.202 1.00 94.06 371 ASP A N 1
ATOM 2817 C CA . ASP A 1 371 ? 2.016 16.024 21.509 1.00 94.06 371 ASP A CA 1
ATOM 2818 C C . ASP A 1 371 ? 2.308 14.611 20.994 1.00 94.06 371 ASP A C 1
ATOM 2820 O O . ASP A 1 371 ? 2.221 13.638 21.744 1.00 94.06 371 ASP A O 1
ATOM 2824 N N . PHE A 1 372 ? 2.737 14.519 19.737 1.00 90.19 372 PHE A N 1
ATOM 2825 C CA . PHE A 1 372 ? 3.258 13.304 19.114 1.00 90.19 372 PHE A CA 1
ATOM 2826 C C . PHE A 1 372 ? 4.673 13.538 18.588 1.00 90.19 372 PHE A C 1
ATOM 2828 O O . PHE A 1 372 ? 4.996 14.629 18.124 1.00 90.19 372 PHE A O 1
ATOM 2835 N N . ASP A 1 373 ? 5.515 12.505 18.602 1.00 82.94 373 ASP A N 1
ATOM 2836 C CA . ASP A 1 373 ? 6.795 12.535 17.891 1.00 82.94 373 ASP A CA 1
ATOM 2837 C C . ASP A 1 373 ? 6.618 11.965 16.480 1.00 82.94 373 ASP A C 1
ATOM 2839 O O . ASP A 1 373 ? 6.395 10.769 16.290 1.00 82.94 373 ASP A O 1
ATOM 2843 N N . PHE A 1 374 ? 6.729 12.830 15.475 1.00 79.50 374 PHE A N 1
ATOM 2844 C CA . PHE A 1 374 ? 6.640 12.466 14.063 1.00 79.50 374 PHE A CA 1
ATOM 2845 C C . PHE A 1 374 ? 7.937 11.812 13.555 1.00 79.50 374 PHE A C 1
ATOM 2847 O O . PHE A 1 374 ? 8.000 11.357 12.411 1.00 79.50 374 PHE A O 1
ATOM 2854 N N . GLY A 1 375 ? 8.957 11.683 14.410 1.00 65.44 375 GLY A N 1
ATOM 2855 C CA . GLY A 1 375 ? 10.248 11.060 14.131 1.00 65.44 375 GLY A CA 1
ATOM 2856 C C . GLY A 1 375 ? 11.188 11.935 13.303 1.00 65.44 375 GLY A C 1
ATOM 2857 O O . GLY A 1 375 ? 10.857 13.041 12.902 1.00 65.44 375 GLY A O 1
ATOM 2858 N N . CYS A 1 376 ? 12.406 11.456 13.059 1.00 51.53 376 CYS A N 1
ATOM 2859 C CA . CYS A 1 376 ? 13.475 12.270 12.467 1.00 51.53 376 CYS A CA 1
ATOM 2860 C C . CYS A 1 376 ? 13.449 12.389 10.935 1.00 51.53 376 CYS A C 1
ATOM 2862 O O . CYS A 1 376 ? 14.203 13.197 10.395 1.00 51.53 376 CYS A O 1
ATOM 2864 N N . CYS A 1 377 ? 12.634 11.589 10.249 1.00 47.12 377 CYS A N 1
ATOM 2865 C CA . CYS A 1 377 ? 12.597 11.511 8.791 1.00 47.12 377 CYS A CA 1
ATOM 2866 C C . CYS A 1 377 ? 11.380 12.252 8.236 1.00 47.12 377 CYS A C 1
ATOM 2868 O O . CYS A 1 377 ? 10.271 12.087 8.749 1.00 47.12 377 CYS A O 1
ATOM 2870 N N . GLU A 1 378 ? 11.601 13.028 7.177 1.00 53.62 378 GLU A N 1
ATOM 2871 C CA . GLU A 1 378 ? 10.536 13.653 6.390 1.00 53.62 378 GLU A CA 1
ATOM 2872 C C . GLU A 1 378 ? 9.652 12.578 5.733 1.00 53.62 378 GLU A C 1
ATOM 2874 O O . GLU A 1 378 ? 10.115 11.475 5.441 1.00 53.62 378 GLU A O 1
ATOM 2879 N N . GLY A 1 379 ? 8.365 12.881 5.546 1.00 54.69 379 GLY A N 1
ATOM 2880 C CA . GLY A 1 379 ? 7.397 11.980 4.918 1.00 54.69 379 GLY A CA 1
ATOM 2881 C C . GLY A 1 379 ? 5.997 12.140 5.503 1.00 54.69 379 GLY A C 1
ATOM 2882 O O . GLY A 1 379 ? 5.845 12.427 6.694 1.00 54.69 379 GLY A O 1
ATOM 2883 N N . LEU A 1 380 ? 4.976 11.921 4.673 1.00 62.25 380 LEU A N 1
ATOM 2884 C CA . LEU A 1 380 ? 3.580 12.004 5.096 1.00 62.25 380 LEU A CA 1
ATOM 2885 C C . LEU A 1 380 ? 3.284 11.013 6.232 1.00 62.25 380 LEU A C 1
ATOM 2887 O O . LEU A 1 380 ? 3.835 9.913 6.311 1.00 62.25 380 LEU A O 1
ATOM 2891 N N . LYS A 1 381 ? 2.408 11.432 7.136 1.00 73.44 381 LYS A N 1
ATOM 2892 C CA . LYS A 1 381 ? 1.820 10.627 8.206 1.00 73.44 381 LYS A CA 1
ATOM 2893 C C . LYS A 1 381 ? 0.308 10.678 8.062 1.00 73.44 381 LYS A C 1
ATOM 2895 O O . LYS A 1 381 ? -0.230 11.644 7.525 1.00 73.44 381 LYS A O 1
ATOM 2900 N N . CYS A 1 382 ? -0.379 9.667 8.569 1.00 76.81 382 CYS A N 1
ATOM 2901 C CA . CYS A 1 382 ? -1.830 9.643 8.645 1.00 76.81 382 CYS A CA 1
ATOM 2902 C C . CYS A 1 382 ? -2.246 9.813 10.107 1.00 76.81 382 CYS A C 1
ATOM 2904 O O . CYS A 1 382 ? -1.949 8.961 10.947 1.00 76.81 382 CYS A O 1
ATOM 2906 N N . LEU A 1 383 ? -2.905 10.931 10.413 1.00 83.81 383 LEU A N 1
ATOM 2907 C CA . LEU A 1 383 ? -3.551 11.156 11.699 1.00 83.81 383 LEU A CA 1
ATOM 2908 C C . LEU A 1 383 ? -4.967 10.587 11.619 1.00 83.81 383 LEU A C 1
ATOM 2910 O O . LEU A 1 383 ? -5.778 11.076 10.835 1.00 83.81 383 LEU A O 1
ATOM 2914 N N . VAL A 1 384 ? -5.266 9.582 12.437 1.00 80.56 384 VAL A N 1
ATOM 2915 C CA . VAL A 1 384 ? -6.586 8.948 12.528 1.00 80.56 384 VAL A CA 1
ATOM 2916 C C . VAL A 1 384 ? -7.208 9.279 13.877 1.00 80.56 384 VAL A C 1
ATOM 2918 O O . VAL A 1 384 ? -6.558 9.183 14.916 1.00 80.56 384 VAL A O 1
ATOM 2921 N N . MET A 1 385 ? -8.474 9.675 13.863 1.00 88.50 385 MET A N 1
ATOM 2922 C CA . MET A 1 385 ? -9.214 10.166 15.020 1.00 88.50 385 MET A CA 1
ATOM 2923 C C . MET A 1 385 ? -10.548 9.433 15.097 1.00 88.50 385 MET A C 1
ATOM 2925 O O . MET A 1 385 ? -11.324 9.468 14.141 1.00 88.50 385 MET A O 1
ATOM 2929 N N . GLU A 1 386 ? -10.818 8.790 16.226 1.00 84.50 386 GLU A N 1
ATOM 2930 C CA . GLU A 1 386 ? -12.134 8.255 16.560 1.00 84.50 386 GLU A CA 1
ATOM 2931 C C . GLU A 1 386 ? -12.828 9.238 17.508 1.00 84.50 386 GLU A C 1
ATOM 2933 O O . GLU A 1 386 ? -12.310 9.587 18.576 1.00 84.50 386 GLU A O 1
ATOM 2938 N N . HIS A 1 387 ? -13.965 9.759 17.053 1.00 87.19 387 HIS A N 1
ATOM 2939 C CA . HIS A 1 387 ? -14.687 10.852 17.692 1.00 87.19 387 HIS A CA 1
ATOM 2940 C C . HIS A 1 387 ? -16.193 10.630 17.629 1.00 87.19 387 HIS A C 1
ATOM 2942 O O . HIS A 1 387 ? -16.690 9.862 16.803 1.00 87.19 387 HIS A O 1
ATOM 2948 N N . LEU A 1 388 ? -16.907 11.250 18.558 1.00 80.88 388 LEU A N 1
ATOM 2949 C CA . LEU A 1 388 ? -18.351 11.141 18.645 1.00 80.88 388 LEU A CA 1
ATOM 2950 C C . LEU A 1 388 ? -19.021 12.258 17.846 1.00 80.88 388 LEU A C 1
ATOM 2952 O O . LEU A 1 388 ? -18.660 13.422 18.002 1.00 80.88 388 LEU A O 1
ATOM 2956 N N . ASP A 1 389 ? -20.010 11.876 17.046 1.00 76.56 389 ASP A N 1
ATOM 2957 C CA . ASP A 1 389 ? -20.884 12.776 16.299 1.00 76.56 389 ASP A CA 1
ATOM 2958 C C . ASP A 1 389 ? -22.340 12.361 16.540 1.00 76.56 389 ASP A C 1
ATOM 2960 O O . ASP A 1 389 ? -22.666 11.163 16.521 1.00 76.56 389 ASP A O 1
ATOM 2964 N N . GLY A 1 390 ? -23.227 13.319 16.799 1.00 73.19 390 GLY A N 1
ATOM 2965 C CA . GLY A 1 390 ? -24.553 12.973 17.282 1.00 73.19 390 GLY A CA 1
ATOM 2966 C C . GLY A 1 390 ? -25.583 14.086 17.335 1.00 73.19 390 GLY A C 1
ATOM 2967 O O . GLY A 1 390 ? -25.802 14.807 16.368 1.00 73.19 390 GLY A O 1
ATOM 2968 N N . ALA A 1 391 ? -26.343 14.134 18.436 1.00 65.31 391 ALA A N 1
ATOM 2969 C CA . ALA A 1 391 ? -27.568 14.937 18.563 1.00 65.31 391 ALA A CA 1
ATOM 2970 C C . ALA A 1 391 ? -27.338 16.450 18.455 1.00 65.31 391 ALA A C 1
ATOM 2972 O O . ALA A 1 391 ? -28.286 17.235 18.309 1.00 65.31 391 ALA A O 1
ATOM 2973 N N . THR A 1 392 ? -26.081 16.852 18.569 1.00 72.31 392 THR A N 1
ATOM 2974 C CA . THR A 1 392 ? -25.594 18.217 18.507 1.00 72.31 392 THR A CA 1
ATOM 2975 C C . THR A 1 392 ? -24.610 18.370 17.361 1.00 72.31 392 THR A C 1
ATOM 2977 O O . THR A 1 392 ? -24.204 17.395 16.745 1.00 72.31 392 THR A O 1
ATOM 2980 N N . ASN A 1 393 ? -24.291 19.611 16.991 1.00 75.88 393 ASN A N 1
ATOM 2981 C CA . ASN A 1 393 ? -23.316 19.821 15.931 1.00 75.88 393 ASN A CA 1
ATOM 2982 C C . ASN A 1 393 ? -21.905 19.665 16.509 1.00 75.88 393 ASN A C 1
ATOM 2984 O O . ASN A 1 393 ? -21.373 20.612 17.080 1.00 75.88 393 ASN A O 1
ATOM 2988 N N . ASP A 1 394 ? -21.301 18.490 16.389 1.00 80.56 394 ASP A N 1
ATOM 2989 C CA . ASP A 1 394 ? -20.011 18.183 17.024 1.00 80.56 394 ASP A CA 1
ATOM 2990 C C . ASP A 1 394 ? -18.823 18.572 16.120 1.00 80.56 394 ASP A C 1
ATOM 2992 O O . ASP A 1 394 ? -17.782 17.922 16.076 1.00 80.56 394 ASP A O 1
ATOM 2996 N N . ALA A 1 395 ? -18.995 19.657 15.358 1.00 85.81 395 ALA A N 1
ATOM 2997 C CA . ALA A 1 395 ? -18.044 20.161 14.378 1.00 85.81 395 ALA A CA 1
ATOM 2998 C C . ALA A 1 395 ? -16.746 20.678 15.008 1.00 85.81 395 ALA A C 1
ATOM 3000 O O . ALA A 1 395 ? -16.750 21.409 16.008 1.00 85.81 395 ALA A O 1
ATOM 3001 N N . PHE A 1 396 ? -15.620 20.405 14.350 1.00 90.50 396 PHE A N 1
ATOM 3002 C CA . PHE A 1 396 ? -14.307 20.780 14.857 1.00 90.50 396 PHE A CA 1
ATOM 3003 C C . PHE A 1 396 ? -13.251 21.011 13.800 1.00 90.50 396 PHE A C 1
ATOM 3005 O O . PHE A 1 396 ? -13.339 20.555 12.665 1.00 90.50 396 PHE A O 1
ATOM 3012 N N . GLU A 1 397 ? -12.197 21.688 14.221 1.00 94.00 397 GLU A N 1
ATOM 3013 C CA . GLU A 1 397 ? -10.987 21.893 13.449 1.00 94.00 397 GLU A CA 1
ATOM 3014 C C . GLU A 1 397 ? -9.793 21.267 14.160 1.00 94.00 397 GLU A C 1
ATOM 3016 O O . GLU A 1 397 ? -9.730 21.210 15.391 1.00 94.00 397 GLU A O 1
ATOM 3021 N N . VAL A 1 398 ? -8.830 20.803 13.371 1.00 95.62 398 VAL A N 1
ATOM 3022 C CA . VAL A 1 398 ? -7.567 20.270 13.869 1.00 95.62 398 VAL A CA 1
ATOM 3023 C C . VAL A 1 398 ? -6.434 21.093 13.297 1.00 95.62 398 VAL A C 1
ATOM 3025 O O . VAL A 1 398 ? -6.342 21.293 12.085 1.00 95.62 398 VAL A O 1
ATOM 3028 N N . TYR A 1 399 ? -5.559 21.543 14.183 1.00 96.31 399 TYR A N 1
ATOM 3029 C CA . TYR A 1 399 ? -4.364 22.299 13.863 1.00 96.31 399 TYR A CA 1
ATOM 3030 C C . TYR A 1 399 ? -3.116 21.508 14.251 1.00 96.31 399 TYR A C 1
ATOM 3032 O O . TYR A 1 399 ? -3.145 20.704 15.183 1.00 96.31 399 TYR A O 1
ATOM 3040 N N . MET A 1 400 ? -2.010 21.770 13.565 1.00 96.19 400 MET A N 1
ATOM 3041 C CA . MET A 1 400 ? -0.701 21.189 13.854 1.00 96.19 400 MET A CA 1
ATOM 3042 C C . MET A 1 400 ? 0.375 22.274 13.885 1.00 96.19 400 MET A C 1
ATOM 3044 O O . MET A 1 400 ? 0.312 23.237 13.117 1.00 96.19 400 MET A O 1
ATOM 3048 N N . TYR A 1 401 ? 1.351 22.126 14.780 1.00 94.75 401 TYR A N 1
ATOM 3049 C CA . TYR A 1 401 ? 2.531 22.991 14.875 1.00 94.75 401 TYR A CA 1
ATOM 3050 C C . TYR A 1 401 ? 3.682 22.297 15.622 1.00 94.75 401 TYR A C 1
ATOM 3052 O O . TYR A 1 401 ? 3.424 21.389 16.416 1.00 94.75 401 TYR A O 1
ATOM 3060 N N . PRO A 1 402 ? 4.947 22.728 15.441 1.00 92.31 402 PRO A N 1
ATOM 3061 C CA . PRO A 1 402 ? 6.079 22.201 16.200 1.00 92.31 402 PRO A CA 1
ATOM 3062 C C . PRO A 1 402 ? 5.871 22.336 17.710 1.00 92.31 402 PRO A C 1
ATOM 3064 O O . PRO A 1 402 ? 5.478 23.399 18.200 1.00 92.31 402 PRO A O 1
ATOM 3067 N N . ALA A 1 403 ? 6.174 21.280 18.470 1.00 88.88 403 ALA A N 1
ATOM 3068 C CA . ALA A 1 403 ? 5.914 21.275 19.905 1.00 88.88 403 ALA A CA 1
ATOM 3069 C C . ALA A 1 403 ? 6.641 22.433 20.613 1.00 88.88 403 ALA A C 1
ATOM 3071 O O . ALA A 1 403 ? 7.856 22.616 20.495 1.00 88.88 403 ALA A O 1
ATOM 3072 N N . GLY A 1 404 ? 5.876 23.224 21.369 1.00 88.81 404 GLY A N 1
ATOM 3073 C CA . GLY A 1 404 ? 6.366 24.426 22.049 1.00 88.81 404 GLY A CA 1
ATOM 3074 C C . GLY A 1 404 ? 6.320 25.720 21.225 1.00 88.81 404 GLY A C 1
ATOM 3075 O O . GLY A 1 404 ? 6.706 26.761 21.759 1.00 88.81 404 GLY A O 1
ATOM 3076 N N . ASP A 1 405 ? 5.814 25.693 19.987 1.00 90.56 405 ASP A N 1
ATOM 3077 C CA . ASP A 1 405 ? 5.629 26.880 19.140 1.00 90.56 405 ASP A CA 1
ATOM 3078 C C . ASP A 1 405 ? 4.168 27.069 18.668 1.00 90.56 405 ASP A C 1
ATOM 3080 O O . ASP A 1 405 ? 3.875 26.989 17.479 1.00 90.56 405 ASP A O 1
ATOM 3084 N N . PRO A 1 406 ? 3.216 27.378 19.570 1.00 86.19 406 PRO A N 1
ATOM 3085 C CA . PRO A 1 406 ? 1.809 27.599 19.199 1.00 86.19 406 PRO A CA 1
ATOM 3086 C C . PRO A 1 406 ? 1.587 28.806 18.267 1.00 86.19 406 PRO A C 1
ATOM 3088 O O . PRO A 1 406 ? 0.478 29.040 17.798 1.00 86.19 406 PRO A O 1
ATOM 3091 N N . GLY A 1 407 ? 2.619 29.614 17.996 1.00 84.81 407 GLY A N 1
ATOM 3092 C CA . GLY A 1 407 ? 2.533 30.737 17.061 1.00 84.81 407 GLY A CA 1
ATOM 3093 C C . GLY A 1 407 ? 2.523 30.327 15.584 1.00 84.81 407 GLY A C 1
ATOM 3094 O O . GLY A 1 407 ? 2.233 31.177 14.741 1.00 84.81 407 GLY A O 1
ATOM 3095 N N . SER A 1 408 ? 2.840 29.066 15.271 1.00 89.31 408 SER A N 1
ATOM 3096 C CA . SER A 1 408 ? 2.925 28.530 13.906 1.00 89.31 408 SER A CA 1
ATOM 3097 C C . SER A 1 408 ? 1.814 27.527 13.562 1.00 89.31 408 SER A C 1
ATOM 3099 O O . SER A 1 408 ? 1.967 26.746 12.627 1.00 89.31 408 SER A O 1
ATOM 3101 N N . GLU A 1 409 ? 0.685 27.583 14.280 1.00 93.38 409 GLU A N 1
ATOM 3102 C CA . GLU A 1 409 ? -0.520 26.776 14.033 1.00 93.38 409 GLU A CA 1
ATOM 3103 C C . GLU A 1 409 ? -0.939 26.768 12.552 1.00 93.38 409 GLU A C 1
ATOM 3105 O O . GLU A 1 409 ? -1.208 27.813 11.952 1.00 93.38 409 GLU A O 1
ATOM 3110 N N . GLN A 1 410 ? -1.039 25.569 11.976 1.00 92.25 410 GLN A N 1
ATOM 3111 C CA . GLN A 1 410 ? -1.590 25.329 10.643 1.00 92.25 410 GLN A CA 1
ATOM 3112 C C . GLN A 1 410 ? -2.853 24.484 10.752 1.00 92.25 410 GLN A C 1
ATOM 3114 O O . GLN A 1 410 ? -2.826 23.432 11.383 1.00 92.25 410 GLN A O 1
ATOM 3119 N N . LEU A 1 411 ? -3.949 24.931 10.134 1.00 92.00 411 LEU A N 1
ATOM 3120 C CA . LEU A 1 411 ? -5.167 24.131 10.005 1.00 92.00 411 LEU A CA 1
ATOM 3121 C C . LEU A 1 411 ? -4.879 22.943 9.081 1.00 92.00 411 LEU A C 1
ATOM 3123 O O . LEU A 1 411 ? -4.484 23.150 7.934 1.00 92.00 411 LEU A O 1
ATOM 3127 N N . ILE A 1 412 ? -5.094 21.727 9.576 1.00 87.62 412 ILE A N 1
ATOM 3128 C CA . ILE A 1 412 ? -4.863 20.489 8.822 1.00 87.62 412 ILE A CA 1
ATOM 3129 C C . ILE A 1 412 ? -6.162 19.755 8.492 1.00 87.62 412 ILE A C 1
ATOM 3131 O O . ILE A 1 412 ? -6.225 19.086 7.469 1.00 87.62 412 ILE A O 1
ATOM 3135 N N . PHE A 1 413 ? -7.213 19.893 9.305 1.00 89.62 413 PHE A N 1
ATOM 3136 C CA . PHE A 1 413 ? -8.471 19.173 9.103 1.00 89.62 413 PHE A CA 1
ATOM 3137 C C . PHE A 1 413 ? -9.670 19.958 9.631 1.00 89.62 413 PHE A C 1
ATOM 3139 O O . PHE A 1 413 ? -9.568 20.653 10.641 1.00 89.62 413 PHE A O 1
ATOM 3146 N N . THR A 1 414 ? -10.818 19.791 8.977 1.00 87.25 414 THR A N 1
ATOM 3147 C CA . THR A 1 414 ? -12.106 20.328 9.422 1.00 87.25 414 THR A CA 1
ATOM 3148 C C . THR A 1 414 ? -13.154 19.228 9.341 1.00 87.25 414 THR A C 1
ATOM 3150 O O . THR A 1 414 ? -13.383 18.657 8.275 1.00 87.25 414 THR A O 1
ATOM 3153 N N . TYR A 1 415 ? -13.820 18.970 10.459 1.00 84.94 415 TYR A N 1
ATOM 3154 C CA . TYR A 1 415 ? -15.000 18.133 10.543 1.00 84.94 415 TYR A CA 1
ATOM 3155 C C . TYR A 1 415 ? -16.251 19.016 10.633 1.00 84.94 415 TYR A C 1
ATOM 3157 O O . TYR A 1 415 ? -16.361 19.806 11.570 1.00 84.94 415 TYR A O 1
ATOM 3165 N N . PRO A 1 416 ? -17.194 18.920 9.682 1.00 78.62 416 PRO A N 1
ATOM 3166 C CA . PRO A 1 416 ? -18.313 19.855 9.606 1.00 78.62 416 PRO A CA 1
ATOM 3167 C C . PRO A 1 416 ? -19.421 19.607 10.639 1.00 78.62 416 PRO A C 1
ATOM 3169 O O . PRO A 1 416 ? -20.215 20.525 10.837 1.00 78.62 416 PRO A O 1
ATOM 3172 N N . GLY A 1 417 ? -19.477 18.406 11.241 1.00 74.69 417 GLY A N 1
ATOM 3173 C CA . GLY A 1 417 ? -20.611 17.899 12.028 1.00 74.69 417 GLY A CA 1
ATOM 3174 C C . GLY A 1 417 ? -21.936 17.903 11.246 1.00 74.69 417 GLY A C 1
ATOM 3175 O O . GLY A 1 417 ? -22.077 18.582 10.225 1.00 74.69 417 GLY A O 1
ATOM 3176 N N . ASP A 1 418 ? -22.923 17.103 11.647 1.00 68.25 418 ASP A N 1
ATOM 3177 C CA . ASP A 1 418 ? -24.200 17.061 10.909 1.00 68.25 418 ASP A CA 1
ATOM 3178 C C . ASP A 1 418 ? -25.469 16.993 11.779 1.00 68.25 418 ASP A C 1
ATOM 3180 O O . ASP A 1 418 ? -26.579 17.089 11.240 1.00 68.25 418 ASP A O 1
ATOM 3184 N N . GLY A 1 419 ? -25.341 16.969 13.113 1.00 66.00 419 GLY A N 1
ATOM 3185 C CA . GLY A 1 419 ? -26.478 17.072 14.033 1.00 66.00 419 GLY A CA 1
ATOM 3186 C C . GLY A 1 419 ? -27.491 15.939 13.843 1.00 66.00 419 GLY A C 1
ATOM 3187 O O . GLY A 1 419 ? -28.692 16.189 13.659 1.00 66.00 419 GLY A O 1
ATOM 3188 N N . MET A 1 420 ? -27.004 14.695 13.838 1.00 69.38 420 MET A N 1
ATOM 3189 C CA . MET A 1 420 ? -27.797 13.470 13.710 1.00 69.38 420 MET A CA 1
ATOM 3190 C C . MET A 1 420 ? -28.827 13.295 14.832 1.00 69.38 420 MET A C 1
ATOM 3192 O O . MET A 1 420 ? -28.894 14.025 15.805 1.00 69.38 420 MET A O 1
ATOM 3196 N N . THR A 1 421 ? -29.688 12.281 14.732 1.00 67.12 421 THR A N 1
ATOM 3197 C CA . THR A 1 421 ? -30.652 11.962 15.804 1.00 67.12 421 THR A CA 1
ATOM 3198 C C . THR A 1 421 ? -30.090 11.052 16.901 1.00 67.12 421 THR A C 1
ATOM 3200 O O . THR A 1 421 ? -30.791 10.790 17.878 1.00 67.12 421 THR A O 1
ATOM 3203 N N . ALA A 1 422 ? -28.886 10.509 16.716 1.00 71.12 422 ALA A N 1
ATOM 3204 C CA . ALA A 1 422 ? -28.253 9.550 17.614 1.00 71.12 422 ALA A CA 1
ATOM 3205 C C . ALA A 1 422 ? -26.739 9.767 17.639 1.00 71.12 422 ALA A C 1
ATOM 3207 O O . ALA A 1 422 ? -26.167 10.103 16.610 1.00 71.12 422 ALA A O 1
ATOM 3208 N N . GLU A 1 423 ? -26.136 9.521 18.799 1.00 72.88 423 GLU A N 1
ATOM 3209 C CA . GLU A 1 423 ? -24.688 9.542 19.021 1.00 72.88 423 GLU A CA 1
ATOM 3210 C C . GLU A 1 423 ? -24.042 8.307 18.386 1.00 72.88 423 GLU A C 1
ATOM 3212 O O . GLU A 1 423 ? -24.445 7.174 18.673 1.00 72.88 423 GLU A O 1
ATOM 3217 N N . ILE A 1 424 ? -23.071 8.520 17.499 1.00 74.12 424 ILE A N 1
ATOM 3218 C CA . ILE A 1 424 ? -22.382 7.471 16.745 1.00 74.12 424 ILE A CA 1
ATOM 3219 C C . ILE A 1 424 ? -20.883 7.775 16.735 1.00 74.12 424 ILE A C 1
ATOM 3221 O O . ILE A 1 424 ? -20.468 8.898 16.463 1.00 74.12 424 ILE A O 1
ATOM 3225 N N . TRP A 1 425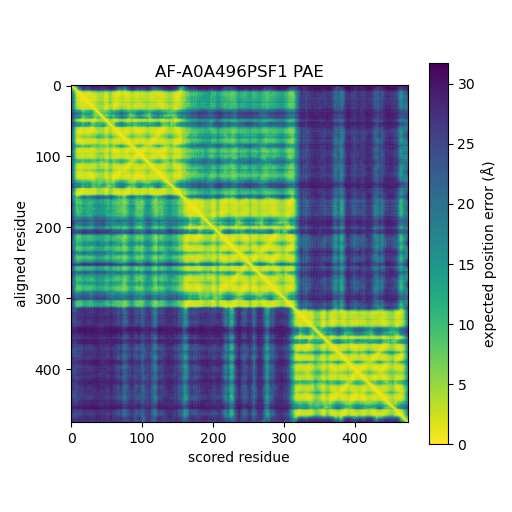 ? -20.059 6.756 16.981 1.00 77.56 425 TRP A N 1
ATOM 3226 C CA . TRP A 1 425 ? -18.617 6.854 16.769 1.00 77.56 425 TRP A CA 1
ATOM 3227 C C . TRP A 1 425 ? -18.295 6.958 15.279 1.00 77.56 425 TRP A C 1
ATOM 3229 O O . TRP A 1 425 ? -18.729 6.135 14.468 1.00 77.56 425 TRP A O 1
ATOM 3239 N N . LYS A 1 426 ? -17.517 7.973 14.923 1.00 75.25 426 LYS A N 1
ATOM 3240 C CA . LYS A 1 426 ? -16.992 8.208 13.585 1.00 75.25 426 LYS A CA 1
ATOM 3241 C C . LYS A 1 426 ? -15.479 8.102 13.616 1.00 75.25 426 LYS A C 1
ATOM 3243 O O . LYS A 1 426 ? -14.825 8.479 14.583 1.00 75.25 426 LYS A O 1
ATOM 3248 N N . THR A 1 427 ? -14.924 7.638 12.507 1.00 78.81 427 THR A N 1
ATOM 3249 C CA . THR A 1 427 ? -13.489 7.699 12.256 1.00 78.81 427 THR A CA 1
ATOM 3250 C C . THR A 1 427 ? -13.230 8.752 11.192 1.00 78.81 427 THR A C 1
ATOM 3252 O O . THR A 1 427 ? -13.912 8.808 10.169 1.00 78.81 427 THR A O 1
ATOM 3255 N N . SER A 1 428 ? -12.254 9.614 11.435 1.00 74.81 428 SER A N 1
ATOM 3256 C CA . SER A 1 428 ? -11.767 10.592 10.468 1.00 74.81 428 SER A CA 1
ATOM 3257 C C . SER A 1 428 ? -10.258 10.493 10.357 1.00 74.81 428 SER A C 1
ATOM 3259 O O . SER A 1 428 ? -9.577 10.227 11.345 1.00 74.81 428 SER A O 1
ATOM 3261 N N . SER A 1 429 ? -9.737 10.710 9.156 1.00 76.06 429 SER A N 1
ATOM 3262 C CA . SER A 1 429 ? -8.308 10.638 8.880 1.00 76.06 429 SER A CA 1
ATOM 3263 C C . SER A 1 429 ? -7.845 11.823 8.048 1.00 76.06 429 SER A C 1
ATOM 3265 O O . SER A 1 429 ? -8.590 12.330 7.210 1.00 76.06 429 SER A O 1
ATOM 3267 N N . VAL A 1 430 ? -6.605 12.247 8.267 1.00 77.81 430 VAL A N 1
ATOM 3268 C CA . VAL A 1 430 ? -5.974 13.329 7.512 1.00 77.81 430 VAL A CA 1
ATOM 3269 C C . VAL A 1 430 ? -4.487 13.060 7.313 1.00 77.81 430 VAL A C 1
ATOM 3271 O O . VAL A 1 430 ? -3.803 12.582 8.221 1.00 77.81 430 VAL A O 1
ATOM 3274 N N . LEU A 1 431 ? -3.987 13.387 6.121 1.00 77.75 431 LEU A N 1
ATOM 3275 C CA . LEU A 1 431 ? -2.563 13.343 5.819 1.00 77.75 431 LEU A CA 1
ATOM 3276 C C . LEU A 1 431 ? -1.878 14.599 6.335 1.00 77.75 431 LEU A C 1
ATOM 3278 O O . LEU A 1 431 ? -2.310 15.719 6.068 1.00 77.75 431 LEU A O 1
ATOM 3282 N N . VAL A 1 432 ? -0.796 14.405 7.072 1.00 79.56 432 VAL A N 1
ATOM 3283 C CA . VAL A 1 432 ? -0.048 15.477 7.723 1.00 79.56 432 VAL A CA 1
ATOM 3284 C C . VAL A 1 432 ? 1.439 15.287 7.460 1.00 79.56 432 VAL A C 1
ATOM 3286 O O . VAL A 1 432 ? 1.931 14.163 7.398 1.00 79.56 432 VAL A O 1
ATOM 3289 N N . ASN A 1 433 ? 2.171 16.386 7.297 1.00 78.31 433 ASN A N 1
ATOM 3290 C CA . ASN A 1 433 ? 3.618 16.355 7.105 1.00 78.31 433 ASN A CA 1
ATOM 3291 C C . ASN A 1 433 ? 4.309 17.051 8.278 1.00 78.31 433 ASN A C 1
ATOM 3293 O O . ASN A 1 433 ? 3.995 18.198 8.593 1.00 78.31 433 ASN A O 1
ATOM 3297 N N . GLY A 1 434 ? 5.254 16.370 8.915 1.00 73.50 434 GLY A N 1
ATOM 3298 C CA . GLY A 1 434 ? 5.984 16.899 10.057 1.00 73.50 434 GLY A CA 1
ATOM 3299 C C . GLY A 1 434 ? 7.149 16.002 10.450 1.00 73.50 434 GLY A C 1
ATOM 3300 O O . GLY A 1 434 ? 7.169 14.816 10.130 1.00 73.50 434 GLY A O 1
ATOM 3301 N N . VAL A 1 435 ? 8.111 16.583 11.164 1.00 72.62 435 VAL A N 1
ATOM 3302 C CA . VAL A 1 435 ? 9.260 15.877 11.744 1.00 72.62 435 VAL A CA 1
ATOM 3303 C C . VAL A 1 435 ? 9.438 16.275 13.203 1.00 72.62 435 VAL A C 1
ATOM 3305 O O . VAL A 1 435 ? 9.160 17.408 13.597 1.00 72.62 435 VAL A O 1
ATOM 3308 N N . GLY A 1 436 ? 9.926 15.341 14.007 1.00 75.31 436 GLY A N 1
ATOM 3309 C CA . GLY A 1 436 ? 10.133 15.494 15.437 1.00 75.31 436 GLY A CA 1
ATOM 3310 C C . GLY A 1 436 ? 8.831 15.737 16.206 1.00 75.31 436 GLY A C 1
ATOM 3311 O O . GLY A 1 436 ? 7.740 15.476 15.701 1.00 75.31 436 GLY A O 1
ATOM 3312 N N . PRO A 1 437 ? 8.928 16.262 17.435 1.00 86.38 437 PRO A N 1
ATOM 3313 C CA . PRO A 1 437 ? 7.762 16.573 18.249 1.00 86.38 437 PRO A CA 1
ATOM 3314 C C . PRO A 1 437 ? 6.855 17.636 17.610 1.00 86.38 437 PRO A C 1
ATOM 3316 O O . PRO A 1 437 ? 7.277 18.773 17.381 1.00 86.38 437 PRO A O 1
ATOM 3319 N N . GLN A 1 438 ? 5.596 17.279 17.381 1.00 94.06 438 GLN A N 1
ATOM 3320 C CA . GLN A 1 438 ? 4.522 18.157 16.919 1.00 94.06 438 GLN A CA 1
ATOM 3321 C C . GLN A 1 438 ? 3.384 18.148 17.937 1.00 94.06 438 GLN A C 1
ATOM 3323 O O . GLN A 1 438 ? 3.100 17.123 18.557 1.00 94.06 438 GLN A O 1
ATOM 3328 N N . THR A 1 439 ? 2.703 19.277 18.074 1.00 96.62 439 THR A N 1
ATOM 3329 C CA . THR A 1 439 ? 1.461 19.393 18.830 1.00 96.62 439 THR A CA 1
ATOM 3330 C C . THR A 1 439 ? 0.281 19.354 17.868 1.00 96.62 439 THR A C 1
ATOM 3332 O O . THR A 1 439 ? 0.222 20.135 16.918 1.00 96.62 439 THR A O 1
ATOM 3335 N N . ILE A 1 440 ? -0.675 18.470 18.145 1.00 97.12 440 ILE A N 1
ATOM 3336 C CA . ILE A 1 440 ? -1.977 18.412 17.482 1.00 97.12 440 ILE A CA 1
ATOM 3337 C C . ILE A 1 440 ? -3.002 19.073 18.392 1.00 97.12 440 ILE A C 1
ATOM 3339 O O . ILE A 1 440 ? -3.111 18.720 19.566 1.00 97.12 440 ILE A O 1
ATOM 3343 N N . LYS A 1 441 ? -3.742 20.042 17.858 1.00 96.12 441 LYS A N 1
ATOM 3344 C CA . LYS A 1 441 ? -4.726 20.847 18.581 1.00 96.12 441 LYS A CA 1
ATOM 3345 C C . LYS A 1 441 ? -6.108 20.647 17.980 1.00 96.12 441 LYS A C 1
ATOM 3347 O O . LYS A 1 441 ? -6.326 20.988 16.825 1.00 96.12 441 LYS A O 1
ATOM 3352 N N . PHE A 1 442 ? -7.034 20.154 18.784 1.00 94.62 442 PHE A N 1
ATOM 3353 C CA . PHE A 1 442 ? -8.445 19.984 18.453 1.00 94.62 442 PHE A CA 1
ATOM 3354 C C . PHE A 1 442 ? -9.209 21.195 18.967 1.00 94.62 442 PHE A C 1
ATOM 3356 O O . PHE A 1 442 ? -9.024 21.567 20.124 1.00 94.62 442 PHE A O 1
ATOM 3363 N N . VAL A 1 443 ? -10.040 21.811 18.132 1.00 92.38 443 VAL A N 1
ATOM 3364 C CA . VAL A 1 443 ? -10.812 23.012 18.467 1.00 92.38 443 VAL A CA 1
ATOM 3365 C C . VAL A 1 443 ? -12.270 22.782 18.096 1.00 92.38 443 VAL A C 1
ATOM 3367 O O . VAL A 1 443 ? -12.585 22.574 16.926 1.00 92.38 443 VAL A O 1
ATOM 3370 N N . SER A 1 444 ? -13.164 22.847 19.078 1.00 89.50 444 SER A N 1
ATOM 3371 C CA . SER A 1 444 ? -14.604 22.859 18.831 1.00 89.50 444 SER A CA 1
ATOM 3372 C C . SER A 1 444 ? -14.977 24.133 18.085 1.00 89.50 444 SER A C 1
ATOM 3374 O O . SER A 1 444 ? -14.680 25.236 18.543 1.00 89.50 444 SER A O 1
ATOM 3376 N N . THR A 1 445 ? -15.667 23.992 16.958 1.00 87.88 445 THR A N 1
ATOM 3377 C CA . THR A 1 445 ? -16.161 25.150 16.189 1.00 87.88 445 THR A CA 1
ATOM 3378 C C . THR A 1 445 ? -17.565 25.575 16.603 1.00 87.88 445 THR A C 1
ATOM 3380 O O . THR A 1 445 ? -18.016 26.668 16.256 1.00 87.88 445 THR A O 1
ATOM 3383 N N . GLU A 1 446 ? -18.238 24.739 17.392 1.00 82.31 446 GLU A N 1
ATOM 3384 C CA . GLU A 1 446 ? -19.594 24.978 17.858 1.00 82.31 446 GLU A CA 1
ATOM 3385 C C . GLU A 1 446 ? -19.625 25.380 19.341 1.00 82.31 446 GLU A C 1
ATOM 3387 O O . GLU A 1 446 ? -18.735 25.011 20.122 1.00 82.31 446 GLU A O 1
ATOM 3392 N N . PRO A 1 447 ? -20.625 26.182 19.757 1.00 74.81 447 PRO A N 1
ATOM 3393 C CA . PRO A 1 447 ? -20.810 26.544 21.154 1.00 74.81 447 PRO A CA 1
ATOM 3394 C C . PRO A 1 447 ? -21.118 25.320 22.014 1.00 74.81 447 PRO A C 1
ATOM 3396 O O . PRO A 1 447 ? -21.738 24.375 21.546 1.00 74.81 447 PRO A O 1
ATOM 3399 N N . GLN A 1 448 ? -20.808 25.419 23.308 1.00 73.06 448 GLN A N 1
ATOM 3400 C CA . GLN A 1 448 ? -21.215 24.451 24.327 1.00 73.06 448 GLN A CA 1
ATOM 3401 C C . GLN A 1 448 ? -22.658 23.963 24.152 1.00 73.06 448 GLN A C 1
ATOM 3403 O O . GLN A 1 448 ? -23.604 24.767 24.118 1.00 73.06 448 GLN A O 1
ATOM 3408 N N . TRP A 1 449 ? -22.850 22.647 24.209 1.00 70.88 449 TRP A N 1
ATOM 3409 C CA . TRP A 1 449 ? -24.187 22.097 24.257 1.00 70.88 449 TRP A CA 1
ATOM 3410 C C . TRP A 1 449 ? -24.915 22.500 25.544 1.00 70.88 449 TRP A C 1
ATOM 3412 O O . TRP A 1 449 ? -24.507 22.189 26.661 1.00 70.88 449 TRP A O 1
ATOM 3422 N N . SER A 1 450 ? -26.081 23.132 25.391 1.00 66.69 450 SER A N 1
ATOM 3423 C CA . SER A 1 450 ? -26.917 23.575 26.520 1.00 66.69 450 SER A CA 1
ATOM 3424 C C . SER A 1 450 ? -27.396 22.458 27.465 1.00 66.69 450 SER A C 1
ATOM 3426 O O . SER A 1 450 ? -27.907 22.759 28.546 1.00 66.69 450 SER A O 1
ATOM 3428 N N . GLY A 1 451 ? -27.264 21.186 27.067 1.00 64.31 451 GLY A N 1
ATOM 3429 C CA . GLY A 1 451 ? -27.608 20.025 27.888 1.00 64.31 451 GLY A CA 1
ATOM 3430 C C . GLY A 1 451 ? -26.571 19.677 28.959 1.00 64.31 451 GLY A C 1
ATOM 3431 O O . GLY A 1 451 ? -26.914 18.967 29.904 1.00 64.31 451 GLY A O 1
ATOM 3432 N N . TRP A 1 452 ? -25.337 20.179 28.849 1.00 64.88 452 TRP A N 1
ATOM 3433 C CA . TRP A 1 452 ? -24.228 19.883 29.762 1.00 64.88 452 TRP A CA 1
ATOM 3434 C C . TRP A 1 452 ? -23.647 21.178 30.317 1.00 64.88 452 TRP A C 1
ATOM 3436 O O . TRP A 1 452 ? -23.372 22.096 29.564 1.00 64.88 452 TRP A O 1
ATOM 3446 N N . ALA A 1 453 ? -23.483 21.289 31.639 1.00 57.81 453 ALA A N 1
ATOM 3447 C CA . ALA A 1 453 ? -23.140 22.562 32.286 1.00 57.81 453 ALA A CA 1
ATOM 3448 C C . ALA A 1 453 ? -21.629 22.851 32.371 1.00 57.81 453 ALA A C 1
ATOM 3450 O O . ALA A 1 453 ? -21.260 24.006 32.585 1.00 57.81 453 ALA A O 1
ATOM 3451 N N . THR A 1 454 ? -20.781 21.829 32.220 1.00 57.00 454 THR A N 1
ATOM 3452 C CA . THR A 1 454 ? -19.362 21.895 32.620 1.00 57.00 454 THR A CA 1
ATOM 3453 C C . THR A 1 454 ? -18.393 21.543 31.490 1.00 57.00 454 THR A C 1
ATOM 3455 O O . THR A 1 454 ? -17.365 22.207 31.355 1.00 57.00 454 THR A O 1
ATOM 3458 N N . TYR A 1 455 ? -18.731 20.553 30.655 1.00 57.34 455 TYR A N 1
ATOM 3459 C CA . TYR A 1 455 ? -17.879 20.069 29.566 1.00 57.34 455 TYR A CA 1
ATOM 3460 C C . TYR A 1 455 ? -18.687 19.699 28.319 1.00 57.34 455 TYR A C 1
ATOM 3462 O O . TYR A 1 455 ? -19.789 19.167 28.438 1.00 57.34 455 TYR A O 1
ATOM 3470 N N . GLY A 1 456 ? -18.083 19.919 27.151 1.00 61.66 456 GLY A N 1
ATOM 3471 C CA . GLY A 1 456 ? -18.310 19.116 25.951 1.00 61.66 456 GLY A CA 1
ATOM 3472 C C . GLY A 1 456 ? -19.185 19.726 24.855 1.00 61.66 456 GLY A C 1
ATOM 3473 O O . GLY A 1 456 ? -20.351 20.048 25.075 1.00 61.66 456 GLY A O 1
ATOM 3474 N N . GLN A 1 457 ? -18.610 19.760 23.652 1.00 68.94 457 GLN A N 1
ATOM 3475 C CA . GLN A 1 457 ? -19.304 19.758 22.354 1.00 68.94 457 GLN A CA 1
ATOM 3476 C C . GLN A 1 457 ? -18.802 18.606 21.454 1.00 68.94 457 GLN A C 1
ATOM 3478 O O . GLN A 1 457 ? -19.275 18.436 20.346 1.00 68.94 457 GLN A O 1
ATOM 3483 N N . MET A 1 458 ? -17.803 17.840 21.908 1.00 82.31 458 MET A N 1
ATOM 3484 C CA . MET A 1 458 ? -17.153 16.771 21.149 1.00 82.31 458 MET A CA 1
ATOM 3485 C C . MET A 1 458 ? -16.420 15.815 22.099 1.00 82.31 458 MET A C 1
ATOM 3487 O O . MET A 1 458 ? -15.835 16.284 23.078 1.00 82.31 458 MET A O 1
ATOM 3491 N N . CYS A 1 459 ? -16.406 14.506 21.807 1.00 84.31 459 CYS A N 1
ATOM 3492 C CA . CYS A 1 459 ? -15.644 13.493 22.558 1.00 84.31 459 CYS A CA 1
ATOM 3493 C C . CYS A 1 459 ? -14.729 12.678 21.639 1.00 84.31 459 CYS A C 1
ATOM 3495 O O . CYS A 1 459 ? -15.135 12.318 20.539 1.00 84.31 459 CYS A O 1
ATOM 3497 N N . PHE A 1 460 ? -13.534 12.328 22.118 1.00 89.38 460 PHE A N 1
ATOM 3498 C CA . PHE A 1 460 ? -12.621 11.397 21.446 1.00 89.38 460 PHE A CA 1
ATOM 3499 C C . PHE A 1 460 ? -12.330 10.213 22.360 1.00 89.38 460 PHE A C 1
ATOM 3501 O O . PHE A 1 460 ? -12.174 10.401 23.569 1.00 89.38 460 PHE A O 1
ATOM 3508 N N . ASN A 1 461 ? -12.228 9.017 21.786 1.00 86.50 461 ASN A N 1
ATOM 3509 C CA . ASN A 1 461 ? -11.783 7.806 22.485 1.00 86.50 461 ASN A CA 1
ATOM 3510 C C . ASN A 1 461 ? -10.484 7.227 21.901 1.00 86.50 461 ASN A C 1
ATOM 3512 O O . ASN A 1 461 ? -9.830 6.414 22.542 1.00 86.50 461 ASN A O 1
ATOM 3516 N N . LYS A 1 462 ? -10.060 7.644 20.703 1.00 85.94 462 LYS A N 1
ATOM 3517 C CA . LYS A 1 462 ? -8.803 7.165 20.122 1.00 85.94 462 LYS A CA 1
ATOM 3518 C C . LYS A 1 462 ? -8.191 8.169 19.165 1.00 85.94 462 LYS A C 1
ATOM 3520 O O . LYS A 1 462 ? -8.874 8.715 18.300 1.00 85.94 462 LYS A O 1
ATOM 3525 N N . ILE A 1 463 ? -6.880 8.362 19.278 1.00 90.81 463 ILE A N 1
ATOM 3526 C CA . ILE A 1 463 ? -6.084 9.113 18.304 1.00 90.81 463 ILE A CA 1
ATOM 3527 C C . ILE A 1 463 ? -4.840 8.295 17.948 1.00 90.81 463 ILE A C 1
ATOM 3529 O O . ILE A 1 463 ? -4.139 7.798 18.831 1.00 90.81 463 ILE A O 1
ATOM 3533 N N . MET A 1 464 ? -4.565 8.155 16.653 1.00 83.56 464 MET A N 1
ATOM 3534 C CA . MET A 1 464 ? -3.421 7.416 16.117 1.00 83.56 464 MET A CA 1
ATOM 3535 C C . MET A 1 464 ? -2.628 8.285 15.149 1.00 83.56 464 MET A C 1
ATOM 3537 O O . MET A 1 464 ? -3.208 8.987 14.323 1.00 83.56 464 MET A O 1
ATOM 3541 N N . LEU A 1 465 ? -1.304 8.184 15.224 1.00 84.88 465 LEU A N 1
ATOM 3542 C CA . LEU A 1 465 ? -0.389 8.699 14.217 1.00 84.88 465 LEU A CA 1
ATOM 3543 C C . LEU A 1 465 ? 0.326 7.515 13.573 1.00 84.88 465 LEU A C 1
ATOM 3545 O O . LEU A 1 465 ? 1.087 6.810 14.238 1.00 84.88 465 LEU A O 1
ATOM 3549 N N . ASN A 1 466 ? 0.102 7.334 12.279 1.00 75.19 466 ASN A N 1
ATOM 3550 C CA . ASN A 1 466 ? 0.716 6.272 11.493 1.00 75.19 466 ASN A CA 1
ATOM 3551 C C . ASN A 1 466 ? 1.664 6.881 10.463 1.00 75.19 466 ASN A C 1
ATOM 3553 O O . ASN A 1 466 ? 1.406 7.977 9.958 1.00 75.19 466 ASN A O 1
ATOM 3557 N N . ASP A 1 467 ? 2.736 6.176 10.115 1.00 64.75 467 ASP A N 1
ATOM 3558 C CA . ASP A 1 467 ? 3.436 6.490 8.873 1.00 64.75 467 ASP A CA 1
ATOM 3559 C C . ASP A 1 467 ? 2.467 6.289 7.691 1.00 64.75 467 ASP A C 1
ATOM 3561 O O . ASP A 1 467 ? 1.738 5.299 7.639 1.00 64.75 467 ASP A O 1
ATOM 3565 N N . TYR A 1 468 ? 2.379 7.271 6.784 1.00 48.59 468 TYR A N 1
ATOM 3566 C CA . TYR A 1 468 ? 1.536 7.153 5.596 1.00 48.59 468 TYR A CA 1
ATOM 3567 C C . TYR A 1 468 ? 2.377 6.622 4.447 1.00 48.59 468 TYR A C 1
ATOM 3569 O O . TYR A 1 468 ? 3.317 7.281 4.003 1.00 48.59 468 TYR A O 1
ATOM 3577 N N . LEU A 1 469 ? 1.997 5.449 3.955 1.00 45.72 469 LEU A N 1
ATOM 3578 C CA . LEU A 1 469 ? 2.350 5.003 2.619 1.00 45.72 469 LEU A CA 1
ATOM 3579 C C . LEU A 1 469 ? 1.116 5.250 1.746 1.00 45.72 469 LEU A C 1
ATOM 3581 O O . LEU A 1 469 ? 0.026 4.834 2.146 1.00 45.72 469 LEU A O 1
ATOM 3585 N N . PRO A 1 470 ? 1.239 5.978 0.624 1.00 37.03 470 PRO A N 1
ATOM 3586 C CA . PRO A 1 470 ? 0.095 6.284 -0.216 1.00 37.03 470 PRO A CA 1
ATOM 3587 C C . PRO A 1 470 ? -0.640 5.019 -0.648 1.00 37.03 470 PRO A C 1
ATOM 3589 O O . PRO A 1 470 ? -0.047 4.118 -1.238 1.00 37.03 470 PRO A O 1
ATOM 3592 N N . ALA A 1 471 ? -1.946 4.977 -0.361 1.00 31.66 471 ALA A N 1
ATOM 3593 C CA . ALA A 1 471 ? -2.858 4.187 -1.168 1.00 31.66 471 ALA A CA 1
ATOM 3594 C C . ALA A 1 471 ? -2.829 4.807 -2.568 1.00 31.66 471 ALA A C 1
ATOM 3596 O O . ALA A 1 471 ? -2.986 6.019 -2.720 1.00 31.66 471 ALA A O 1
ATOM 3597 N N . MET A 1 472 ? -2.519 3.986 -3.561 1.00 30.48 472 MET A N 1
ATOM 3598 C CA . MET A 1 472 ? -2.448 4.398 -4.954 1.00 30.48 472 MET A CA 1
ATOM 3599 C C . MET A 1 472 ? -3.877 4.612 -5.441 1.00 30.48 472 MET A C 1
ATOM 3601 O O . MET A 1 472 ? -4.620 3.646 -5.597 1.00 30.48 472 MET A O 1
ATOM 3605 N N . ASP A 1 473 ? -4.277 5.866 -5.630 1.00 23.33 473 ASP A N 1
ATOM 3606 C CA . ASP A 1 473 ? -5.495 6.165 -6.375 1.00 23.33 473 ASP A CA 1
ATOM 3607 C C . ASP A 1 473 ? -5.235 5.881 -7.861 1.00 23.33 473 ASP A C 1
ATOM 3609 O O . ASP A 1 473 ? -4.233 6.322 -8.428 1.00 23.33 473 ASP A O 1
ATOM 3613 N N . ALA A 1 474 ? -6.144 5.124 -8.475 1.00 25.30 474 ALA A N 1
ATOM 3614 C CA . ALA A 1 474 ? -6.174 4.869 -9.908 1.00 25.30 474 ALA A CA 1
ATOM 3615 C C . ALA A 1 474 ? -6.432 6.173 -10.687 1.00 25.30 474 ALA A C 1
ATOM 3617 O O . ALA A 1 474 ? -7.297 6.967 -10.300 1.00 25.30 474 ALA A O 1
ATOM 3618 N N . VAL A 1 475 ? -5.711 6.369 -11.796 1.00 28.16 475 VAL A N 1
ATOM 3619 C CA . VAL A 1 475 ? -6.059 7.346 -12.845 1.00 28.16 475 VAL A CA 1
ATOM 3620 C C . VAL A 1 475 ? -6.661 6.613 -14.027 1.00 28.16 475 VAL A C 1
ATOM 3622 O O . VAL A 1 475 ? -6.039 5.619 -14.461 1.00 28.16 475 VAL A O 1
#

Secondary structure (DSSP, 8-state):
-PPPPPP-EEEEEEEETT-HHHHTTS-EES----BTTTT---BTTBSSBEE--BTTTTB-EEEEEEE--S-TTS-EEEEEEEEEBSS---EEEEETTEEEEEE---B-SS-EEEEEEEEE---SEEEEEEEE-SPPPTT-SSS-S-EEEEEEEEEETTT--EEEEEETT-HHHHTTS-EES----BTTTTS--BTTBSSBEES-BTTTTB-EEEEEEE--S-TTS-EEEEEEEEESSS---EEEEEEETT-SS--EEEEEE-----SS-EEEEEEEEE---SEEEEEEEE-S---TT-SSB-S-EEEEEEEEE-S-EEEEEETT-HHHHTTS-EES--PPBTTTTSS-BTTB-SBEEEEETTTTB-EEEEEEE--SS--EEEEEEEEEE-SS---EEEEEEETT-GGG-EEEEEE-----SS-EEEEEEEEEE--SEEEEEEEE-S---TT-SSEEEEEEEEEEEEEPPPP----

Nearest PDB structures (foldseek):
  8h3u-assembly1_A  TM=2.626E-01  e=7.161E-09  Homo sapiens
  5l73-assembly1_B  TM=5.950E-01  e=1.510E-03  Homo sapiens
  2w87-assembly2_B  TM=6.235E-01  e=1.686E-02  Cellvibrio japonicus
  1gui-assembly1_A  TM=5.976E-01  e=1.255E-02  Thermotoga maritima
  7sgm-assembly1_A  TM=4.962E-01  e=8.148E-02  Homo sapiens

Solvent-accessible surface area (backbone atoms only — not comparable to full-atom values): 25177 Å² total; per-residue (Å²): 137,82,78,80,78,74,80,71,58,43,78,64,29,75,33,43,36,47,39,74,77,48,45,70,80,46,60,70,45,58,62,46,65,48,27,26,85,73,80,74,54,67,65,68,76,48,75,47,22,24,25,32,19,28,71,85,78,71,39,42,30,24,38,37,47,45,41,50,40,83,53,73,88,50,46,26,37,41,35,41,32,32,45,34,11,71,46,52,33,16,31,34,37,22,51,76,79,42,80,78,46,66,48,76,44,41,76,38,96,51,56,42,80,44,78,47,76,41,66,42,63,56,52,38,75,39,44,36,34,43,33,51,72,44,78,72,50,92,90,46,89,61,53,33,82,36,31,34,33,39,43,34,29,28,42,38,90,78,77,57,46,63,59,31,72,37,42,35,44,39,72,75,49,43,69,78,44,58,71,46,55,64,42,65,49,27,25,87,70,81,72,57,59,68,62,73,49,72,37,25,24,23,35,25,34,60,95,74,72,38,41,33,26,37,41,47,47,41,48,40,84,52,76,85,52,46,24,26,42,38,34,36,32,39,40,14,69,34,48,30,15,28,36,36,25,42,33,56,59,91,63,93,78,68,74,38,78,74,49,71,49,81,48,67,64,37,96,51,52,45,79,43,72,48,76,44,78,41,89,51,48,30,54,27,31,40,37,43,32,54,72,46,73,76,29,88,90,46,92,55,51,45,48,26,36,33,36,37,43,34,32,24,50,36,58,60,70,68,42,72,34,46,32,48,39,73,76,50,42,70,80,46,61,71,44,56,63,44,67,48,33,34,86,71,78,83,52,46,67,87,76,43,70,48,24,26,26,32,22,34,61,91,77,73,39,42,32,25,37,39,48,46,62,53,39,92,54,83,56,50,24,33,41,36,38,34,32,44,41,15,71,46,57,33,16,30,37,32,29,40,24,53,56,95,39,82,89,58,63,38,83,70,46,76,47,81,50,80,43,42,93,54,67,41,83,42,79,50,76,44,80,44,76,52,55,35,51,27,31,41,34,44,32,53,74,45,75,72,39,89,90,45,93,54,53,32,45,34,37,32,37,34,44,36,37,26,52,46,74,83,80,68,76,87,131

Foldseek 3Di:
DDDDDDFDKDWPAKAFAQDPVRPVVKDKDQWAHFPPVPVPDAQLNDRGKIFHAFVVVPGQKMKIKTAQAADLVFKKKKKWKKKAACPFQWKFKDKQQHTQDTRGGDNHNHIDIDIDIGIGRDHGIIMIMIGGPDDADPVDDGGGSMITGMITIIGTPPPFQFQWKAQAQDPVSCVVKDKPQWAHFPPVPVVDAQLNGGGKIFHAFDVVRGQKMKIKIFQAADLPFKKKKKWKKKAEQAQLKKWKFKDAPPDPDDGDGQDTDRGDHHHGMDIFIDITIGRDGGIMMIMIGGPDDDDPPDDTGDDMITRMITMGRAFGQQAKAQAQDPVSPVVKDKPQWAHFPDPPQPDGPLNDGRKIAHDFPVVRAQKMKIKGAPAADWAKKKKKFKKKAEQAQLKKWKWKDAPPCPVPTDTFDTDGGDRHHGIDIDMDMTIDIDHTMMMMMIGGPDDDDPVGDTGHPMITRMITIGGDDDRDDDD

pLDDT: mean 77.28, std 14.08, range [23.33, 97.88]

Radius of gyration: 25.47 Å; Cα contacts (8 Å, |Δi|>4): 1251; chains: 1; bounding box: 61×57×68 Å